Protein AF-A0AA43QV16-F1 (afdb_monomer)

Organism: NCBI:txid258253

Nearest PDB structures (foldseek):
  4zoz-assembly2_B  TM=9.319E-01  e=9.548E-52  Thermochaetoides thermophila
  7kyd-assembly1_A  TM=9.050E-01  e=1.404E-19  Drosophila melanogaster
  8aff-assembly1_A  TM=7.785E-01  e=1.473E-16  Saccharomyces cerevisiae
  5oe6-assembly3_C  TM=8.853E-01  e=4.312E-10  Pseudomonas aeruginosa PAO1
  5oe3-assembly4_D  TM=8.843E-01  e=8.278E-10  Pseudomonas aeruginosa PAO1

InterPro domains:
  IPR000873 AMP-dependent synthetase/ligase domain [PF00501] (9-109)
  IPR001680 WD40 repeat [PF00400] (289-326)
  IPR001680 WD40 repeat [PF00400] (349-384)
  IPR001680 WD40 repeat [PF00400] (446-481)
  IPR001680 WD40 repeat [PS50082] (293-326)
  IPR001680 WD40 repeat [PS50082] (449-481)
  IPR001680 WD40 repeat [SM00320] (286-326)
  IPR001680 WD40 repeat [SM00320] (347-387)
  IPR001680 WD40 repeat [SM00320] (442-481)
  IPR001680 WD40 repeat [SM00320] (503-541)
  IPR001680 WD40 repeat [SM00320] (587-627)
  IPR001680 WD40 repeat [SM00320] (631-676)
  IPR001680 WD40 repeat [SM00320] (685-729)
  IPR015943 WD40/YVTN repeat-like-containing domain superfamily [G3DSA:2.130.10.10] (283-732)
  IPR025110 AMP-binding enzyme, C-terminal domain [PF13193] (161-234)
  IPR036322 WD40-repeat-containing domain superfamily [SSF50978] (347-729)
  IPR042099 ANL, N-terminal domain [G3DSA:3.40.50.12780] (1-148)
  IPR045851 AMP-binding enzyme domain superfamily [G3DSA:3.30.300.30] (149-235)
  IPR051179 Multifunctional WD repeat-containing protein [PTHR19857] (252-730)

Mean predicted aligned error: 19.61 Å

Radius of gyration: 32.69 Å; Cα contacts (8 Å, |Δi|>4): 1684; chains: 1; bounding box: 121×71×73 Å

Structure (mmCIF, N/CA/C/O backbone):
data_AF-A0AA43QV16-F1
#
_entry.id   AF-A0AA43QV16-F1
#
loop_
_atom_site.group_PDB
_atom_site.id
_atom_site.type_symbol
_atom_site.label_atom_id
_atom_site.label_alt_id
_atom_site.label_comp_id
_atom_site.label_asym_id
_atom_site.label_entity_id
_atom_site.label_seq_id
_atom_site.pdbx_PDB_ins_code
_atom_site.Cartn_x
_atom_site.Cartn_y
_atom_site.Cartn_z
_atom_site.occupancy
_atom_site.B_iso_or_equiv
_atom_site.auth_seq_id
_atom_site.auth_comp_id
_atom_site.auth_asym_id
_atom_site.auth_atom_id
_atom_site.pdbx_PDB_model_num
ATOM 1 N N . MET A 1 1 ? 16.072 -11.252 24.946 1.00 76.88 1 MET A N 1
ATOM 2 C CA . MET A 1 1 ? 15.984 -11.832 26.314 1.00 76.88 1 MET A CA 1
ATOM 3 C C . MET A 1 1 ? 16.987 -11.194 27.283 1.00 76.88 1 MET A C 1
ATOM 5 O O . MET A 1 1 ? 16.557 -10.657 28.293 1.00 76.88 1 MET A O 1
ATOM 9 N N . ALA A 1 2 ? 18.290 -11.174 26.970 1.00 75.75 2 ALA A N 1
ATOM 10 C CA . ALA A 1 2 ? 19.344 -10.701 27.884 1.00 75.75 2 ALA A CA 1
ATOM 11 C C . ALA A 1 2 ? 19.186 -9.243 28.370 1.00 75.75 2 ALA A C 1
ATOM 13 O O . ALA A 1 2 ? 19.534 -8.938 29.512 1.00 75.75 2 ALA A O 1
ATOM 14 N N . ASN A 1 3 ? 18.648 -8.371 27.506 1.00 73.75 3 ASN A N 1
ATOM 15 C CA . ASN A 1 3 ? 18.522 -6.925 27.741 1.00 73.75 3 ASN A CA 1
ATOM 16 C C . ASN A 1 3 ? 17.178 -6.521 28.366 1.00 73.75 3 ASN A C 1
ATOM 18 O O . ASN A 1 3 ? 17.002 -5.371 28.739 1.00 73.75 3 ASN A O 1
ATOM 22 N N . ASN A 1 4 ? 16.242 -7.463 28.538 1.00 75.31 4 ASN A N 1
ATOM 23 C CA . ASN A 1 4 ? 14.881 -7.177 29.006 1.00 75.31 4 ASN A CA 1
ATOM 24 C C . ASN A 1 4 ? 14.514 -7.928 30.303 1.00 75.31 4 ASN A C 1
ATOM 26 O O . ASN A 1 4 ? 13.458 -8.567 30.370 1.00 75.31 4 ASN A O 1
ATOM 30 N N . PRO A 1 5 ? 15.341 -7.867 31.368 1.00 73.06 5 PRO A N 1
ATOM 31 C CA . PRO A 1 5 ? 15.084 -8.619 32.596 1.00 73.06 5 PRO A CA 1
ATOM 32 C C . PRO A 1 5 ? 13.774 -8.197 33.281 1.00 73.06 5 PRO A C 1
ATOM 34 O O . PRO A 1 5 ? 13.098 -9.034 33.871 1.00 73.06 5 PRO A O 1
ATOM 37 N N . GLN A 1 6 ? 13.375 -6.926 33.165 1.00 77.94 6 GLN A N 1
ATOM 38 C CA . GLN A 1 6 ? 12.149 -6.398 33.779 1.00 77.94 6 GLN A CA 1
ATOM 39 C C . GLN A 1 6 ? 10.871 -6.980 33.158 1.00 77.94 6 GLN A C 1
ATOM 41 O O . GLN A 1 6 ? 9.884 -7.203 33.857 1.00 77.94 6 GLN A O 1
ATOM 46 N N . VAL A 1 7 ? 10.886 -7.253 31.849 1.00 82.56 7 VAL A N 1
ATOM 47 C CA . VAL A 1 7 ? 9.762 -7.893 31.152 1.00 82.56 7 VAL A CA 1
ATOM 48 C C . VAL A 1 7 ? 9.655 -9.350 31.582 1.00 82.56 7 VAL A C 1
ATOM 50 O O . VAL A 1 7 ? 8.574 -9.825 31.920 1.00 82.56 7 VAL A O 1
ATOM 53 N N . LEU A 1 8 ? 10.790 -10.049 31.627 1.00 81.38 8 LEU A N 1
ATOM 54 C CA . LEU A 1 8 ? 10.834 -11.480 31.918 1.00 81.38 8 LEU A CA 1
ATOM 55 C C . LEU A 1 8 ? 10.506 -11.802 33.380 1.00 81.38 8 LEU A C 1
ATOM 57 O O . LEU A 1 8 ? 9.954 -12.862 33.647 1.00 81.38 8 LEU A O 1
ATOM 61 N N . GLN A 1 9 ? 10.764 -10.882 34.316 1.00 82.25 9 GLN A N 1
ATOM 62 C CA . GLN A 1 9 ? 10.357 -11.016 35.724 1.00 82.25 9 GLN A CA 1
ATOM 63 C C . GLN A 1 9 ? 8.836 -11.111 35.923 1.00 82.25 9 GLN A C 1
ATOM 65 O O . GLN A 1 9 ? 8.393 -11.567 36.975 1.00 82.25 9 GLN A O 1
ATOM 70 N N . LYS A 1 10 ? 8.028 -10.708 34.932 1.00 88.81 10 LYS A N 1
ATOM 71 C CA . LYS A 1 10 ? 6.561 -10.816 34.982 1.00 88.81 10 LYS A CA 1
ATOM 72 C C . LYS A 1 10 ? 6.053 -12.245 34.743 1.00 88.81 10 LYS A C 1
ATOM 74 O O . LYS A 1 10 ? 4.871 -12.500 34.957 1.00 88.81 10 LYS A O 1
ATOM 79 N N . TYR A 1 11 ? 6.920 -13.160 34.308 1.00 86.12 11 TYR A N 1
ATOM 80 C CA . TYR A 1 11 ? 6.559 -14.517 33.903 1.00 86.12 11 TYR A CA 1
ATOM 81 C C . TYR A 1 11 ? 7.337 -15.569 34.706 1.00 86.12 11 TYR A C 1
ATOM 83 O O . TYR A 1 11 ? 8.509 -15.384 35.034 1.00 86.12 11 TYR A O 1
ATOM 91 N N . ASP A 1 12 ? 6.700 -16.706 34.998 1.00 86.12 12 ASP A N 1
ATOM 92 C CA . ASP A 1 12 ? 7.375 -17.860 35.604 1.00 86.12 12 ASP A CA 1
ATOM 93 C C . ASP A 1 12 ? 8.093 -18.688 34.527 1.00 86.12 12 ASP A C 1
ATOM 95 O O . ASP A 1 12 ? 7.472 -19.426 33.761 1.00 86.12 12 ASP A O 1
ATOM 99 N N . LEU A 1 13 ? 9.422 -18.570 34.478 1.00 86.88 13 LEU A N 1
ATOM 100 C CA . LEU A 1 13 ? 10.285 -19.284 33.530 1.00 86.88 13 LEU A CA 1
ATOM 101 C C . LEU A 1 13 ? 10.953 -20.529 34.139 1.00 86.88 13 LEU A C 1
ATOM 103 O O . LEU A 1 13 ? 11.861 -21.099 33.535 1.00 86.88 13 LEU A O 1
ATOM 107 N N . SER A 1 14 ? 10.519 -20.987 35.318 1.00 85.69 14 SER A N 1
ATOM 108 C CA . SER A 1 14 ? 11.131 -22.127 36.023 1.00 85.69 14 SER A CA 1
ATOM 109 C C . SER A 1 14 ? 11.051 -23.460 35.262 1.00 85.69 14 SER A C 1
ATOM 111 O O . SER A 1 14 ? 11.852 -24.363 35.505 1.00 85.69 14 SER A O 1
ATOM 113 N N . SER A 1 15 ? 10.121 -23.583 34.311 1.00 89.75 15 SER A N 1
ATOM 114 C CA . SER A 1 15 ? 9.963 -24.763 33.451 1.00 89.75 15 SER A CA 1
ATOM 115 C C . SER A 1 15 ? 10.920 -24.795 32.248 1.00 89.75 15 SER A C 1
ATOM 117 O O . SER A 1 15 ? 11.072 -25.843 31.610 1.00 89.75 15 SER A O 1
ATOM 119 N N . MET A 1 16 ? 11.592 -23.681 31.939 1.00 90.62 16 MET A N 1
ATOM 120 C CA . MET A 1 16 ? 12.467 -23.538 30.776 1.00 90.62 16 MET A CA 1
ATOM 121 C C . MET A 1 16 ? 13.829 -24.203 31.020 1.00 90.62 16 MET A C 1
ATOM 123 O O . MET A 1 16 ? 14.650 -23.725 31.799 1.00 90.62 16 MET A O 1
ATOM 127 N N . LYS A 1 17 ? 14.096 -25.304 30.310 1.00 89.81 17 LYS A N 1
ATOM 128 C CA . LYS A 1 17 ? 15.322 -26.108 30.487 1.00 89.81 17 LYS A CA 1
ATOM 129 C C . LYS A 1 17 ? 16.473 -25.713 29.564 1.00 89.81 17 LYS A C 1
ATOM 131 O O . LYS A 1 17 ? 17.630 -25.986 29.880 1.00 89.81 17 LYS A O 1
ATOM 136 N N . SER A 1 18 ? 16.174 -25.128 28.408 1.00 91.25 18 SER A N 1
ATOM 137 C CA . SER A 1 18 ? 17.184 -24.720 27.433 1.00 91.25 18 SER A CA 1
ATOM 138 C C . SER A 1 18 ? 16.668 -23.594 26.547 1.00 91.25 18 SER A C 1
ATOM 140 O O . SER A 1 18 ? 15.485 -23.569 26.215 1.00 91.25 18 SER A O 1
ATOM 142 N N . ILE A 1 19 ? 17.576 -22.700 26.168 1.00 91.19 19 ILE A N 1
ATOM 143 C CA . ILE A 1 19 ? 17.400 -21.695 25.121 1.00 91.19 19 ILE A CA 1
ATOM 144 C C . ILE A 1 19 ? 18.339 -22.091 23.990 1.00 91.19 19 ILE A C 1
ATOM 146 O O . ILE A 1 19 ? 19.510 -22.380 24.241 1.00 91.19 19 ILE A O 1
ATOM 150 N N . PHE A 1 20 ? 17.825 -22.124 22.765 1.00 90.62 20 PHE A N 1
ATOM 151 C CA . PHE A 1 20 ? 18.597 -22.468 21.579 1.00 90.62 20 PHE A CA 1
ATOM 152 C C . PHE A 1 20 ? 18.637 -21.267 20.634 1.00 90.62 20 PHE A C 1
ATOM 154 O O . PHE A 1 20 ? 17.581 -20.756 20.271 1.00 90.62 20 PHE A O 1
ATOM 161 N N . SER A 1 21 ? 19.836 -20.826 20.259 1.00 88.44 21 SER A N 1
ATOM 162 C CA . SER A 1 21 ? 20.054 -19.743 19.299 1.00 88.44 21 SER A CA 1
ATOM 163 C C . SER A 1 21 ? 20.499 -20.297 17.949 1.00 88.44 21 SER A C 1
ATOM 165 O O . SER A 1 21 ? 21.348 -21.186 17.883 1.00 88.44 21 SER A O 1
ATOM 167 N N . GLY A 1 22 ? 19.935 -19.750 16.880 1.00 81.31 22 GLY A N 1
ATOM 168 C CA . GLY A 1 22 ? 20.314 -20.005 15.493 1.00 81.31 22 GLY A CA 1
ATOM 169 C C . GLY A 1 22 ? 20.032 -18.764 14.647 1.00 81.31 22 GLY A C 1
ATOM 170 O O . GLY A 1 22 ? 19.556 -17.764 15.184 1.00 81.31 22 GLY A O 1
ATOM 171 N N . ALA A 1 23 ? 20.309 -18.844 13.345 1.00 71.69 23 ALA A N 1
ATOM 172 C CA . ALA A 1 23 ? 20.210 -17.757 12.360 1.00 71.69 23 ALA A CA 1
ATOM 173 C C . ALA A 1 23 ? 21.232 -16.615 12.530 1.00 71.69 23 ALA A C 1
ATOM 175 O O . ALA A 1 23 ? 21.918 -16.300 11.567 1.00 71.69 23 ALA A O 1
ATOM 176 N N . ALA A 1 24 ? 21.392 -16.056 13.733 1.00 70.88 24 ALA A N 1
ATOM 177 C CA . ALA A 1 24 ? 22.390 -15.024 14.031 1.00 70.88 24 ALA A CA 1
ATOM 178 C C . ALA A 1 24 ? 23.458 -15.530 15.023 1.00 70.88 24 ALA A C 1
ATOM 180 O O . ALA A 1 24 ? 23.139 -16.340 15.911 1.00 70.88 24 ALA A O 1
ATOM 181 N N . PRO A 1 25 ? 24.720 -15.071 14.912 1.00 69.50 25 PRO A N 1
ATOM 182 C CA . PRO A 1 25 ? 25.765 -15.435 15.858 1.00 69.50 25 PRO A CA 1
ATOM 183 C C . PRO A 1 25 ? 25.435 -14.892 17.254 1.00 69.50 25 PRO A C 1
ATOM 185 O O . PRO A 1 25 ? 25.270 -13.694 17.464 1.00 69.50 25 PRO A O 1
ATOM 188 N N . LEU A 1 26 ? 25.354 -15.784 18.245 1.00 80.50 26 LEU A N 1
ATOM 189 C CA . LEU A 1 26 ? 25.190 -15.383 19.639 1.00 80.50 26 LEU A CA 1
ATOM 190 C C . LEU A 1 26 ? 26.564 -15.200 20.292 1.00 80.50 26 LEU A C 1
ATOM 192 O O . LEU A 1 26 ? 27.266 -16.168 20.585 1.00 80.50 26 LEU A O 1
ATOM 196 N N . GLY A 1 27 ? 26.934 -13.951 20.570 1.00 77.69 27 GLY A N 1
ATOM 197 C CA . GLY A 1 27 ? 28.196 -13.629 21.234 1.00 77.69 27 GLY A CA 1
ATOM 198 C C . GLY A 1 27 ? 28.361 -14.310 22.601 1.00 77.69 27 GLY A C 1
ATOM 199 O O . GLY A 1 27 ? 27.396 -14.520 23.350 1.00 77.69 27 GLY A O 1
ATOM 200 N N . ALA A 1 28 ? 29.610 -14.626 22.960 1.00 80.31 28 ALA A N 1
ATOM 201 C CA . ALA A 1 28 ? 29.940 -15.261 24.238 1.00 80.31 28 ALA A CA 1
ATOM 202 C C . ALA A 1 28 ? 29.489 -14.411 25.442 1.00 80.31 28 ALA A C 1
ATOM 204 O O . ALA A 1 28 ? 28.903 -14.940 26.382 1.00 80.31 28 ALA A O 1
ATOM 205 N N . GLU A 1 29 ? 29.666 -13.087 25.380 1.00 78.69 29 GLU A N 1
ATOM 206 C CA . GLU A 1 29 ? 29.298 -12.159 26.461 1.00 78.69 29 GLU A CA 1
ATOM 207 C C . GLU A 1 29 ? 27.783 -12.151 26.734 1.00 78.69 29 GLU A C 1
ATOM 209 O O . GLU A 1 29 ? 27.341 -12.232 27.887 1.00 78.69 29 GLU A O 1
ATOM 214 N N . VAL A 1 30 ? 26.966 -12.138 25.674 1.00 81.56 30 VAL A N 1
ATOM 215 C CA . VAL A 1 30 ? 25.498 -12.211 25.777 1.00 81.56 30 VAL A CA 1
ATOM 216 C C . VAL A 1 30 ? 25.066 -13.578 26.313 1.00 81.56 30 VAL A C 1
ATOM 218 O O . VAL A 1 30 ? 24.207 -13.655 27.197 1.00 81.56 30 VAL A O 1
ATOM 221 N N . SER A 1 31 ? 25.701 -14.652 25.833 1.00 85.62 31 SER A N 1
ATOM 222 C CA . SER A 1 31 ? 25.465 -16.022 26.302 1.00 85.62 31 SER A CA 1
ATOM 223 C C . SER A 1 31 ? 25.772 -16.180 27.793 1.00 85.62 31 SER A C 1
ATOM 225 O O . SER A 1 31 ? 24.980 -16.761 28.536 1.00 85.62 31 SER A O 1
ATOM 227 N N . GLU A 1 32 ? 26.890 -15.625 28.262 1.00 86.94 32 GLU A N 1
ATOM 228 C CA . GLU A 1 32 ? 27.280 -15.624 29.673 1.00 86.94 32 GLU A CA 1
ATOM 229 C C . GLU A 1 32 ? 26.308 -14.825 30.537 1.00 86.94 32 GLU A C 1
ATOM 231 O O . GLU A 1 32 ? 25.955 -15.257 31.638 1.00 86.94 32 GLU A O 1
ATOM 236 N N . ARG A 1 33 ? 25.853 -13.664 30.055 1.00 85.75 33 ARG A N 1
ATOM 237 C CA . ARG A 1 33 ? 24.865 -12.839 30.758 1.00 85.75 33 ARG A CA 1
ATOM 238 C C . ARG A 1 33 ? 23.539 -13.582 30.910 1.00 85.75 33 ARG A C 1
ATOM 240 O O . ARG A 1 33 ? 22.989 -13.604 32.010 1.00 85.75 33 ARG A O 1
ATOM 247 N N . LEU A 1 34 ? 23.070 -14.253 29.857 1.00 86.00 34 LEU A N 1
ATOM 248 C CA . LEU A 1 34 ? 21.875 -15.102 29.911 1.00 86.00 34 LEU A CA 1
ATOM 249 C C . LEU A 1 34 ? 22.045 -16.287 30.858 1.00 86.00 34 LEU A C 1
ATOM 251 O O . LEU A 1 34 ? 21.159 -16.538 31.673 1.00 86.00 34 LEU A O 1
ATOM 255 N N . ALA A 1 35 ? 23.186 -16.975 30.804 1.00 87.56 35 ALA A N 1
ATOM 256 C CA . ALA A 1 35 ? 23.479 -18.093 31.697 1.00 87.56 35 ALA A CA 1
ATOM 257 C C . ALA A 1 35 ? 23.517 -17.657 33.174 1.00 87.56 35 ALA A C 1
ATOM 259 O O . ALA A 1 35 ? 23.034 -18.378 34.045 1.00 87.56 35 ALA A O 1
ATOM 260 N N . LYS A 1 36 ? 24.029 -16.453 33.467 1.00 87.38 36 LYS A N 1
ATOM 261 C CA . LYS A 1 36 ? 24.007 -15.862 34.818 1.00 87.38 36 LYS A CA 1
ATOM 262 C C . LYS A 1 36 ? 22.591 -15.494 35.271 1.00 87.38 36 LYS A C 1
ATOM 264 O O . LYS A 1 36 ? 22.263 -15.703 36.435 1.00 87.38 36 LYS A O 1
ATOM 269 N N . GLN A 1 37 ? 21.763 -14.949 34.378 1.00 85.81 37 GLN A N 1
ATOM 270 C CA . GLN A 1 37 ? 20.373 -14.581 34.681 1.00 85.81 37 GLN A CA 1
ATOM 271 C C . GLN A 1 37 ? 19.473 -15.814 34.882 1.00 85.81 37 GLN A C 1
ATOM 273 O O . GLN A 1 37 ? 18.599 -15.801 35.747 1.00 85.81 37 GLN A O 1
ATOM 278 N N . TYR A 1 38 ? 19.710 -16.887 34.122 1.00 86.44 38 TYR A N 1
ATOM 279 C CA . TYR A 1 38 ? 18.906 -18.111 34.124 1.00 86.44 38 TYR A CA 1
ATOM 280 C C . TYR A 1 38 ? 19.784 -19.353 34.349 1.00 86.44 38 TYR A C 1
ATOM 282 O O . TYR A 1 38 ? 19.947 -20.164 33.438 1.00 86.44 38 TYR A O 1
ATOM 290 N N . PRO A 1 39 ? 20.310 -19.566 35.571 1.00 85.69 39 PRO A N 1
ATOM 291 C CA . PRO A 1 39 ? 21.309 -20.607 35.846 1.00 85.69 39 PRO A CA 1
ATOM 292 C C . PRO A 1 39 ? 20.794 -22.041 35.655 1.00 85.69 39 PRO A C 1
ATOM 294 O O . PRO A 1 39 ? 21.580 -22.966 35.469 1.00 85.69 39 PRO A O 1
ATOM 297 N N . ASN A 1 40 ? 19.474 -22.237 35.688 1.00 85.75 40 ASN A N 1
ATOM 298 C CA . ASN A 1 40 ? 18.842 -23.539 35.459 1.00 85.75 40 ASN A CA 1
ATOM 299 C C . ASN A 1 40 ? 18.566 -23.820 33.971 1.00 85.75 40 ASN A C 1
ATOM 301 O O . ASN A 1 40 ? 18.082 -24.901 33.632 1.00 85.75 40 ASN A O 1
ATOM 305 N N . CYS A 1 41 ? 18.846 -22.858 33.089 1.00 89.56 41 CYS A N 1
ATOM 306 C CA . CYS A 1 41 ? 18.590 -22.952 31.664 1.00 89.56 41 CYS A CA 1
ATOM 307 C C . CYS A 1 41 ? 19.898 -23.119 30.887 1.00 89.56 41 CYS A C 1
ATOM 309 O O . CYS A 1 41 ? 20.833 -22.333 31.020 1.00 89.56 41 CYS A O 1
ATOM 311 N N . LYS A 1 42 ? 19.962 -24.145 30.039 1.00 91.81 42 LYS A N 1
ATOM 312 C CA . LYS A 1 42 ? 21.120 -24.402 29.179 1.00 91.81 42 LYS A CA 1
ATOM 313 C C . LYS A 1 42 ? 21.055 -23.542 27.915 1.00 91.81 42 LYS A C 1
ATOM 315 O O . LYS A 1 42 ? 20.185 -23.774 27.073 1.00 91.81 42 LYS A O 1
ATOM 320 N N . ILE A 1 43 ? 21.979 -22.593 27.774 1.00 92.31 43 ILE A N 1
ATOM 321 C CA . ILE A 1 43 ? 22.132 -21.776 26.561 1.00 92.31 43 ILE A CA 1
ATOM 322 C C . ILE A 1 43 ? 22.911 -22.587 25.524 1.00 92.31 43 ILE A C 1
ATOM 324 O O . ILE A 1 43 ? 24.016 -23.049 25.799 1.00 92.31 43 ILE A O 1
ATOM 328 N N . ARG A 1 44 ? 22.309 -22.814 24.361 1.00 93.00 44 ARG A N 1
ATOM 329 C CA . ARG A 1 44 ? 22.849 -23.640 23.276 1.00 93.00 44 ARG A CA 1
ATOM 330 C C . ARG A 1 44 ? 22.774 -22.868 21.968 1.00 93.00 44 ARG A C 1
ATOM 332 O O . ARG A 1 44 ? 21.890 -22.030 21.802 1.00 93.00 44 ARG A O 1
ATOM 339 N N . GLN A 1 45 ? 23.662 -23.184 21.040 1.00 91.12 45 GLN A N 1
ATOM 340 C CA . GLN A 1 45 ? 23.702 -22.560 19.726 1.00 91.12 45 GLN A CA 1
ATOM 341 C C . GLN A 1 45 ? 23.868 -23.626 18.641 1.00 91.12 45 GLN A C 1
ATOM 343 O O . GLN A 1 45 ? 24.336 -24.739 18.889 1.00 91.12 45 GLN A O 1
ATOM 348 N N . GLY A 1 46 ? 23.439 -23.312 17.431 1.00 92.81 46 GLY A N 1
ATOM 349 C CA . GLY A 1 46 ? 23.741 -24.099 16.246 1.00 92.81 46 GLY A CA 1
ATOM 350 C C . GLY A 1 46 ? 24.075 -23.188 15.083 1.00 92.81 46 GLY A C 1
ATOM 351 O O . GLY A 1 46 ? 23.773 -21.996 15.116 1.00 92.81 46 GLY A O 1
ATOM 352 N N . TYR A 1 47 ? 24.686 -23.770 14.063 1.00 92.56 47 TYR A N 1
ATOM 353 C CA . TYR A 1 47 ? 24.947 -23.094 12.804 1.00 92.56 47 TYR A CA 1
ATOM 354 C C . TYR A 1 47 ? 24.418 -23.935 11.646 1.00 92.56 47 TYR A C 1
ATOM 356 O O . TYR A 1 47 ? 24.435 -25.172 11.680 1.00 92.56 47 TYR A O 1
ATOM 364 N N . GLY A 1 48 ? 23.940 -23.238 10.627 1.00 91.44 48 GLY A N 1
ATOM 365 C CA . GLY A 1 48 ? 23.482 -23.787 9.368 1.00 91.44 48 GLY A CA 1
ATOM 366 C C . GLY A 1 48 ? 22.979 -22.683 8.456 1.00 91.44 48 GLY A C 1
ATOM 367 O O . GLY A 1 48 ? 22.764 -21.550 8.881 1.00 91.44 48 GLY A O 1
ATOM 368 N N . LEU A 1 49 ? 22.807 -23.058 7.199 1.00 89.06 49 LEU A N 1
ATOM 369 C CA . LEU A 1 49 ? 22.391 -22.196 6.101 1.00 89.06 49 LEU A CA 1
ATOM 370 C C . LEU A 1 49 ? 21.179 -22.812 5.395 1.00 89.06 49 LEU A C 1
ATOM 372 O O . LEU A 1 49 ? 20.932 -24.024 5.515 1.00 89.06 49 LEU A O 1
ATOM 376 N N . THR A 1 50 ? 20.442 -22.006 4.634 1.00 86.25 50 THR A N 1
ATOM 377 C CA . THR A 1 50 ? 19.322 -22.476 3.799 1.00 86.25 50 THR A CA 1
ATOM 378 C C . THR A 1 50 ? 19.771 -23.617 2.883 1.00 86.25 50 THR A C 1
ATOM 380 O O . THR A 1 50 ? 19.119 -24.659 2.807 1.00 86.25 50 THR A O 1
ATOM 383 N N . GLU A 1 51 ? 20.959 -23.481 2.305 1.00 90.81 51 GLU A N 1
ATOM 384 C CA . GLU A 1 51 ? 21.624 -24.421 1.407 1.00 90.81 51 GLU A CA 1
ATOM 385 C C . GLU A 1 51 ? 21.958 -25.763 2.069 1.00 90.81 51 GLU A C 1
ATOM 387 O O . GLU A 1 51 ? 22.197 -26.752 1.384 1.00 90.81 51 GLU A O 1
ATOM 392 N N . THR A 1 52 ? 21.938 -25.836 3.400 1.00 90.69 52 THR A N 1
ATOM 393 C CA . THR A 1 52 ? 22.243 -27.058 4.164 1.00 90.69 52 THR A CA 1
ATOM 394 C C . THR A 1 52 ? 21.011 -27.733 4.762 1.00 90.69 52 THR A C 1
ATOM 396 O O . THR A 1 52 ? 21.153 -28.673 5.549 1.00 90.69 52 THR A O 1
ATOM 399 N N . CYS A 1 53 ? 19.808 -27.254 4.419 1.00 86.12 53 CYS A N 1
ATOM 400 C CA . CYS A 1 53 ? 18.550 -27.624 5.069 1.00 86.12 53 CYS A CA 1
ATOM 401 C C . CYS A 1 53 ? 18.634 -27.460 6.602 1.00 86.12 53 CYS A C 1
ATOM 403 O O . CYS A 1 53 ? 18.398 -28.384 7.384 1.00 86.12 53 CYS A O 1
ATOM 405 N N . THR A 1 54 ? 18.948 -26.216 6.985 1.00 83.12 54 THR A N 1
ATOM 406 C CA . THR A 1 54 ? 18.785 -25.570 8.300 1.00 83.12 54 THR A CA 1
ATOM 407 C C . THR A 1 54 ? 19.913 -25.726 9.320 1.00 83.12 54 THR A C 1
ATOM 409 O O . THR A 1 54 ? 20.273 -24.719 9.923 1.00 83.12 54 THR A O 1
ATOM 412 N N . VAL A 1 55 ? 20.473 -26.912 9.580 1.00 91.56 55 VAL A N 1
ATOM 413 C CA . VAL A 1 55 ? 21.480 -27.066 10.658 1.00 91.56 55 VAL A CA 1
ATOM 414 C C . VAL A 1 55 ? 22.569 -28.059 10.275 1.00 91.56 55 VAL A C 1
ATOM 416 O O . VAL A 1 55 ? 22.275 -29.189 9.894 1.00 91.56 55 VAL A O 1
ATOM 419 N N . VAL A 1 56 ? 23.830 -27.666 10.467 1.00 94.12 56 VAL A N 1
ATOM 420 C CA . VAL A 1 56 ? 25.014 -28.520 10.268 1.00 94.12 56 VAL A CA 1
ATOM 421 C C . VAL A 1 56 ? 25.838 -28.705 11.538 1.00 94.12 56 VAL A C 1
ATOM 423 O O . VAL A 1 56 ? 26.484 -29.744 11.685 1.00 94.12 56 VAL A O 1
ATOM 426 N N . THR A 1 57 ? 25.762 -27.770 12.492 1.00 94.38 57 THR A N 1
ATOM 427 C CA . THR A 1 57 ? 26.330 -27.936 13.837 1.00 94.38 57 THR A CA 1
ATOM 428 C C . THR A 1 57 ? 25.318 -27.645 14.936 1.00 94.38 57 THR A C 1
ATOM 430 O O . THR A 1 57 ? 24.409 -26.828 14.784 1.00 94.38 57 THR A O 1
ATOM 433 N N . SER A 1 58 ? 25.484 -28.296 16.085 1.00 93.88 58 SER A N 1
ATOM 434 C CA . SER A 1 58 ? 24.660 -28.036 17.265 1.00 93.88 58 SER A CA 1
ATOM 435 C C . SER A 1 58 ? 25.450 -28.243 18.551 1.00 93.88 58 SER A C 1
ATOM 437 O O . SER A 1 58 ? 26.195 -29.215 18.690 1.00 93.88 58 SER A O 1
ATOM 439 N N . THR A 1 59 ? 25.274 -27.357 19.532 1.00 93.62 59 THR A N 1
ATOM 440 C CA . THR A 1 59 ? 25.824 -27.551 20.879 1.00 93.62 59 THR A CA 1
ATOM 441 C C . THR A 1 59 ? 25.124 -28.728 21.554 1.00 93.62 59 THR A C 1
ATOM 443 O O . THR A 1 59 ? 23.898 -28.730 21.657 1.00 93.62 59 THR A O 1
ATOM 446 N N . GLY A 1 60 ? 25.859 -29.713 22.071 1.00 89.81 60 GLY A N 1
ATOM 447 C CA . GLY A 1 60 ? 25.280 -30.811 22.852 1.00 89.81 60 GLY A CA 1
ATOM 448 C C . GLY A 1 60 ? 24.691 -30.345 24.191 1.00 89.81 60 GLY A C 1
ATOM 449 O O . GLY A 1 60 ? 25.027 -29.280 24.700 1.00 89.81 60 GLY A O 1
ATOM 450 N N . PHE A 1 61 ? 23.807 -31.141 24.799 1.00 88.88 61 PHE A N 1
ATOM 451 C CA . PHE A 1 61 ? 23.316 -30.843 26.155 1.00 88.88 61 PHE A CA 1
ATOM 452 C C . PHE A 1 61 ? 24.394 -31.015 27.229 1.00 88.88 61 PHE A C 1
ATOM 454 O O . PHE A 1 61 ? 24.297 -30.384 28.284 1.00 88.88 61 PHE A O 1
ATOM 461 N N . ASP A 1 62 ? 25.376 -31.874 26.969 1.00 88.69 62 ASP A N 1
ATOM 462 C CA . ASP A 1 62 ? 26.396 -32.270 27.938 1.00 88.69 62 ASP A CA 1
ATOM 463 C C . ASP A 1 62 ? 27.741 -31.568 27.705 1.00 88.69 62 ASP A C 1
ATOM 465 O O . ASP A 1 62 ? 28.568 -31.552 28.609 1.00 88.69 62 ASP A O 1
ATOM 469 N N . ASP A 1 63 ? 27.922 -30.907 26.555 1.00 91.75 63 ASP A N 1
ATOM 470 C CA . ASP A 1 63 ? 29.121 -30.134 26.219 1.00 91.75 63 ASP A CA 1
ATOM 471 C C . ASP A 1 63 ? 28.744 -28.752 25.670 1.00 91.75 63 ASP A C 1
ATOM 473 O O . ASP A 1 63 ? 28.533 -28.556 24.471 1.00 91.75 63 ASP A O 1
ATOM 477 N N . ILE A 1 64 ? 28.570 -27.800 26.591 1.00 91.81 64 ILE A N 1
ATOM 478 C CA . ILE A 1 64 ? 28.212 -26.414 26.286 1.00 91.81 64 ILE A CA 1
ATOM 479 C C . ILE A 1 64 ? 29.449 -25.545 26.459 1.00 91.81 64 ILE A C 1
ATOM 481 O O . ILE A 1 64 ? 29.952 -25.378 27.570 1.00 91.81 64 ILE A O 1
ATOM 485 N N . TRP A 1 65 ? 29.882 -24.935 25.359 1.00 92.12 65 TRP A N 1
ATOM 486 C CA . TRP A 1 65 ? 30.927 -23.922 25.345 1.00 92.12 65 TRP A CA 1
ATOM 487 C C . TRP A 1 65 ? 30.338 -22.626 24.788 1.00 92.12 65 TRP A C 1
ATOM 489 O O . TRP A 1 65 ? 29.974 -22.560 23.618 1.00 92.12 65 TRP A O 1
ATOM 499 N N . LEU A 1 66 ? 30.169 -21.615 25.642 1.00 88.88 66 LEU A N 1
ATOM 500 C CA . LEU A 1 66 ? 29.496 -20.365 25.271 1.00 88.88 66 LEU A CA 1
ATOM 501 C C . LEU A 1 66 ? 30.258 -19.635 24.151 1.00 88.88 66 LEU A C 1
ATOM 503 O O . LEU A 1 66 ? 31.484 -19.546 24.192 1.00 88.88 66 LEU A O 1
ATOM 507 N N . GLY A 1 67 ? 29.520 -19.148 23.148 1.00 84.44 67 GLY A N 1
ATOM 508 C CA . GLY A 1 67 ? 30.062 -18.592 21.900 1.00 84.44 67 GLY A CA 1
ATOM 509 C C . GLY A 1 67 ? 30.399 -19.633 20.821 1.00 84.44 67 GLY A C 1
ATOM 510 O O . GLY A 1 67 ? 30.707 -19.257 19.695 1.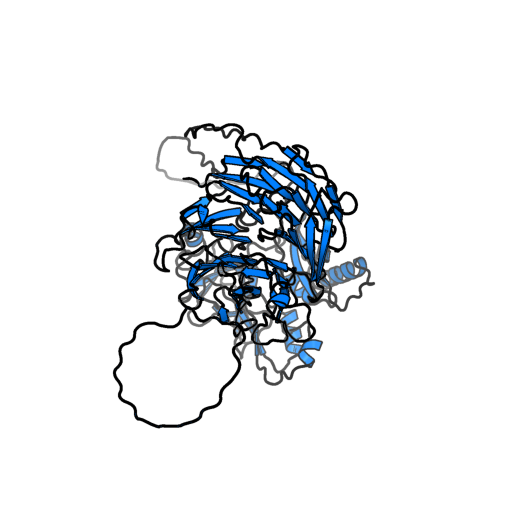00 84.44 67 GLY A O 1
ATOM 511 N N . SER A 1 68 ? 30.343 -20.935 21.130 1.00 91.38 68 SER A N 1
ATOM 512 C CA . SER A 1 68 ? 30.517 -22.003 20.139 1.00 91.38 68 SER A CA 1
ATOM 513 C C . SER A 1 68 ? 29.199 -22.362 19.459 1.00 91.38 68 SER A C 1
ATOM 515 O O . SER A 1 68 ? 28.182 -22.550 20.123 1.00 91.38 68 SER A O 1
ATOM 517 N N . CYS A 1 69 ? 29.256 -22.637 18.156 1.00 92.44 69 CYS A N 1
ATOM 518 C CA . CYS A 1 69 ? 28.161 -23.233 17.385 1.00 92.44 69 CYS A CA 1
ATOM 519 C C . CYS A 1 69 ? 28.024 -24.757 17.595 1.00 92.44 69 CYS A C 1
ATOM 521 O O . CYS A 1 69 ? 27.201 -25.407 16.946 1.00 92.44 69 CYS A O 1
ATOM 523 N N . GLY A 1 70 ? 28.814 -25.339 18.503 1.00 93.56 70 GLY A N 1
ATOM 524 C CA . GLY A 1 70 ? 28.807 -26.763 18.827 1.00 93.56 70 GLY A CA 1
ATOM 525 C C . GLY A 1 70 ? 29.555 -27.630 17.820 1.00 93.56 70 GLY A C 1
ATOM 526 O O . GLY A 1 70 ? 30.447 -27.159 17.120 1.00 93.56 70 GLY A O 1
ATOM 527 N N . SER A 1 71 ? 29.199 -28.910 17.768 1.00 95.31 71 SER A N 1
ATOM 528 C CA . SER A 1 71 ? 29.870 -29.914 16.934 1.00 95.31 71 SER A CA 1
ATOM 529 C C . SER A 1 71 ? 29.077 -30.209 15.664 1.00 95.31 71 SER A C 1
ATOM 531 O O . SER A 1 71 ? 27.858 -30.020 15.637 1.00 95.31 71 SER A O 1
ATOM 533 N N . LEU A 1 72 ? 29.759 -30.715 14.632 1.00 95.19 72 LEU A N 1
ATOM 534 C CA . L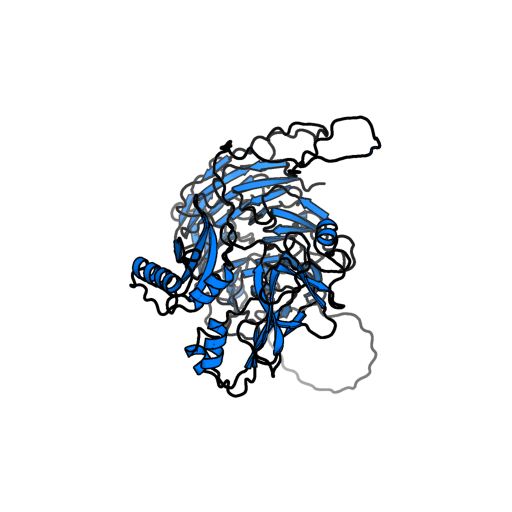EU A 1 72 ? 29.120 -31.216 13.411 1.00 95.19 72 LEU A CA 1
ATOM 535 C C . LEU A 1 72 ? 28.099 -32.314 13.735 1.00 95.19 72 LEU A C 1
ATOM 537 O O . LEU A 1 72 ? 28.344 -33.195 14.564 1.00 95.19 72 LEU A O 1
ATOM 541 N N . LEU A 1 73 ? 26.945 -32.258 13.072 1.00 94.88 73 LEU A N 1
ATOM 542 C CA . LEU A 1 73 ? 25.902 -33.266 13.217 1.00 94.88 73 LEU A CA 1
ATOM 543 C C . LEU A 1 73 ? 26.297 -34.595 12.545 1.00 94.88 73 LEU A C 1
ATOM 545 O O . LEU A 1 73 ? 27.076 -34.612 11.589 1.00 94.88 73 LEU A O 1
ATOM 549 N N . PRO A 1 74 ? 25.732 -35.735 12.989 1.00 92.94 74 PRO A N 1
ATOM 550 C CA . PRO A 1 74 ? 25.961 -37.017 12.333 1.00 92.94 74 PRO A CA 1
ATOM 551 C C . PRO A 1 74 ? 25.623 -36.972 10.837 1.00 92.94 74 PRO A C 1
ATOM 553 O O . PRO A 1 74 ? 24.527 -36.574 10.454 1.00 92.94 74 PRO A O 1
ATOM 556 N N . GLY A 1 75 ? 26.557 -37.425 9.998 1.00 91.69 75 GLY A N 1
ATOM 557 C CA . GLY A 1 75 ? 26.400 -37.424 8.538 1.00 91.69 75 GLY A CA 1
ATOM 558 C C . GLY A 1 75 ? 26.862 -36.139 7.846 1.00 91.69 75 GLY A C 1
ATOM 559 O O . GLY A 1 75 ? 26.961 -36.136 6.622 1.00 91.69 75 GLY A O 1
ATOM 560 N N . VAL A 1 76 ? 27.211 -35.098 8.607 1.00 95.56 76 VAL A N 1
ATOM 561 C CA . VAL A 1 76 ? 27.818 -33.866 8.096 1.00 95.56 76 VAL A CA 1
ATOM 562 C C . VAL A 1 76 ? 29.338 -33.992 8.139 1.00 95.56 76 VAL A C 1
ATOM 564 O O . VAL A 1 76 ? 29.916 -34.417 9.140 1.00 95.56 76 VAL A O 1
ATOM 567 N N . LYS A 1 77 ? 29.997 -33.594 7.054 1.00 95.44 77 LYS A N 1
ATOM 568 C CA . LYS A 1 77 ? 31.440 -33.364 6.999 1.00 95.44 77 LYS A CA 1
ATOM 569 C C . LYS A 1 77 ? 31.678 -31.874 6.794 1.00 95.44 77 LYS A C 1
ATOM 571 O O . LYS A 1 77 ? 31.019 -31.265 5.958 1.00 95.44 77 LYS A O 1
ATOM 576 N N . GLY A 1 78 ? 32.624 -31.313 7.533 1.00 94.25 78 GLY A N 1
ATOM 577 C CA . GLY A 1 78 ? 33.079 -29.940 7.361 1.00 94.25 78 GLY A CA 1
ATOM 578 C C . GLY A 1 78 ? 34.598 -29.897 7.360 1.00 94.25 78 GLY A C 1
ATOM 579 O O . GLY A 1 78 ? 35.227 -30.692 8.060 1.00 94.25 78 GLY A O 1
ATOM 580 N N . LYS A 1 79 ? 35.177 -28.997 6.572 1.00 93.69 79 LYS A N 1
ATOM 581 C CA . LYS A 1 79 ? 36.608 -28.674 6.606 1.00 93.69 79 LYS A CA 1
ATOM 582 C C . LYS A 1 79 ? 36.788 -27.165 6.471 1.00 93.69 79 LYS A C 1
ATOM 584 O O . LYS A 1 79 ? 35.877 -26.481 6.008 1.00 93.69 79 LYS A O 1
ATOM 589 N N . ILE A 1 80 ? 37.952 -26.678 6.883 1.00 95.62 80 ILE A N 1
ATOM 590 C CA . ILE A 1 80 ? 38.340 -25.274 6.748 1.00 95.62 80 ILE A CA 1
ATOM 591 C C . ILE A 1 80 ? 39.281 -25.151 5.552 1.00 95.62 80 ILE A C 1
ATOM 593 O O . ILE A 1 80 ? 40.200 -25.960 5.409 1.00 95.62 80 ILE A O 1
ATOM 597 N N . VAL A 1 81 ? 39.051 -24.174 4.682 1.00 93.38 81 VAL A N 1
ATOM 598 C CA . VAL A 1 81 ? 39.835 -23.937 3.465 1.00 93.38 81 VAL A CA 1
ATOM 599 C C . VAL A 1 81 ? 40.459 -22.544 3.534 1.00 93.38 81 VAL A C 1
ATOM 601 O O . VAL A 1 81 ? 39.800 -21.571 3.888 1.00 93.38 81 VAL A O 1
ATOM 604 N N . SER A 1 82 ? 41.756 -22.444 3.252 1.00 89.31 82 SER A N 1
ATOM 605 C CA . SER A 1 82 ? 42.456 -21.161 3.183 1.00 89.31 82 SER A CA 1
ATOM 606 C C . SER A 1 82 ? 42.060 -20.382 1.922 1.00 89.31 82 SER A C 1
ATOM 608 O O . SER A 1 82 ? 41.579 -20.991 0.965 1.00 89.31 82 SER A O 1
ATOM 610 N N . PRO A 1 83 ? 42.325 -19.066 1.855 1.00 79.31 83 PRO A N 1
ATOM 611 C CA . PRO A 1 83 ? 42.096 -18.276 0.641 1.00 79.31 83 PRO A CA 1
ATOM 612 C C . PRO A 1 83 ? 42.797 -18.840 -0.608 1.00 79.31 83 PRO A C 1
ATOM 614 O O . PRO A 1 83 ? 42.316 -18.683 -1.723 1.00 79.31 83 PRO A O 1
ATOM 617 N N . GLU A 1 84 ? 43.912 -19.555 -0.430 1.00 79.88 84 GLU A N 1
ATOM 618 C CA . GLU A 1 84 ? 44.657 -20.230 -1.502 1.00 79.88 84 GLU A CA 1
ATOM 619 C C . GLU A 1 84 ? 44.086 -21.616 -1.871 1.00 79.88 84 GLU A C 1
ATOM 621 O O . GLU A 1 84 ? 44.743 -22.393 -2.568 1.00 79.88 84 GLU A O 1
ATOM 626 N N . GLY A 1 85 ? 42.902 -21.975 -1.364 1.00 82.19 85 GLY A N 1
ATOM 627 C CA . GLY A 1 85 ? 42.218 -23.236 -1.656 1.00 82.19 85 GLY A CA 1
ATOM 628 C C . GLY A 1 85 ? 42.788 -24.460 -0.930 1.00 82.19 85 GLY A C 1
ATOM 629 O O . GLY A 1 85 ? 42.465 -25.595 -1.290 1.00 82.19 85 GLY A O 1
ATOM 630 N N . LYS A 1 86 ? 43.649 -24.278 0.082 1.00 90.00 86 LYS A N 1
ATOM 631 C CA . LYS A 1 86 ? 44.269 -25.391 0.823 1.00 90.00 86 LYS A CA 1
ATOM 632 C C . LYS A 1 86 ? 43.478 -25.742 2.074 1.00 90.00 86 LYS A C 1
ATOM 634 O O . LYS A 1 86 ? 43.089 -24.868 2.836 1.00 90.00 86 LYS A O 1
ATOM 639 N N . GLU A 1 87 ? 43.301 -27.035 2.325 1.00 93.25 87 GLU A N 1
ATOM 640 C CA . GLU A 1 87 ? 42.662 -27.504 3.555 1.00 93.25 87 GLU A CA 1
ATOM 641 C C . GLU A 1 87 ? 43.529 -27.199 4.786 1.00 93.25 87 GLU A C 1
ATOM 643 O O . GLU A 1 87 ? 44.721 -27.515 4.831 1.00 93.25 87 GLU A O 1
ATOM 648 N N . ILE A 1 88 ? 42.906 -26.595 5.794 1.00 92.81 88 ILE A N 1
ATOM 649 C CA . ILE A 1 88 ? 43.488 -26.287 7.094 1.00 92.81 88 ILE A CA 1
ATOM 650 C C . ILE A 1 88 ? 43.039 -27.364 8.086 1.00 92.81 88 ILE A C 1
ATOM 652 O O . ILE A 1 88 ? 41.867 -27.459 8.440 1.00 92.81 88 ILE A O 1
ATOM 656 N N . THR A 1 89 ? 43.992 -28.169 8.562 1.00 91.56 89 THR A N 1
ATOM 657 C CA . THR A 1 89 ? 43.746 -29.248 9.540 1.00 91.56 89 THR A CA 1
ATOM 658 C C . THR A 1 89 ? 44.115 -28.865 10.977 1.00 91.56 89 THR A C 1
ATOM 660 O O . THR A 1 89 ? 43.958 -29.664 11.898 1.00 91.56 89 THR A O 1
ATOM 663 N N . GLU A 1 90 ? 44.692 -27.680 11.170 1.00 91.88 90 GLU A N 1
ATOM 664 C CA . GLU A 1 90 ? 45.095 -27.158 12.477 1.00 91.88 90 GLU A CA 1
ATOM 665 C C . GLU A 1 90 ? 43.879 -26.570 13.204 1.00 91.88 90 GLU A C 1
ATOM 667 O O . GLU A 1 90 ? 43.057 -25.886 12.596 1.00 91.88 90 GLU A O 1
ATOM 672 N N . TYR A 1 91 ? 43.773 -26.802 14.516 1.00 92.12 91 TYR A N 1
ATOM 673 C CA . TYR A 1 91 ? 42.808 -26.071 15.340 1.00 92.12 91 TYR A CA 1
ATOM 674 C C . TYR A 1 91 ? 43.227 -24.608 15.485 1.00 92.12 91 TYR A C 1
ATOM 676 O O . TYR A 1 91 ? 44.397 -24.268 15.315 1.00 92.12 91 TYR A O 1
ATOM 684 N N . ASP A 1 92 ? 42.268 -23.755 15.844 1.00 90.44 92 ASP A N 1
ATOM 685 C CA . ASP A 1 92 ? 42.488 -22.328 16.108 1.00 90.44 92 ASP A CA 1
ATOM 686 C C . ASP A 1 92 ? 42.960 -21.502 14.899 1.00 90.44 92 ASP A C 1
ATOM 688 O O . ASP A 1 92 ? 43.289 -20.325 15.047 1.00 90.44 92 ASP A O 1
ATOM 692 N N . ARG A 1 93 ? 42.940 -22.085 13.696 1.00 90.62 93 ARG A N 1
ATOM 693 C CA . ARG A 1 93 ? 43.283 -21.400 12.455 1.00 90.62 93 ARG A CA 1
ATOM 694 C C . ARG A 1 93 ? 42.021 -21.111 11.629 1.00 90.62 93 ARG A C 1
ATOM 696 O O . ARG A 1 93 ? 41.288 -22.054 11.330 1.00 90.62 93 ARG A O 1
ATOM 703 N N . PRO A 1 94 ? 41.754 -19.839 11.292 1.00 89.88 94 PRO A N 1
ATOM 704 C CA . PRO A 1 94 ? 40.561 -19.457 10.552 1.00 89.88 94 PRO A CA 1
ATOM 705 C C . PRO A 1 94 ? 40.707 -19.726 9.048 1.00 89.88 94 PRO A C 1
ATOM 707 O O . PRO A 1 94 ? 41.818 -19.788 8.512 1.00 89.88 94 PRO A O 1
ATOM 710 N N . GLY A 1 95 ? 39.568 -19.900 8.389 1.00 91.44 95 GLY A N 1
ATOM 711 C CA . GLY A 1 95 ? 39.421 -20.019 6.942 1.00 91.44 95 GLY A CA 1
ATOM 712 C C . GLY A 1 95 ? 37.960 -20.276 6.576 1.00 91.44 95 GLY A C 1
ATOM 713 O O . GLY A 1 95 ? 37.105 -20.373 7.458 1.00 91.44 95 GLY A O 1
ATOM 714 N N . GLU A 1 96 ? 37.667 -20.414 5.288 1.00 94.31 96 GLU A N 1
ATOM 715 C CA . GLU A 1 96 ? 36.312 -20.684 4.815 1.00 94.31 96 GLU A CA 1
ATOM 716 C C . GLU A 1 96 ? 35.826 -22.056 5.291 1.00 94.31 96 GLU A C 1
ATOM 718 O O . GLU A 1 96 ? 36.500 -23.073 5.103 1.00 94.31 96 GLU A O 1
ATOM 723 N N . LEU A 1 97 ? 34.628 -22.101 5.869 1.00 95.06 97 LEU A N 1
ATOM 724 C CA . LEU A 1 97 ? 33.937 -23.352 6.129 1.00 95.06 97 LEU A CA 1
ATOM 725 C C . LEU A 1 97 ? 33.375 -23.915 4.820 1.00 95.06 97 LEU A C 1
ATOM 727 O O . LEU A 1 97 ? 32.622 -23.261 4.108 1.00 95.06 97 LEU A O 1
ATOM 731 N N . VAL A 1 98 ? 33.674 -25.176 4.523 1.00 95.38 98 VAL A N 1
ATOM 732 C CA . VAL A 1 98 ? 33.014 -25.887 3.420 1.00 95.38 98 VAL A CA 1
ATOM 733 C C . VAL A 1 98 ? 32.377 -27.168 3.931 1.00 95.38 98 VAL A C 1
ATOM 735 O O . VAL A 1 98 ? 32.966 -27.911 4.726 1.00 95.38 98 VAL A O 1
ATOM 738 N N . ILE A 1 99 ? 31.148 -27.426 3.488 1.00 96.50 99 ILE A N 1
ATOM 739 C CA . ILE A 1 99 ? 30.285 -28.478 4.024 1.00 96.50 99 ILE A CA 1
ATOM 740 C C . ILE A 1 99 ? 29.956 -29.515 2.957 1.00 96.50 99 ILE A C 1
ATOM 742 O O . ILE A 1 99 ? 29.631 -29.200 1.818 1.00 96.50 99 ILE A O 1
ATOM 746 N N . HIS A 1 100 ? 29.963 -30.778 3.363 1.00 95.06 100 HIS A N 1
ATOM 747 C CA . HIS A 1 100 ? 29.392 -31.880 2.606 1.00 95.06 100 HIS A CA 1
ATOM 748 C C . HIS A 1 100 ? 28.418 -32.643 3.502 1.00 95.06 100 HIS A C 1
ATOM 750 O O . HIS A 1 100 ? 28.809 -33.237 4.509 1.00 95.06 100 HIS A O 1
ATOM 756 N N . SER A 1 101 ? 27.139 -32.644 3.139 1.00 94.25 101 SER A N 1
ATOM 757 C CA . SER A 1 101 ? 26.082 -33.317 3.893 1.00 94.25 101 SER A CA 1
ATOM 758 C C . SER A 1 101 ? 24.993 -33.828 2.947 1.00 94.25 101 SER A C 1
ATOM 760 O O . SER A 1 101 ? 24.697 -33.159 1.958 1.00 94.25 101 SER A O 1
ATOM 762 N N . PRO A 1 102 ? 24.320 -34.952 3.261 1.00 90.75 102 PRO A N 1
ATOM 763 C CA . PRO A 1 102 ? 23.099 -35.367 2.568 1.00 90.75 102 PRO A CA 1
ATOM 764 C C . PRO A 1 102 ? 21.965 -34.333 2.627 1.00 90.75 102 PRO A C 1
ATOM 766 O O . PRO A 1 102 ? 21.004 -34.447 1.874 1.00 90.75 102 PRO A O 1
ATOM 769 N N . SER A 1 103 ? 22.047 -33.376 3.555 1.00 90.06 103 SER A N 1
ATOM 770 C CA . SER A 1 103 ? 21.085 -32.285 3.709 1.00 90.06 103 SER A CA 1
ATOM 771 C C . SER A 1 103 ? 21.373 -31.077 2.813 1.00 90.06 103 SER A C 1
ATOM 773 O O . SER A 1 103 ? 20.565 -30.153 2.788 1.00 90.06 103 SER A O 1
ATOM 775 N N . VAL A 1 104 ? 22.501 -31.055 2.093 1.00 94.12 104 VAL A N 1
ATOM 776 C CA . VAL A 1 104 ? 22.807 -29.972 1.150 1.00 94.12 104 VAL A CA 1
ATOM 777 C C . VAL A 1 104 ? 21.790 -29.984 0.005 1.00 94.12 104 VAL A C 1
ATOM 779 O O . VAL A 1 104 ? 21.436 -31.045 -0.514 1.00 94.12 104 VAL A O 1
ATOM 782 N N . VAL A 1 105 ? 21.289 -28.802 -0.355 1.00 93.56 105 VAL A N 1
ATOM 783 C CA . VAL A 1 105 ? 20.318 -28.611 -1.439 1.00 93.56 105 VAL A CA 1
ATOM 784 C C . VAL A 1 105 ? 20.891 -29.040 -2.793 1.00 93.56 105 VAL A C 1
ATOM 786 O O . VAL A 1 105 ? 22.097 -29.171 -2.974 1.00 93.56 105 VAL A O 1
ATOM 789 N N . LEU A 1 106 ? 20.013 -29.243 -3.778 1.00 90.50 106 LEU A N 1
ATOM 790 C CA . LEU A 1 106 ? 20.423 -29.629 -5.136 1.00 90.50 106 LEU A CA 1
ATOM 791 C C . LEU A 1 106 ? 21.116 -28.497 -5.911 1.00 90.50 106 LEU A C 1
ATOM 793 O O . LEU A 1 106 ? 21.762 -28.767 -6.920 1.00 90.50 106 LEU A O 1
ATOM 797 N N . GLY A 1 107 ? 20.929 -27.255 -5.469 1.00 91.75 107 GLY A N 1
ATOM 798 C CA . GLY A 1 107 ? 21.418 -26.047 -6.119 1.00 91.75 107 GLY A CA 1
ATOM 799 C C . GLY A 1 107 ? 20.380 -24.925 -6.111 1.00 91.75 107 GLY A C 1
ATOM 800 O O . GLY A 1 107 ? 19.230 -25.116 -5.707 1.00 91.75 107 GLY A O 1
ATOM 801 N N . TYR A 1 108 ? 20.791 -23.758 -6.587 1.00 91.75 108 TYR A N 1
ATOM 802 C CA . TYR A 1 108 ? 19.952 -22.596 -6.845 1.00 91.75 108 TYR A CA 1
ATOM 803 C C . TYR A 1 108 ? 19.165 -22.768 -8.151 1.00 91.75 108 TYR A C 1
ATOM 805 O O . TYR A 1 108 ? 19.705 -23.206 -9.173 1.00 91.75 108 TYR A O 1
ATOM 813 N N . LEU A 1 109 ? 17.876 -22.424 -8.129 1.00 90.00 109 LEU A N 1
ATOM 814 C CA . LEU A 1 109 ? 16.993 -22.546 -9.289 1.00 90.00 109 LEU A CA 1
ATOM 815 C C . LEU A 1 109 ? 17.423 -21.573 -10.397 1.00 90.00 109 LEU A C 1
ATOM 817 O O . LEU A 1 109 ? 17.552 -20.380 -10.150 1.00 90.00 109 LEU A O 1
ATOM 821 N N . ASN A 1 110 ? 17.623 -22.085 -11.615 1.00 89.31 110 ASN A N 1
ATOM 822 C CA . ASN A 1 110 ? 17.970 -21.308 -12.816 1.00 89.31 110 ASN A CA 1
ATOM 823 C C . ASN A 1 110 ? 19.209 -20.397 -12.690 1.00 89.31 110 ASN A C 1
ATOM 825 O O . ASN A 1 110 ? 19.372 -19.479 -13.487 1.00 89.31 110 ASN A O 1
ATOM 829 N N . ASN A 1 111 ? 20.107 -20.662 -11.736 1.00 88.19 111 ASN A N 1
ATOM 830 C CA . ASN A 1 111 ? 21.308 -19.856 -11.523 1.00 88.19 111 ASN A CA 1
ATOM 831 C C . ASN A 1 111 ? 22.574 -20.712 -11.665 1.00 88.19 111 ASN A C 1
ATOM 833 O O . ASN A 1 111 ? 23.149 -21.194 -10.689 1.00 88.19 111 ASN A O 1
ATOM 837 N N . GLU A 1 112 ? 22.999 -20.950 -12.909 1.00 92.25 112 GLU A N 1
ATOM 838 C CA . GLU A 1 112 ? 24.176 -21.779 -13.200 1.00 92.25 112 GLU A CA 1
ATOM 839 C C . GLU A 1 112 ? 25.479 -21.197 -12.644 1.00 92.25 112 GLU A C 1
ATOM 841 O O . GLU A 1 112 ? 26.358 -21.963 -12.252 1.00 92.25 112 GLU A O 1
ATOM 846 N N . LYS A 1 113 ? 25.609 -19.864 -12.604 1.00 86.69 113 LYS A N 1
ATOM 847 C CA . LYS A 1 113 ? 26.804 -19.187 -12.089 1.00 86.69 113 LYS A CA 1
ATOM 848 C C . LYS A 1 113 ? 26.960 -19.440 -10.591 1.00 86.69 113 LYS A C 1
ATOM 850 O O . LYS A 1 113 ? 27.958 -20.029 -10.189 1.00 86.69 113 LYS A O 1
ATOM 855 N N . ALA A 1 114 ? 25.936 -19.114 -9.797 1.00 80.25 114 ALA A N 1
ATOM 856 C CA . ALA A 1 114 ? 25.952 -19.366 -8.357 1.00 80.25 114 ALA A CA 1
ATOM 857 C C . ALA A 1 114 ? 26.119 -20.860 -8.050 1.00 80.25 114 ALA A C 1
ATOM 859 O O . ALA A 1 114 ? 26.860 -21.231 -7.150 1.00 80.25 114 ALA A O 1
ATOM 860 N N . ASN A 1 115 ? 25.505 -21.745 -8.845 1.00 89.12 115 ASN A N 1
ATOM 861 C CA . ASN A 1 115 ? 25.697 -23.183 -8.664 1.00 89.12 115 ASN A CA 1
ATOM 862 C C . ASN A 1 115 ? 27.152 -23.630 -8.855 1.00 89.12 115 ASN A C 1
ATOM 864 O O . ASN A 1 115 ? 27.634 -24.449 -8.076 1.00 89.12 115 ASN A O 1
ATOM 868 N N . LYS A 1 116 ? 27.847 -23.109 -9.874 1.00 90.69 116 LYS A N 1
ATOM 869 C CA . LYS A 1 116 ? 29.258 -23.440 -10.140 1.00 90.69 116 LYS A CA 1
ATOM 870 C C . LYS A 1 116 ? 30.201 -22.875 -9.080 1.00 90.69 116 LYS A C 1
ATOM 872 O O . LYS A 1 116 ? 31.205 -23.511 -8.787 1.00 90.69 116 LYS A O 1
ATOM 877 N N . GLU A 1 117 ? 29.889 -21.702 -8.538 1.00 85.25 117 GLU A N 1
ATOM 878 C CA . GLU A 1 117 ? 30.697 -21.043 -7.507 1.00 85.25 117 GLU A CA 1
ATOM 879 C C . GLU A 1 117 ? 30.488 -21.676 -6.122 1.00 85.25 117 GLU A C 1
ATOM 881 O O . GLU A 1 117 ? 31.451 -21.909 -5.398 1.00 85.25 117 GLU A O 1
ATOM 886 N N . THR A 1 118 ? 29.245 -22.002 -5.759 1.00 88.75 118 THR A N 1
ATOM 887 C CA . THR A 1 118 ? 28.900 -22.510 -4.423 1.00 88.75 118 THR A CA 1
ATOM 888 C C . THR A 1 118 ? 29.116 -24.015 -4.277 1.00 88.75 118 THR A C 1
ATOM 890 O O . THR A 1 118 ? 29.555 -24.460 -3.217 1.00 88.75 118 THR A O 1
ATOM 893 N N . PHE A 1 119 ? 28.811 -24.820 -5.302 1.00 93.00 119 PHE A N 1
ATOM 894 C CA . PHE A 1 119 ? 28.878 -26.285 -5.228 1.00 93.00 119 PHE A CA 1
ATOM 895 C C . PHE A 1 119 ? 30.050 -26.823 -6.052 1.00 93.00 119 PHE A C 1
ATOM 897 O O . PHE A 1 119 ? 29.905 -27.194 -7.219 1.00 93.00 119 PHE A O 1
ATOM 904 N N . VAL A 1 120 ? 31.217 -26.911 -5.419 1.00 90.62 120 VAL A N 1
ATOM 905 C CA . VAL A 1 120 ? 32.477 -27.318 -6.051 1.00 90.62 120 VAL A CA 1
ATOM 906 C C . VAL A 1 120 ? 32.845 -28.728 -5.598 1.00 90.62 120 VAL A C 1
ATOM 908 O O . VAL A 1 120 ? 32.965 -29.005 -4.406 1.00 90.62 120 VAL A O 1
ATOM 911 N N . ASP A 1 121 ? 32.996 -29.658 -6.544 1.00 87.88 121 ASP A N 1
ATOM 912 C CA . ASP A 1 121 ? 33.390 -31.055 -6.283 1.00 87.88 121 ASP A CA 1
ATOM 913 C C . ASP A 1 121 ? 32.544 -31.772 -5.208 1.00 87.88 121 ASP A C 1
ATOM 915 O O . ASP A 1 121 ? 33.024 -32.609 -4.437 1.00 87.88 121 ASP A O 1
ATOM 919 N N . GLY A 1 122 ? 31.250 -31.439 -5.146 1.00 88.06 122 GLY A N 1
ATOM 920 C CA . GLY A 1 122 ? 30.307 -31.986 -4.169 1.00 88.06 122 GLY A CA 1
ATOM 921 C C . GLY A 1 122 ? 30.437 -31.396 -2.762 1.00 88.06 122 GLY A C 1
ATOM 922 O O . GLY A 1 122 ? 29.779 -31.890 -1.848 1.00 88.06 122 GLY A O 1
ATOM 923 N N . TRP A 1 123 ? 31.263 -30.370 -2.570 1.00 94.19 123 TRP A N 1
ATOM 924 C CA . TRP A 1 123 ? 31.319 -29.550 -1.364 1.00 94.19 123 TRP A CA 1
ATOM 925 C C . TRP A 1 123 ? 30.590 -28.234 -1.602 1.00 94.19 123 TRP A C 1
ATOM 927 O O . TRP A 1 123 ? 30.622 -27.678 -2.694 1.00 94.19 123 TRP A O 1
ATOM 937 N N . MET A 1 124 ? 29.928 -27.747 -0.564 1.00 94.38 124 MET A N 1
ATOM 938 C CA . MET A 1 124 ? 29.255 -26.461 -0.561 1.00 94.38 124 MET A CA 1
ATOM 939 C C . MET A 1 124 ? 30.126 -25.449 0.180 1.00 94.38 124 MET A C 1
ATOM 941 O O . MET A 1 124 ? 30.407 -25.629 1.369 1.00 94.38 124 MET A O 1
ATOM 945 N N . HIS A 1 125 ? 30.542 -24.407 -0.526 1.00 93.75 125 HIS A N 1
ATOM 946 C CA . HIS A 1 125 ? 31.244 -23.252 0.022 1.00 93.75 125 HIS A CA 1
ATOM 947 C C . HIS A 1 125 ? 30.253 -22.369 0.784 1.00 93.75 125 HIS A C 1
ATOM 949 O O . HIS A 1 125 ? 29.233 -21.974 0.219 1.00 93.75 125 HIS A O 1
ATOM 955 N N . THR A 1 126 ? 30.488 -22.123 2.079 1.00 91.50 126 THR A N 1
ATOM 956 C CA . THR A 1 126 ? 29.535 -21.350 2.894 1.00 91.50 126 THR A CA 1
ATOM 957 C C . THR A 1 126 ? 29.716 -19.844 2.752 1.00 91.50 126 THR A C 1
ATOM 959 O O . THR A 1 126 ? 28.783 -19.107 3.058 1.00 91.50 126 THR A O 1
ATOM 962 N N . GLY A 1 127 ? 30.897 -19.370 2.337 1.00 88.12 127 GLY A N 1
ATOM 963 C CA . GLY A 1 127 ? 31.249 -17.950 2.408 1.00 88.12 127 GLY A CA 1
ATOM 964 C C . GLY A 1 127 ? 31.452 -17.413 3.835 1.00 88.12 127 GLY A C 1
ATOM 965 O O . GLY A 1 127 ? 31.661 -16.211 4.006 1.00 88.12 127 GLY A O 1
ATOM 966 N N . ASP A 1 128 ? 31.423 -18.284 4.849 1.00 89.19 128 ASP A N 1
ATOM 967 C CA . ASP A 1 128 ? 31.627 -17.931 6.256 1.00 89.19 128 ASP A CA 1
ATOM 968 C C . ASP A 1 128 ? 33.011 -18.397 6.725 1.00 89.19 128 ASP A C 1
ATOM 970 O O . ASP A 1 128 ? 33.409 -19.547 6.512 1.00 89.19 128 ASP A O 1
ATOM 974 N N . GLU A 1 129 ? 33.738 -17.517 7.408 1.00 89.81 129 GLU A N 1
ATOM 975 C CA . GLU A 1 129 ? 35.004 -17.841 8.049 1.00 89.81 129 GLU A CA 1
ATOM 976 C C . GLU A 1 129 ? 34.745 -18.514 9.401 1.00 89.81 129 GLU A C 1
ATOM 978 O O . GLU A 1 129 ? 34.038 -17.996 10.271 1.00 89.81 129 GLU A O 1
ATOM 983 N N . ALA A 1 130 ? 35.334 -19.689 9.600 1.00 93.31 130 ALA A N 1
ATOM 984 C CA . ALA A 1 130 ? 35.151 -20.478 10.804 1.00 93.31 130 ALA A CA 1
ATOM 985 C C . ALA A 1 130 ? 36.467 -21.054 11.318 1.00 93.31 130 ALA A C 1
ATOM 987 O O . ALA A 1 130 ? 37.482 -21.139 10.628 1.00 93.31 130 ALA A O 1
ATOM 988 N N . VAL A 1 131 ? 36.424 -21.495 12.570 1.00 93.94 131 VAL A N 1
ATOM 989 C CA . VAL A 1 131 ? 37.538 -22.150 13.243 1.00 93.94 131 VAL A CA 1
ATOM 990 C C . VAL A 1 131 ? 37.036 -23.303 14.104 1.00 93.94 131 VAL A C 1
ATOM 992 O O . VAL A 1 131 ? 36.047 -23.182 14.832 1.00 93.94 131 VAL A O 1
ATOM 995 N N . PHE A 1 132 ? 37.745 -24.430 14.046 1.00 94.44 132 PHE A N 1
ATOM 996 C CA . PHE A 1 132 ? 37.529 -25.549 14.959 1.00 94.44 132 PHE A CA 1
ATOM 997 C C . PHE A 1 132 ? 38.456 -25.449 16.168 1.00 94.44 132 PHE A C 1
ATOM 999 O O . PHE A 1 132 ? 39.643 -25.140 16.052 1.00 94.44 132 PHE A O 1
ATOM 1006 N N . ARG A 1 133 ? 37.910 -25.759 17.342 1.00 94.25 133 ARG A N 1
ATOM 1007 C CA . ARG A 1 133 ? 38.619 -25.814 18.624 1.00 94.25 133 ARG A CA 1
ATOM 1008 C C . ARG A 1 133 ? 38.236 -27.072 19.384 1.00 94.25 133 ARG A C 1
ATOM 1010 O O . ARG A 1 133 ? 37.156 -27.622 19.178 1.00 94.25 133 ARG A O 1
ATOM 1017 N N . LYS A 1 134 ? 39.080 -27.499 20.323 1.00 94.69 134 LYS A N 1
ATOM 1018 C CA . LYS A 1 134 ? 38.717 -28.554 21.278 1.00 94.69 134 LYS A CA 1
ATOM 1019 C C . LYS A 1 134 ? 38.093 -27.959 22.529 1.00 94.69 134 LYS A C 1
ATOM 1021 O O . LYS A 1 134 ? 38.712 -27.120 23.181 1.00 94.69 134 LYS A O 1
ATOM 1026 N N . SER A 1 135 ? 36.889 -28.413 22.869 1.00 92.75 135 SER A N 1
ATOM 1027 C CA . SER A 1 135 ? 36.231 -28.061 24.123 1.00 92.75 135 SER A CA 1
ATOM 1028 C C . SER A 1 135 ? 37.059 -28.523 25.323 1.00 92.75 135 SER A C 1
ATOM 1030 O O . SER A 1 135 ? 37.887 -29.433 25.196 1.00 92.75 135 SER A O 1
ATOM 1032 N N . PRO A 1 136 ? 36.817 -27.970 26.524 1.00 89.19 136 PRO A N 1
ATOM 1033 C CA . PRO A 1 136 ? 37.404 -28.498 27.755 1.00 89.19 136 PRO A CA 1
ATOM 1034 C C . PRO A 1 136 ? 37.119 -29.992 27.993 1.00 89.19 136 PRO A C 1
ATOM 1036 O O . PRO A 1 136 ? 37.847 -30.636 28.745 1.00 89.19 136 PRO A O 1
ATOM 1039 N N . GLN A 1 137 ? 36.081 -30.549 27.358 1.00 88.31 137 GLN A N 1
ATOM 1040 C CA . GLN A 1 137 ? 35.741 -31.975 27.410 1.00 88.31 137 GLN A CA 1
ATOM 1041 C C . GLN A 1 137 ? 36.421 -32.799 26.304 1.00 88.31 137 GLN A C 1
ATOM 1043 O O . GLN A 1 137 ? 36.345 -34.025 26.311 1.00 88.31 137 GLN A O 1
ATOM 1048 N N . GLY A 1 138 ? 37.130 -32.141 25.384 1.00 89.81 138 GLY A N 1
ATOM 1049 C CA . GLY A 1 138 ? 37.921 -32.757 24.324 1.00 89.81 138 GLY A CA 1
ATOM 1050 C C . GLY A 1 138 ? 37.187 -32.960 22.998 1.00 89.81 138 GLY A C 1
ATOM 1051 O O . GLY A 1 138 ? 37.794 -33.514 22.080 1.00 89.81 138 GLY A O 1
ATOM 1052 N N . HIS A 1 139 ? 35.931 -32.519 22.869 1.00 92.06 139 HIS A N 1
ATOM 1053 C CA . HIS A 1 139 ? 35.175 -32.608 21.617 1.00 92.06 139 HIS A CA 1
ATOM 1054 C C . HIS A 1 139 ? 35.472 -31.431 20.689 1.00 92.06 139 HIS A C 1
ATOM 1056 O O . HIS A 1 139 ? 35.822 -30.339 21.135 1.00 92.06 139 HIS A O 1
ATOM 1062 N N . GLU A 1 140 ? 35.315 -31.641 19.386 1.00 93.44 140 GLU A N 1
ATOM 1063 C CA . GLU A 1 140 ? 35.494 -30.585 18.393 1.00 93.44 140 GLU A CA 1
ATOM 1064 C C . GLU A 1 140 ? 34.281 -29.662 18.365 1.00 93.44 140 GLU A C 1
ATOM 1066 O O . GLU A 1 140 ? 33.134 -30.098 18.257 1.00 93.44 140 GLU A O 1
ATOM 1071 N N . HIS A 1 141 ? 34.555 -28.373 18.473 1.00 94.50 141 HIS A N 1
ATOM 1072 C CA . HIS A 1 141 ? 33.584 -27.300 18.508 1.00 94.50 141 HIS A CA 1
ATOM 1073 C C . HIS A 1 141 ? 33.923 -26.287 17.426 1.00 94.50 141 HIS A C 1
ATOM 1075 O O . HIS A 1 141 ? 35.074 -25.877 17.287 1.00 94.50 141 HIS A O 1
ATOM 1081 N N . MET A 1 142 ? 32.907 -25.871 16.687 1.00 93.31 142 MET A N 1
ATOM 1082 C CA . MET A 1 142 ? 33.016 -24.854 15.658 1.00 93.31 142 MET A CA 1
ATOM 1083 C C . MET A 1 142 ? 32.673 -23.482 16.235 1.00 93.31 142 MET A C 1
ATOM 1085 O O . MET A 1 142 ? 31.765 -23.343 17.065 1.00 93.31 142 MET A O 1
ATOM 1089 N N . PHE A 1 143 ? 33.397 -22.471 15.780 1.00 91.50 143 PHE A N 1
ATOM 1090 C CA . PHE A 1 143 ? 33.130 -21.064 16.034 1.00 91.50 143 PHE A CA 1
ATOM 1091 C C . PHE A 1 143 ? 33.104 -20.346 14.691 1.00 91.50 143 PHE A C 1
ATOM 1093 O O . PHE A 1 143 ? 34.000 -20.555 13.876 1.00 91.50 143 PHE A O 1
ATOM 1100 N N . ILE A 1 144 ? 32.083 -19.520 14.482 1.00 88.75 144 ILE A N 1
ATOM 1101 C CA . ILE A 1 144 ? 32.050 -18.586 13.358 1.00 88.75 144 ILE A CA 1
ATOM 1102 C C . ILE A 1 144 ? 32.866 -17.363 13.763 1.00 88.75 144 ILE A C 1
ATOM 1104 O O . ILE A 1 144 ? 32.717 -16.870 14.885 1.00 88.75 144 ILE A O 1
ATOM 1108 N N . VAL A 1 145 ? 33.767 -16.946 12.880 1.00 82.31 145 VAL A N 1
ATOM 1109 C CA . VAL A 1 145 ? 34.573 -15.737 13.035 1.00 82.31 145 VAL A CA 1
ATOM 1110 C C . VAL A 1 145 ? 33.798 -14.571 12.441 1.00 82.31 145 VAL A C 1
ATOM 1112 O O . VAL A 1 145 ? 33.435 -13.669 13.189 1.00 82.31 145 VAL A O 1
ATOM 1115 N N . ASP A 1 146 ? 33.498 -14.637 11.142 1.00 73.81 146 ASP A N 1
ATOM 1116 C CA . ASP A 1 146 ? 32.663 -13.666 10.433 1.00 73.81 146 ASP A CA 1
ATOM 1117 C C . ASP A 1 146 ? 32.278 -14.166 9.025 1.00 73.81 146 ASP A C 1
ATOM 1119 O O . ASP A 1 146 ? 32.676 -15.259 8.619 1.00 73.81 146 ASP A O 1
ATOM 1123 N N . ARG A 1 147 ? 31.543 -13.361 8.255 1.00 75.56 147 ARG A N 1
ATOM 1124 C CA . ARG A 1 147 ? 31.364 -13.533 6.811 1.00 75.56 147 ARG A CA 1
ATOM 1125 C C . ARG A 1 147 ? 32.586 -13.031 6.056 1.00 75.56 147 ARG A C 1
ATOM 1127 O O . ARG A 1 147 ? 33.037 -11.905 6.253 1.00 75.56 147 ARG A O 1
ATOM 1134 N N . ILE A 1 148 ? 33.069 -13.817 5.094 1.00 72.75 148 ILE A N 1
ATOM 1135 C CA . ILE A 1 148 ? 34.268 -13.472 4.308 1.00 72.75 148 ILE A CA 1
ATOM 1136 C C . ILE A 1 148 ? 34.094 -12.139 3.561 1.00 72.75 148 ILE A C 1
ATOM 1138 O O . ILE A 1 148 ? 35.054 -11.386 3.410 1.00 72.75 148 ILE A O 1
ATOM 1142 N N . LYS A 1 149 ? 32.869 -11.824 3.117 1.00 61.06 149 LYS A N 1
ATOM 1143 C CA . LYS A 1 149 ? 32.550 -10.569 2.417 1.00 61.06 149 LYS A CA 1
ATOM 1144 C C . LYS A 1 149 ? 32.332 -9.362 3.342 1.00 61.06 149 LYS A C 1
ATOM 1146 O O . LYS A 1 149 ? 32.352 -8.247 2.838 1.00 61.06 149 LYS A O 1
ATOM 1151 N N . GLU A 1 150 ? 32.140 -9.567 4.646 1.00 60.03 150 GLU A N 1
ATOM 1152 C CA . GLU A 1 150 ? 31.773 -8.510 5.611 1.00 60.03 150 GLU A CA 1
ATOM 1153 C C . GLU A 1 150 ? 32.943 -8.131 6.550 1.00 60.03 150 GLU A C 1
ATOM 1155 O O . GLU A 1 150 ? 32.821 -7.233 7.380 1.00 60.03 150 GLU A O 1
ATOM 1160 N N . LEU A 1 151 ? 34.111 -8.772 6.407 1.00 59.84 151 LEU A N 1
ATOM 1161 C CA . LEU A 1 151 ? 35.324 -8.437 7.160 1.00 59.84 151 LEU A CA 1
ATOM 1162 C C . LEU A 1 151 ? 35.883 -7.062 6.770 1.00 59.84 151 LEU A C 1
ATOM 1164 O O . LEU A 1 151 ? 36.159 -6.807 5.598 1.00 59.84 151 LEU A O 1
ATOM 1168 N N . ILE A 1 152 ? 36.177 -6.235 7.778 1.00 61.31 152 ILE A N 1
ATOM 1169 C CA . ILE A 1 152 ? 36.838 -4.936 7.599 1.00 61.31 152 ILE A CA 1
ATOM 1170 C C . ILE A 1 152 ? 38.297 -5.173 7.178 1.00 61.31 152 ILE A C 1
ATOM 1172 O O . ILE A 1 152 ? 39.105 -5.749 7.930 1.00 61.31 152 ILE A O 1
ATOM 1176 N N . LYS A 1 153 ? 38.631 -4.753 5.956 1.00 57.38 153 LYS A N 1
ATOM 1177 C CA . LYS A 1 153 ? 39.901 -5.020 5.271 1.00 57.38 153 LYS A CA 1
ATOM 1178 C C . LYS A 1 153 ? 41.032 -4.156 5.841 1.00 57.38 153 LYS A C 1
ATOM 1180 O O . LYS A 1 153 ? 40.855 -2.992 6.175 1.00 57.38 153 LYS A O 1
ATOM 1185 N N . GLY A 1 154 ? 42.223 -4.751 5.962 1.00 58.56 154 GLY A N 1
ATOM 1186 C CA . GLY A 1 154 ? 43.438 -4.099 6.477 1.00 58.56 154 GLY A CA 1
ATOM 1187 C C . GLY A 1 154 ? 44.068 -4.840 7.659 1.00 58.56 154 GLY A C 1
ATOM 1188 O O . GLY A 1 154 ? 45.196 -5.319 7.560 1.00 58.56 154 GLY A O 1
ATOM 1189 N N . LEU A 1 155 ? 43.334 -4.999 8.766 1.00 57.06 155 LEU A N 1
ATOM 1190 C CA . LEU A 1 155 ? 43.781 -5.745 9.961 1.00 57.06 155 LEU A CA 1
ATOM 1191 C C . LEU A 1 155 ? 42.783 -6.827 10.424 1.00 57.06 155 LEU A C 1
ATOM 1193 O O . LEU A 1 155 ? 42.866 -7.266 11.570 1.00 57.06 155 LEU A O 1
ATOM 1197 N N . GLN A 1 156 ? 41.877 -7.257 9.531 1.00 62.66 156 GLN A N 1
ATOM 1198 C CA . GLN A 1 156 ? 40.857 -8.299 9.746 1.00 62.66 156 GLN A CA 1
ATOM 1199 C C . GLN A 1 156 ? 40.051 -8.080 11.037 1.00 62.66 156 GLN A C 1
ATOM 1201 O O . GLN A 1 156 ? 40.209 -8.788 12.036 1.00 62.66 156 GLN A O 1
ATOM 1206 N N . VAL A 1 157 ? 39.189 -7.059 11.029 1.00 69.88 157 VAL A N 1
ATOM 1207 C CA . VAL A 1 157 ? 38.256 -6.798 12.134 1.00 69.88 157 VAL A CA 1
ATOM 1208 C C . VAL A 1 157 ? 36.887 -7.347 11.767 1.00 69.88 157 VAL A C 1
ATOM 1210 O O . VAL A 1 157 ? 36.342 -6.976 10.736 1.00 69.88 157 VAL A O 1
ATOM 1213 N N . ALA A 1 158 ? 36.351 -8.207 12.630 1.00 72.81 158 ALA A N 1
ATOM 1214 C CA . ALA A 1 158 ? 35.028 -8.800 12.500 1.00 72.81 158 ALA A CA 1
ATOM 1215 C C . ALA A 1 158 ? 33.949 -7.859 13.078 1.00 72.81 158 ALA A C 1
ATOM 1217 O O . ALA A 1 158 ? 33.958 -7.653 14.305 1.00 72.81 158 ALA A O 1
ATOM 1218 N N . PRO A 1 159 ? 33.045 -7.262 12.269 1.00 77.69 159 PRO A N 1
ATOM 1219 C CA . PRO A 1 159 ? 31.944 -6.443 12.778 1.00 77.69 159 PRO A CA 1
ATOM 1220 C C . PRO A 1 159 ? 31.102 -7.143 13.844 1.00 77.69 159 PRO A C 1
ATOM 1222 O O . PRO A 1 159 ? 30.865 -6.560 14.905 1.00 77.69 159 PRO A O 1
ATOM 1225 N N . ALA A 1 160 ? 30.773 -8.424 13.645 1.00 70.00 160 ALA A N 1
ATOM 1226 C CA . ALA A 1 160 ? 29.945 -9.195 14.573 1.00 70.00 160 ALA A CA 1
ATOM 1227 C C . ALA A 1 160 ? 30.566 -9.299 15.981 1.00 70.00 160 ALA A C 1
ATOM 1229 O O . ALA A 1 160 ? 29.866 -9.315 17.000 1.00 70.00 160 ALA A O 1
ATOM 1230 N N . GLU A 1 161 ? 31.901 -9.334 16.074 1.00 77.06 161 GLU A N 1
ATOM 1231 C CA . GLU A 1 161 ? 32.606 -9.325 17.359 1.00 77.06 161 GLU A CA 1
ATOM 1232 C C . GLU A 1 161 ? 32.420 -7.990 18.098 1.00 77.06 161 GLU A C 1
ATOM 1234 O O . GLU A 1 161 ? 32.289 -7.965 19.328 1.00 77.06 161 GLU A O 1
ATOM 1239 N N . LEU A 1 162 ? 32.442 -6.878 17.360 1.00 82.75 162 LEU A N 1
ATOM 1240 C CA . LEU A 1 162 ? 32.271 -5.537 17.909 1.00 82.75 162 LEU A CA 1
ATOM 1241 C C . LEU A 1 162 ? 30.817 -5.271 18.288 1.00 82.75 162 LEU A C 1
ATOM 1243 O O . LEU A 1 162 ? 30.577 -4.767 19.382 1.00 82.75 162 LEU A O 1
ATOM 1247 N N . GLU A 1 163 ? 29.863 -5.675 17.457 1.00 83.88 163 GLU A N 1
ATOM 1248 C CA . GLU A 1 163 ? 28.428 -5.588 17.742 1.00 83.88 163 GLU A CA 1
ATOM 1249 C C . GLU A 1 163 ? 28.065 -6.363 19.010 1.00 83.88 163 GLU A C 1
ATOM 1251 O O . GLU A 1 163 ? 27.483 -5.811 19.946 1.00 83.88 163 GLU A O 1
ATOM 1256 N N . ALA A 1 164 ? 28.506 -7.622 19.113 1.00 76.31 164 ALA A N 1
ATOM 1257 C CA . ALA A 1 164 ? 28.265 -8.443 20.297 1.00 76.31 164 ALA A CA 1
ATOM 1258 C C . ALA A 1 164 ? 28.821 -7.805 21.581 1.00 76.31 164 ALA A C 1
ATOM 1260 O O . ALA A 1 164 ? 28.209 -7.926 22.646 1.00 76.31 164 ALA A O 1
ATOM 1261 N N . HIS A 1 165 ? 29.968 -7.128 21.483 1.00 81.94 165 HIS A N 1
ATOM 1262 C CA . HIS A 1 165 ? 30.577 -6.417 22.603 1.00 81.94 165 HIS A CA 1
ATOM 1263 C C . HIS A 1 165 ? 29.832 -5.114 22.939 1.00 81.94 165 HIS A C 1
ATOM 1265 O O . HIS A 1 165 ? 29.615 -4.798 24.109 1.00 81.94 165 HIS A O 1
ATOM 1271 N N . LEU A 1 166 ? 29.374 -4.372 21.928 1.00 85.88 166 LEU A N 1
ATOM 1272 C CA . LEU A 1 166 ? 28.596 -3.143 22.094 1.00 85.88 166 LEU A CA 1
ATOM 1273 C C . LEU A 1 166 ? 27.233 -3.398 22.742 1.00 85.88 166 LEU A C 1
ATOM 1275 O O . LEU A 1 166 ? 26.857 -2.657 23.651 1.00 85.88 166 LEU A O 1
ATOM 1279 N N . LEU A 1 167 ? 26.560 -4.501 22.401 1.00 82.06 167 LEU A N 1
ATOM 1280 C CA . LEU A 1 167 ? 25.352 -4.998 23.087 1.00 82.06 167 LEU A CA 1
ATOM 1281 C C . LEU A 1 167 ? 25.598 -5.365 24.571 1.00 82.06 167 LEU A C 1
ATOM 1283 O O . LEU A 1 167 ? 24.668 -5.645 25.345 1.00 82.06 167 LEU A O 1
ATOM 1287 N N . GLY A 1 168 ? 26.861 -5.401 24.996 1.00 78.25 168 GLY A N 1
ATOM 1288 C CA . GLY A 1 168 ? 27.292 -5.494 26.386 1.00 78.25 168 GLY A CA 1
ATOM 1289 C C . GLY A 1 168 ? 27.083 -4.203 27.190 1.00 78.25 168 GLY A C 1
ATOM 1290 O O . GLY A 1 168 ? 26.930 -4.275 28.414 1.00 78.25 168 GLY A O 1
ATOM 1291 N N . HIS A 1 169 ? 27.038 -3.042 26.529 1.00 83.94 169 HIS A N 1
ATOM 1292 C CA . HIS A 1 169 ? 27.056 -1.722 27.158 1.00 83.94 169 HIS A CA 1
ATOM 1293 C C . HIS A 1 169 ? 25.656 -1.259 27.624 1.00 83.94 169 HIS A C 1
ATOM 1295 O O . HIS A 1 169 ? 24.702 -1.356 26.857 1.00 83.94 169 HIS A O 1
ATOM 1301 N N . PRO A 1 170 ? 25.496 -0.680 28.837 1.00 82.50 170 PRO A N 1
ATOM 1302 C CA . PRO A 1 170 ? 24.180 -0.281 29.368 1.00 82.50 170 PRO A CA 1
ATOM 1303 C C . PRO A 1 170 ? 23.405 0.733 28.514 1.00 82.50 170 PRO A C 1
ATOM 1305 O O . PRO A 1 170 ? 22.178 0.760 28.552 1.00 82.50 170 PRO A O 1
ATOM 1308 N N . SER A 1 171 ? 24.121 1.575 27.767 1.00 85.06 171 SER A N 1
ATOM 1309 C CA . SER A 1 171 ? 23.537 2.636 26.935 1.00 85.06 171 SER A CA 1
ATOM 1310 C C . SER A 1 171 ? 23.149 2.184 25.520 1.00 85.06 171 SER A C 1
ATOM 1312 O O . SER A 1 171 ? 22.608 2.994 24.774 1.00 85.06 171 SER A O 1
ATOM 1314 N N . VAL A 1 172 ? 23.418 0.929 25.143 1.00 86.12 172 VAL A N 1
ATOM 1315 C CA . VAL A 1 172 ? 23.177 0.379 23.797 1.00 86.12 172 VAL A CA 1
ATOM 1316 C C . VAL A 1 172 ? 21.994 -0.591 23.857 1.00 86.12 172 VAL A C 1
ATOM 1318 O O . VAL A 1 172 ? 22.048 -1.585 24.581 1.00 86.12 172 VAL A O 1
ATOM 1321 N N . ALA A 1 173 ? 20.918 -0.297 23.127 1.00 82.75 173 ALA A N 1
ATOM 1322 C CA . ALA A 1 173 ? 19.800 -1.224 22.933 1.00 82.75 173 ALA A CA 1
ATOM 1323 C C . ALA A 1 173 ? 20.093 -2.212 21.803 1.00 82.75 173 ALA A C 1
ATOM 1325 O O . ALA A 1 173 ? 19.927 -3.419 21.999 1.00 82.75 173 ALA A O 1
ATOM 1326 N N . ASP A 1 174 ? 20.556 -1.677 20.673 1.00 83.56 174 ASP A N 1
ATOM 1327 C CA . ASP A 1 174 ? 20.943 -2.411 19.473 1.00 83.56 174 ASP A CA 1
ATOM 1328 C C . ASP A 1 174 ? 22.075 -1.682 18.731 1.00 83.56 174 ASP A C 1
ATOM 1330 O O . ASP A 1 174 ? 22.322 -0.495 18.990 1.00 83.56 174 ASP A O 1
ATOM 1334 N N . CYS A 1 175 ? 22.790 -2.370 17.843 1.00 88.12 175 CYS A N 1
ATOM 1335 C CA . CYS A 1 175 ? 23.838 -1.757 17.030 1.00 88.12 175 CYS A CA 1
ATOM 1336 C C . CYS A 1 175 ? 24.208 -2.567 15.784 1.00 88.12 175 CYS A C 1
ATOM 1338 O O . CYS A 1 175 ? 24.123 -3.790 15.793 1.00 88.12 175 CYS A O 1
ATOM 1340 N N . ALA A 1 176 ? 24.749 -1.873 14.784 1.00 86.12 176 ALA A N 1
ATOM 1341 C CA . ALA A 1 176 ? 25.445 -2.467 13.645 1.00 86.12 176 ALA A CA 1
ATOM 1342 C C . ALA A 1 176 ? 26.814 -1.802 13.461 1.00 86.12 176 ALA A C 1
ATOM 1344 O O . ALA A 1 176 ? 26.966 -0.604 13.732 1.00 86.12 176 ALA A O 1
ATOM 1345 N N . VAL A 1 177 ? 27.814 -2.553 13.009 1.00 85.69 177 VAL A N 1
ATOM 1346 C CA . VAL A 1 177 ? 29.164 -2.054 12.732 1.00 85.69 177 VAL A CA 1
ATOM 1347 C C . VAL A 1 177 ? 29.468 -2.221 11.249 1.00 85.69 177 VAL A C 1
ATOM 1349 O O . VAL A 1 177 ? 29.348 -3.308 10.703 1.00 85.69 177 VAL A O 1
ATOM 1352 N N . ILE A 1 178 ? 29.900 -1.142 10.603 1.00 82.12 178 ILE A N 1
ATOM 1353 C CA . ILE A 1 178 ? 30.279 -1.140 9.187 1.00 82.12 178 ILE A CA 1
ATOM 1354 C C . ILE A 1 178 ? 31.735 -0.684 9.011 1.00 82.12 178 ILE A C 1
ATOM 1356 O O . ILE A 1 178 ? 32.246 0.062 9.862 1.00 82.12 178 ILE A O 1
ATOM 1360 N N . PRO A 1 179 ? 32.423 -1.100 7.933 1.00 80.19 179 PRO A N 1
ATOM 1361 C CA . PRO A 1 179 ? 33.684 -0.488 7.532 1.00 80.19 179 PRO A CA 1
ATOM 1362 C C . PRO A 1 179 ? 33.462 0.948 7.040 1.00 80.19 179 PRO A C 1
ATOM 1364 O O . PRO A 1 179 ? 32.468 1.246 6.385 1.00 80.19 179 PRO A O 1
ATOM 1367 N N . ILE A 1 180 ? 34.414 1.833 7.327 1.00 83.38 180 ILE A N 1
ATOM 1368 C CA . ILE A 1 180 ? 34.574 3.124 6.649 1.00 83.38 180 ILE A CA 1
ATOM 1369 C C . ILE A 1 180 ? 36.002 3.243 6.102 1.00 83.38 180 ILE A C 1
ATOM 1371 O O . ILE A 1 180 ? 36.927 2.789 6.784 1.00 83.38 180 ILE A O 1
ATOM 1375 N N . PRO A 1 181 ? 36.214 3.852 4.923 1.00 79.00 181 PRO A N 1
ATOM 1376 C CA . PRO A 1 181 ? 37.553 4.031 4.362 1.00 79.00 181 PRO A CA 1
ATOM 1377 C C . PRO A 1 181 ? 38.491 4.827 5.289 1.00 79.00 181 PRO A C 1
ATOM 1379 O O . PRO A 1 181 ? 38.079 5.812 5.906 1.00 79.00 181 PRO A O 1
ATOM 1382 N N . ASP A 1 182 ? 39.763 4.423 5.377 1.00 78.94 182 ASP A N 1
ATOM 1383 C CA . ASP A 1 182 ? 40.831 5.151 6.078 1.00 78.94 182 ASP A CA 1
ATOM 1384 C C . ASP A 1 182 ? 42.169 5.032 5.332 1.00 78.94 182 ASP A C 1
ATOM 1386 O O . ASP A 1 182 ? 42.671 3.931 5.099 1.00 78.94 182 ASP A O 1
ATOM 1390 N N . ASP A 1 183 ? 42.801 6.174 5.046 1.00 70.31 183 ASP A N 1
ATOM 1391 C CA . ASP A 1 183 ? 44.050 6.272 4.270 1.00 70.31 183 ASP A CA 1
ATOM 1392 C C . ASP A 1 183 ? 45.224 5.459 4.846 1.00 70.31 183 ASP A C 1
ATOM 1394 O O . ASP A 1 183 ? 46.219 5.214 4.161 1.00 70.31 183 ASP A O 1
ATOM 1398 N N . ARG A 1 184 ? 45.174 5.083 6.131 1.00 70.38 184 ARG A N 1
ATOM 1399 C CA . ARG A 1 184 ? 46.286 4.432 6.833 1.00 70.38 184 ARG A CA 1
ATOM 1400 C C . ARG A 1 184 ? 46.001 2.983 7.208 1.00 70.38 184 ARG A C 1
ATOM 1402 O O . ARG A 1 184 ? 46.934 2.183 7.246 1.00 70.38 184 ARG A O 1
ATOM 1409 N N . ALA A 1 185 ? 44.762 2.669 7.564 1.00 63.84 185 ALA A N 1
ATOM 1410 C CA . ALA A 1 185 ? 44.329 1.348 8.006 1.00 63.84 185 ALA A CA 1
ATOM 1411 C C . ALA A 1 185 ? 43.601 0.548 6.912 1.00 63.84 185 ALA A C 1
ATOM 1413 O O . ALA A 1 185 ? 43.366 -0.641 7.118 1.00 63.84 185 ALA A O 1
ATOM 1414 N N . GLY A 1 186 ? 43.288 1.165 5.767 1.00 75.06 186 GLY A N 1
ATOM 1415 C CA . GLY A 1 186 ? 42.425 0.605 4.729 1.00 75.06 186 GLY A CA 1
ATOM 1416 C C . GLY A 1 186 ? 40.966 0.875 5.071 1.00 75.06 186 GLY A C 1
ATOM 1417 O O . GLY A 1 186 ? 40.339 1.748 4.477 1.00 75.06 186 GLY A O 1
ATOM 1418 N N . GLU A 1 187 ? 40.455 0.178 6.084 1.00 77.44 187 GLU A N 1
ATOM 1419 C CA . GLU A 1 187 ? 39.109 0.380 6.614 1.00 77.44 187 GLU A CA 1
ATOM 1420 C C . GLU A 1 187 ? 39.128 0.430 8.156 1.00 77.44 187 GLU A C 1
ATOM 1422 O O . GLU A 1 187 ? 39.923 -0.243 8.823 1.00 77.44 187 GLU A O 1
ATOM 1427 N N . LEU A 1 188 ? 38.242 1.232 8.749 1.00 83.38 188 LEU A N 1
ATOM 1428 C CA . LEU A 1 188 ? 38.040 1.336 10.196 1.00 83.38 188 LEU A CA 1
ATOM 1429 C C . LEU A 1 188 ? 36.586 1.022 10.582 1.00 83.38 188 LEU A C 1
ATOM 1431 O O . LEU A 1 188 ? 35.675 1.306 9.814 1.00 83.38 188 LEU A O 1
ATOM 1435 N N . PRO A 1 189 ? 36.329 0.494 11.793 1.00 86.69 189 PRO A N 1
ATOM 1436 C CA . PRO A 1 189 ? 34.969 0.193 12.229 1.00 86.69 189 PRO A CA 1
ATOM 1437 C C . PRO A 1 189 ? 34.206 1.452 12.667 1.00 86.69 189 PRO A C 1
ATOM 1439 O O . PRO A 1 189 ? 34.647 2.190 13.560 1.00 86.69 189 PRO A O 1
ATOM 1442 N N . LYS A 1 190 ? 33.014 1.655 12.102 1.00 90.88 190 LYS A N 1
ATOM 1443 C CA . LYS A 1 190 ? 32.014 2.654 12.508 1.00 90.88 190 LYS A CA 1
ATOM 1444 C C . LYS A 1 190 ? 30.772 1.956 13.051 1.00 90.88 190 LYS A C 1
ATOM 1446 O O . LYS A 1 190 ? 30.266 1.040 12.421 1.00 90.88 190 LYS A O 1
ATOM 1451 N N . ALA A 1 191 ? 30.270 2.401 14.203 1.00 92.25 191 ALA A N 1
ATOM 1452 C CA . ALA A 1 191 ? 29.078 1.824 14.825 1.00 92.25 191 ALA A CA 1
ATOM 1453 C C . ALA A 1 191 ? 27.847 2.731 14.675 1.00 92.25 191 ALA A C 1
ATOM 1455 O O . ALA A 1 191 ? 27.882 3.902 15.065 1.00 92.25 191 ALA A O 1
ATOM 1456 N N . TYR A 1 192 ? 26.742 2.168 14.200 1.00 90.62 192 TYR A N 1
ATOM 1457 C CA . TYR A 1 192 ? 25.401 2.726 14.354 1.00 90.62 192 TYR A CA 1
ATOM 1458 C C . TYR A 1 192 ? 24.761 2.129 15.603 1.00 90.62 192 TYR A C 1
ATOM 1460 O O . TYR A 1 192 ? 24.799 0.918 15.798 1.00 90.62 192 TYR A O 1
ATOM 1468 N N . VAL A 1 193 ? 24.228 2.974 16.482 1.00 90.50 193 VAL A N 1
ATOM 1469 C CA . VAL A 1 193 ? 23.761 2.569 17.813 1.00 90.50 193 VAL A CA 1
ATOM 1470 C C . VAL A 1 193 ? 22.342 3.066 18.058 1.00 90.50 193 VAL A C 1
ATOM 1472 O O . VAL A 1 193 ? 22.076 4.264 17.978 1.00 90.50 193 VAL A O 1
ATOM 1475 N N . VAL A 1 194 ? 21.460 2.160 18.466 1.00 87.69 194 VAL A N 1
ATOM 1476 C CA . VAL A 1 194 ? 20.162 2.492 19.058 1.00 87.69 194 VAL A CA 1
ATOM 1477 C C . VAL A 1 194 ? 20.356 2.710 20.559 1.00 87.69 194 VAL A C 1
ATOM 1479 O O . VAL A 1 194 ? 20.915 1.857 21.261 1.00 87.69 194 VAL A O 1
ATOM 1482 N N . LYS A 1 195 ? 19.915 3.860 21.081 1.00 87.31 195 LYS A N 1
ATOM 1483 C CA . LYS A 1 195 ? 20.054 4.185 22.510 1.00 87.31 195 LYS A CA 1
ATOM 1484 C C . LYS A 1 195 ? 19.139 3.307 23.367 1.00 87.31 195 LYS A C 1
ATOM 1486 O O . LYS A 1 195 ? 17.962 3.134 23.076 1.00 87.31 195 LYS A O 1
ATOM 1491 N N . SER A 1 196 ? 19.675 2.796 24.474 1.00 81.81 196 SER A N 1
ATOM 1492 C CA . SER A 1 196 ? 18.864 2.133 25.502 1.00 81.81 196 SER A CA 1
ATOM 1493 C C . SER A 1 196 ? 17.877 3.111 26.138 1.00 81.81 196 SER A C 1
ATOM 1495 O O . SER A 1 196 ? 18.237 4.246 26.444 1.00 81.81 196 SER A O 1
ATOM 1497 N N . SER A 1 197 ? 16.666 2.641 26.451 1.00 75.81 197 SER A N 1
ATOM 1498 C CA . SER A 1 197 ? 15.628 3.416 27.149 1.00 75.81 197 SER A CA 1
ATOM 1499 C C . SER A 1 197 ? 16.035 3.876 28.559 1.00 75.81 197 SER A C 1
ATOM 1501 O O . SER A 1 197 ? 15.306 4.623 29.205 1.00 75.81 197 SER A O 1
ATOM 1503 N N . SER A 1 198 ? 17.169 3.389 29.079 1.00 70.00 198 SER A N 1
ATOM 1504 C CA . SER A 1 198 ? 17.774 3.855 30.331 1.00 70.00 198 SER A CA 1
ATOM 1505 C C . SER A 1 198 ? 18.581 5.149 30.190 1.00 70.00 198 SER A C 1
ATOM 1507 O O . SER A 1 198 ? 18.981 5.703 31.211 1.00 70.00 198 SER A O 1
ATOM 1509 N N . VAL A 1 199 ? 18.853 5.599 28.963 1.00 74.94 199 VAL A N 1
ATOM 1510 C CA . VAL A 1 199 ? 19.489 6.888 28.666 1.00 74.94 199 VAL A CA 1
ATOM 1511 C C . VAL A 1 199 ? 18.381 7.936 28.588 1.00 74.94 199 VAL A C 1
ATOM 1513 O O . VAL A 1 199 ? 17.448 7.800 27.798 1.00 74.94 199 VAL A O 1
ATOM 1516 N N . GLY A 1 200 ? 18.432 8.951 29.448 1.00 64.50 200 GLY A N 1
ATOM 1517 C CA . GLY A 1 200 ? 17.423 10.005 29.478 1.00 64.50 200 GLY A CA 1
ATOM 1518 C C . GLY A 1 200 ? 17.517 10.912 28.249 1.00 64.50 200 GLY A C 1
ATOM 1519 O O . GLY A 1 200 ? 18.596 11.118 27.704 1.00 64.50 200 GLY A O 1
ATOM 1520 N N . LEU A 1 201 ? 16.397 11.527 27.853 1.00 59.62 201 LEU A N 1
ATOM 1521 C CA . LEU A 1 201 ? 16.347 12.530 26.771 1.00 59.62 201 LEU A CA 1
ATOM 1522 C C . LEU A 1 201 ? 17.267 13.748 27.023 1.00 59.62 201 LEU A C 1
ATOM 1524 O O . LEU A 1 201 ? 17.582 14.485 26.095 1.00 59.62 201 LEU A O 1
ATOM 1528 N N . GLU A 1 202 ? 17.694 13.958 28.273 1.00 57.59 202 GLU A N 1
ATOM 1529 C CA . GLU A 1 202 ? 18.591 15.040 28.699 1.00 57.59 202 GLU A CA 1
ATOM 1530 C C . GLU A 1 202 ? 20.079 14.632 28.743 1.00 57.59 202 GLU A C 1
ATOM 1532 O O . GLU A 1 202 ? 20.942 15.489 28.964 1.00 57.59 202 GLU A O 1
ATOM 1537 N N . ASP A 1 203 ? 20.409 13.348 28.549 1.00 65.56 203 ASP A N 1
ATOM 1538 C CA . ASP A 1 203 ? 21.797 12.885 28.561 1.00 65.56 203 ASP A CA 1
ATOM 1539 C C . ASP A 1 203 ? 22.540 13.390 27.314 1.00 65.56 203 ASP A C 1
ATOM 1541 O O . ASP A 1 203 ? 22.083 13.272 26.180 1.00 65.56 203 ASP A O 1
ATOM 1545 N N . ASN A 1 204 ? 23.721 13.979 27.517 1.00 77.31 204 ASN A N 1
ATOM 1546 C CA . ASN A 1 204 ? 24.500 14.555 26.425 1.00 77.31 204 ASN A CA 1
ATOM 1547 C C . ASN A 1 204 ? 25.056 13.446 25.518 1.00 77.31 204 ASN A C 1
ATOM 1549 O O . ASN A 1 204 ? 25.993 12.743 25.907 1.00 77.31 204 ASN A O 1
ATOM 1553 N N . ASP A 1 205 ? 24.553 13.351 24.286 1.00 81.56 205 ASP A N 1
ATOM 1554 C CA . ASP A 1 205 ? 24.960 12.347 23.292 1.00 81.56 205 ASP A CA 1
ATOM 1555 C C . ASP A 1 205 ? 26.485 12.246 23.107 1.00 81.56 205 ASP A C 1
ATOM 1557 O O . ASP A 1 205 ? 27.030 11.152 22.950 1.00 81.56 205 ASP A O 1
ATOM 1561 N N . ARG A 1 206 ? 27.227 13.359 23.219 1.00 80.88 206 ARG A N 1
ATOM 1562 C CA . ARG A 1 206 ? 28.700 13.335 23.125 1.00 80.88 206 ARG A CA 1
ATOM 1563 C C . ARG A 1 206 ? 29.357 12.591 24.285 1.00 80.88 206 ARG A C 1
ATOM 1565 O O . ARG A 1 206 ? 30.426 12.006 24.105 1.00 80.88 206 ARG A O 1
ATOM 1572 N N . MET A 1 207 ? 28.765 12.642 25.478 1.00 81.81 207 MET A N 1
ATOM 1573 C CA . MET A 1 207 ? 29.256 11.891 26.634 1.00 81.81 207 MET A CA 1
ATOM 1574 C C . MET A 1 207 ? 28.996 10.398 26.455 1.00 81.81 207 MET A C 1
ATOM 1576 O O . MET A 1 207 ? 29.922 9.611 26.643 1.00 81.81 207 MET A O 1
ATOM 1580 N N . VAL A 1 208 ? 27.800 10.024 26.000 1.00 84.62 208 VAL A N 1
ATOM 1581 C CA . VAL A 1 208 ? 27.427 8.620 25.779 1.00 84.62 208 VAL A CA 1
ATOM 1582 C C . VAL A 1 208 ? 28.282 7.990 24.672 1.00 84.62 208 VAL A C 1
ATOM 1584 O O . VAL A 1 208 ? 28.836 6.910 24.867 1.00 84.62 208 VAL A O 1
ATOM 1587 N N . ILE A 1 209 ? 28.513 8.695 23.557 1.00 88.56 209 ILE A N 1
ATOM 1588 C CA . ILE A 1 209 ? 29.436 8.254 22.492 1.00 88.56 209 ILE A CA 1
ATOM 1589 C C . ILE A 1 209 ? 30.843 7.995 23.048 1.00 88.56 209 ILE A C 1
ATOM 1591 O O . ILE A 1 209 ? 31.486 6.999 22.710 1.00 88.56 209 ILE A O 1
ATOM 1595 N N . ARG A 1 210 ? 31.341 8.880 23.921 1.00 87.19 210 ARG A N 1
ATOM 1596 C CA . ARG A 1 210 ? 32.668 8.727 24.530 1.00 87.19 210 ARG A CA 1
ATOM 1597 C C . ARG A 1 210 ? 32.738 7.518 25.461 1.00 87.19 210 ARG A C 1
ATOM 1599 O O . ARG A 1 210 ? 33.772 6.853 25.492 1.00 87.19 210 ARG A O 1
ATOM 1606 N N . GLU A 1 211 ? 31.683 7.245 26.219 1.00 87.75 211 GLU A N 1
ATOM 1607 C CA . GLU A 1 211 ? 31.597 6.061 27.078 1.00 87.75 211 GLU A CA 1
ATOM 1608 C C . GLU A 1 211 ? 31.593 4.771 26.258 1.00 87.75 211 GLU A C 1
ATOM 1610 O O . GLU A 1 211 ? 32.377 3.871 26.558 1.00 87.75 211 GLU A O 1
ATOM 1615 N N . ILE A 1 212 ? 30.819 4.731 25.169 1.00 89.69 212 ILE A N 1
ATOM 1616 C CA . ILE A 1 212 ? 30.762 3.596 24.239 1.00 89.69 212 ILE A CA 1
ATOM 1617 C C . ILE A 1 212 ? 32.136 3.333 23.609 1.00 89.69 212 ILE A C 1
ATOM 1619 O O . ILE A 1 212 ? 32.644 2.214 23.678 1.00 89.69 212 ILE A O 1
ATOM 1623 N N . LYS A 1 213 ? 32.798 4.362 23.062 1.00 90.31 213 LYS A N 1
ATOM 1624 C CA . LYS A 1 213 ? 34.152 4.210 22.497 1.00 90.31 213 LYS A CA 1
ATOM 1625 C C . LYS A 1 213 ? 35.146 3.706 23.541 1.00 90.31 213 LYS A C 1
ATOM 1627 O O . LYS A 1 213 ? 35.863 2.739 23.300 1.00 90.31 213 LYS A O 1
ATOM 1632 N N . LYS A 1 214 ? 35.131 4.298 24.738 1.00 89.00 214 LYS A N 1
ATOM 1633 C CA . LYS A 1 214 ? 36.007 3.889 25.842 1.00 89.00 214 LYS A CA 1
ATOM 1634 C C . LYS A 1 214 ? 35.734 2.452 26.300 1.00 89.00 214 LYS A C 1
ATOM 1636 O O . LYS A 1 214 ? 36.657 1.773 26.745 1.00 89.00 214 LYS A O 1
ATOM 1641 N N . HIS A 1 215 ? 34.492 1.978 26.209 1.00 89.06 215 HIS A N 1
ATOM 1642 C CA . HIS A 1 215 ? 34.146 0.593 26.511 1.00 89.06 215 HIS A CA 1
ATOM 1643 C C . HIS A 1 215 ? 34.887 -0.378 25.586 1.00 89.06 215 HIS A C 1
ATOM 1645 O O . HIS A 1 215 ? 35.550 -1.284 26.090 1.00 89.06 215 HIS A O 1
ATOM 1651 N N . VAL A 1 216 ? 34.877 -0.119 24.274 1.00 88.31 216 VAL A N 1
ATOM 1652 C CA . VAL A 1 216 ? 35.626 -0.911 23.283 1.00 88.31 216 VAL A CA 1
ATOM 1653 C C . VAL A 1 216 ? 37.136 -0.790 23.510 1.00 88.31 216 VAL A C 1
ATOM 1655 O O . VAL A 1 216 ? 37.833 -1.802 23.549 1.00 88.31 216 VAL A O 1
ATOM 1658 N N . GLU A 1 217 ? 37.647 0.424 23.742 1.00 89.25 217 GLU A N 1
ATOM 1659 C CA . GLU A 1 217 ? 39.082 0.673 23.957 1.00 89.25 217 GLU A CA 1
ATOM 1660 C C . GLU A 1 217 ? 39.666 -0.107 25.144 1.00 89.25 217 GLU A C 1
ATOM 1662 O O . GLU A 1 217 ? 40.815 -0.549 25.098 1.00 89.25 217 GLU A O 1
ATOM 1667 N N . ASN A 1 218 ? 38.881 -0.294 26.209 1.00 86.69 218 ASN A N 1
ATOM 1668 C CA . ASN A 1 218 ? 39.326 -0.995 27.414 1.00 86.69 218 ASN A CA 1
ATOM 1669 C C . ASN A 1 218 ? 39.389 -2.523 27.251 1.00 86.69 218 ASN A C 1
ATOM 1671 O O . ASN A 1 218 ? 40.076 -3.174 28.040 1.00 86.69 218 ASN A O 1
ATOM 1675 N N . HIS A 1 219 ? 38.671 -3.100 26.282 1.00 81.06 219 HIS A N 1
ATOM 1676 C CA . HIS A 1 219 ? 38.512 -4.556 26.155 1.00 81.06 219 HIS A CA 1
ATOM 1677 C C . HIS A 1 219 ? 39.054 -5.125 24.840 1.00 81.06 219 HIS A C 1
ATOM 1679 O O . HIS A 1 219 ? 39.333 -6.323 24.772 1.00 81.06 219 HIS A O 1
ATOM 1685 N N . LYS A 1 220 ? 39.220 -4.299 23.800 1.00 82.88 220 LYS A N 1
ATOM 1686 C CA . LYS A 1 220 ? 39.646 -4.732 22.464 1.00 82.88 220 LYS A CA 1
ATOM 1687 C C . LYS A 1 220 ? 40.997 -4.135 22.070 1.00 82.88 220 LYS A C 1
ATOM 1689 O O . LYS A 1 220 ? 41.404 -3.062 22.519 1.00 82.88 220 LYS A O 1
ATOM 1694 N N . ALA A 1 221 ? 41.713 -4.860 21.211 1.00 77.31 221 ALA A N 1
ATOM 1695 C CA . ALA A 1 221 ? 42.998 -4.426 20.674 1.00 77.31 221 ALA A CA 1
ATOM 1696 C C . ALA A 1 221 ? 42.855 -3.134 19.851 1.00 77.31 221 ALA A C 1
ATOM 1698 O O . ALA A 1 221 ? 41.811 -2.882 19.259 1.00 77.31 221 ALA A O 1
ATOM 1699 N N . LYS A 1 222 ? 43.934 -2.342 19.772 1.00 78.75 222 LYS A N 1
ATOM 1700 C CA . LYS A 1 222 ? 43.925 -0.989 19.186 1.00 78.75 222 LYS A CA 1
ATOM 1701 C C . LYS A 1 222 ? 43.359 -0.902 17.763 1.00 78.75 222 LYS A C 1
ATOM 1703 O O . LYS A 1 222 ? 42.728 0.087 17.424 1.00 78.75 222 LYS A O 1
ATOM 1708 N N . HIS A 1 223 ? 43.586 -1.922 16.941 1.00 72.56 223 HIS A N 1
ATOM 1709 C CA . HIS A 1 223 ? 43.096 -1.959 15.560 1.00 72.56 223 HIS A CA 1
ATOM 1710 C C . HIS A 1 223 ? 41.584 -2.219 15.449 1.00 72.56 223 HIS A C 1
ATOM 1712 O O . HIS A 1 223 ? 41.031 -2.046 14.376 1.00 72.56 223 HIS A O 1
ATOM 1718 N N . LYS A 1 224 ? 40.913 -2.606 16.543 1.00 80.56 224 LYS A N 1
ATOM 1719 C CA . LYS A 1 224 ? 39.461 -2.848 16.609 1.00 80.56 224 LYS A CA 1
ATOM 1720 C C . LYS A 1 224 ? 38.689 -1.679 17.235 1.00 80.56 224 LYS A C 1
ATOM 1722 O O . LYS A 1 224 ? 37.524 -1.823 17.590 1.00 80.56 224 LYS A O 1
ATOM 1727 N N . TRP A 1 225 ? 39.351 -0.552 17.488 1.00 89.69 225 TRP A N 1
ATOM 1728 C CA . TRP A 1 225 ? 38.719 0.602 18.123 1.00 89.69 225 TRP A CA 1
ATOM 1729 C C . TRP A 1 225 ? 37.794 1.324 17.145 1.00 89.69 225 TRP A C 1
ATOM 1731 O O . TRP A 1 225 ? 38.155 1.520 15.989 1.00 89.69 225 TRP A O 1
ATOM 1741 N N . LEU A 1 226 ? 36.628 1.754 17.633 1.00 89.31 226 LEU A N 1
ATOM 1742 C CA . LEU A 1 226 ? 35.626 2.440 16.818 1.00 89.31 226 LEU A CA 1
ATOM 1743 C C . LEU A 1 226 ? 36.103 3.831 16.391 1.00 89.31 226 LEU A C 1
ATOM 1745 O O . LEU A 1 226 ? 36.317 4.713 17.233 1.00 89.31 226 LEU A O 1
ATOM 1749 N N . ALA A 1 227 ? 36.187 4.051 15.082 1.00 87.44 227 ALA A N 1
ATOM 1750 C CA . ALA A 1 227 ? 36.492 5.354 14.505 1.00 87.44 227 ALA A CA 1
ATOM 1751 C C . ALA A 1 227 ? 35.353 6.347 14.752 1.00 87.44 227 ALA A C 1
ATOM 1753 O O . ALA A 1 227 ? 35.588 7.477 15.191 1.00 87.44 227 ALA A O 1
ATOM 1754 N N . GLU A 1 228 ? 34.103 5.910 14.598 1.00 89.12 228 GLU A N 1
ATOM 1755 C CA . GLU A 1 228 ? 32.909 6.742 14.755 1.00 89.12 228 GLU A CA 1
ATOM 1756 C C . GLU A 1 228 ? 31.756 5.959 15.405 1.00 89.12 228 GLU A C 1
ATOM 1758 O O . GLU A 1 228 ? 31.676 4.738 15.288 1.00 89.12 228 GLU A O 1
ATOM 1763 N N . VAL A 1 229 ? 30.891 6.669 16.138 1.00 91.12 229 VAL A N 1
ATOM 1764 C CA . VAL A 1 229 ? 29.633 6.143 16.687 1.00 91.12 229 VAL A CA 1
ATOM 1765 C C . VAL A 1 229 ? 28.532 7.146 16.354 1.00 91.12 229 VAL A C 1
ATOM 1767 O O . VAL A 1 229 ? 28.674 8.319 16.711 1.00 91.12 229 VAL A O 1
ATOM 1770 N N . LYS A 1 230 ? 27.458 6.697 15.702 1.00 90.25 230 LYS A N 1
ATOM 1771 C CA . LYS A 1 230 ? 26.294 7.515 15.335 1.00 90.25 230 LYS A CA 1
ATOM 1772 C C . LYS A 1 230 ? 25.031 6.919 15.953 1.00 90.25 230 LYS A C 1
ATOM 1774 O O . LYS A 1 230 ? 24.826 5.711 15.883 1.00 90.25 230 LYS A O 1
ATOM 1779 N N . PHE A 1 231 ? 24.207 7.759 16.578 1.00 90.06 231 PHE A N 1
ATOM 1780 C CA . PHE A 1 231 ? 22.907 7.322 17.085 1.00 90.06 231 PHE A CA 1
ATOM 1781 C C . PHE A 1 231 ? 21.868 7.330 15.965 1.00 90.06 231 PHE A C 1
ATOM 1783 O O . PHE A 1 231 ? 21.877 8.238 15.134 1.00 90.06 231 PHE A O 1
ATOM 1790 N N . ILE A 1 232 ? 21.004 6.320 15.963 1.00 84.94 232 ILE A N 1
ATOM 1791 C CA . ILE A 1 232 ? 19.837 6.212 15.083 1.00 84.94 232 ILE A CA 1
ATOM 1792 C C . ILE A 1 232 ? 18.580 6.095 15.946 1.00 84.94 232 ILE A C 1
ATOM 1794 O O . ILE A 1 232 ? 18.629 5.510 17.034 1.00 84.94 232 ILE A O 1
ATOM 1798 N N . ASP A 1 233 ? 17.487 6.700 15.489 1.00 64.25 233 ASP A N 1
ATOM 1799 C CA . ASP A 1 233 ? 16.208 6.656 16.191 1.00 64.25 233 ASP A CA 1
ATOM 1800 C C . ASP A 1 233 ? 15.501 5.330 15.882 1.00 64.25 233 ASP A C 1
ATOM 1802 O O . ASP A 1 233 ? 15.391 4.924 14.727 1.00 64.25 233 ASP A O 1
ATOM 1806 N N . ASP A 1 234 ? 15.053 4.635 16.930 1.00 47.62 234 ASP A N 1
ATOM 1807 C CA . ASP A 1 234 ? 14.321 3.368 16.827 1.00 47.62 234 ASP A CA 1
ATOM 1808 C C . ASP A 1 234 ? 12.888 3.627 16.342 1.00 47.62 234 ASP A C 1
ATOM 1810 O O . ASP A 1 234 ? 11.945 3.715 17.131 1.00 47.62 234 ASP A O 1
ATOM 1814 N N . GLN A 1 235 ? 12.739 3.821 15.033 1.00 35.84 235 GLN A N 1
ATOM 1815 C CA . GLN A 1 235 ? 11.465 3.739 14.321 1.00 35.84 235 GLN A CA 1
ATOM 1816 C C . GLN A 1 235 ? 11.629 2.881 13.068 1.00 35.84 235 GLN A C 1
ATOM 1818 O O . GLN A 1 235 ? 11.504 3.361 11.949 1.00 35.84 235 GLN A O 1
ATOM 1823 N N . SER A 1 236 ? 11.985 1.615 13.272 1.00 31.06 236 SER A N 1
ATOM 1824 C CA . SER A 1 236 ? 11.714 0.458 12.403 1.00 31.06 236 SER A CA 1
ATOM 1825 C C . SER A 1 236 ? 12.776 -0.602 12.682 1.00 31.06 236 SER A C 1
ATOM 1827 O O . SER A 1 236 ? 13.975 -0.351 12.596 1.00 31.06 236 SER A O 1
ATOM 1829 N N . GLY A 1 237 ? 12.340 -1.808 13.042 1.00 34.22 237 GLY A N 1
ATOM 1830 C CA . GLY A 1 237 ? 13.214 -2.966 13.223 1.00 34.22 237 GLY A CA 1
ATOM 1831 C C . GLY A 1 237 ? 13.722 -3.512 11.889 1.00 34.22 237 GLY A C 1
ATOM 1832 O O . GLY A 1 237 ? 13.444 -4.664 11.560 1.00 34.22 237 GLY A O 1
ATOM 1833 N N . THR A 1 238 ? 14.445 -2.696 11.129 1.00 30.53 238 THR A N 1
ATOM 1834 C CA . THR A 1 238 ? 15.018 -3.049 9.82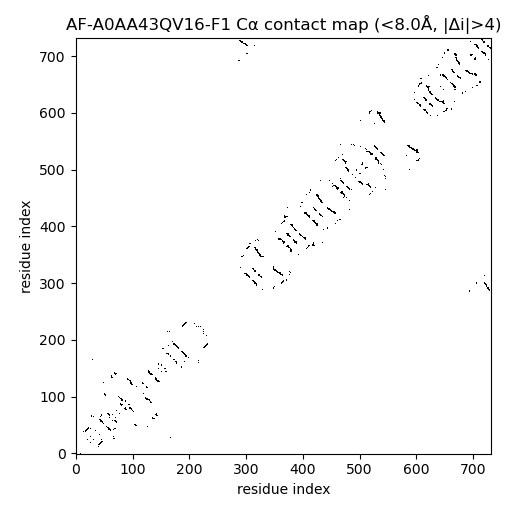9 1.00 30.53 238 THR A CA 1
ATOM 1835 C C . THR A 1 238 ? 16.535 -2.952 9.898 1.00 30.53 238 THR A C 1
ATOM 1837 O O . THR A 1 238 ? 17.103 -1.947 10.317 1.00 30.53 238 THR A O 1
ATOM 1840 N N . SER A 1 239 ? 17.184 -4.053 9.522 1.00 30.88 239 SER A N 1
ATOM 1841 C CA . SER A 1 239 ? 18.630 -4.183 9.363 1.00 30.88 239 SER A CA 1
ATOM 1842 C C . SER A 1 239 ? 19.211 -3.042 8.531 1.00 30.88 239 SER A C 1
ATOM 1844 O O . SER A 1 239 ? 18.648 -2.682 7.499 1.00 30.88 239 SER A O 1
ATOM 1846 N N . VAL A 1 240 ? 20.357 -2.525 8.975 1.00 35.28 240 VAL A N 1
ATOM 1847 C CA . VAL A 1 240 ? 21.129 -1.472 8.304 1.00 35.28 240 VAL A CA 1
ATOM 1848 C C . VAL A 1 240 ? 21.442 -1.884 6.854 1.00 35.28 240 VAL A C 1
ATOM 1850 O O . VAL A 1 240 ? 22.055 -2.937 6.664 1.00 35.28 240 VAL A O 1
ATOM 1853 N N . PRO A 1 241 ? 21.041 -1.102 5.833 1.00 30.23 241 PRO A N 1
ATOM 1854 C CA . PRO A 1 241 ? 21.459 -1.332 4.453 1.00 30.23 241 PRO A CA 1
ATOM 1855 C C . PRO A 1 241 ? 22.944 -0.967 4.276 1.00 30.23 241 PRO A C 1
ATOM 1857 O O . PRO A 1 241 ? 23.406 -0.010 4.905 1.00 30.23 241 PRO A O 1
ATOM 1860 N N . PRO A 1 242 ? 23.710 -1.673 3.425 1.00 30.66 242 PRO A N 1
ATOM 1861 C CA . PRO A 1 242 ? 24.990 -1.162 2.950 1.00 30.66 242 PRO A CA 1
ATOM 1862 C C . PRO A 1 242 ? 24.729 0.033 2.019 1.00 30.66 242 PRO A C 1
ATOM 1864 O O . PRO A 1 242 ? 24.052 -0.119 1.006 1.00 30.66 242 PRO A O 1
ATOM 1867 N N . GLU A 1 243 ? 25.226 1.221 2.372 1.00 35.34 243 GLU A N 1
ATOM 1868 C CA . GLU A 1 243 ? 25.211 2.382 1.472 1.00 35.34 243 GLU A CA 1
ATOM 1869 C C . GLU A 1 243 ? 26.343 2.262 0.441 1.00 35.34 243 GLU A C 1
ATOM 1871 O O . GLU A 1 243 ? 27.497 1.993 0.786 1.00 35.34 243 GLU A O 1
ATOM 1876 N N . GLU A 1 244 ? 25.981 2.458 -0.827 1.00 33.50 244 GLU A N 1
ATOM 1877 C CA . GLU A 1 244 ? 26.881 2.661 -1.958 1.00 33.50 244 GLU A CA 1
ATOM 1878 C C . GLU A 1 244 ? 27.380 4.114 -1.955 1.00 33.50 244 GLU A C 1
ATOM 1880 O O . GLU A 1 244 ? 26.591 5.056 -2.037 1.00 33.50 244 GLU A O 1
ATOM 1885 N N . ASP A 1 245 ? 28.698 4.303 -1.867 1.00 30.41 245 ASP A N 1
ATOM 1886 C CA . ASP A 1 245 ? 29.333 5.607 -2.063 1.00 30.41 245 ASP A CA 1
ATOM 1887 C C . ASP A 1 245 ? 29.309 5.979 -3.558 1.00 30.41 245 ASP A C 1
ATOM 1889 O O . ASP A 1 245 ? 30.015 5.385 -4.378 1.00 30.41 245 ASP A O 1
ATOM 1893 N N . ALA A 1 246 ? 28.542 7.014 -3.902 1.00 30.94 246 ALA A N 1
ATOM 1894 C CA . ALA A 1 246 ? 28.752 7.811 -5.104 1.00 30.94 246 ALA A CA 1
ATOM 1895 C C . ALA A 1 246 ? 29.614 9.040 -4.758 1.00 30.94 246 ALA A C 1
ATOM 1897 O O . ALA A 1 246 ? 29.410 9.689 -3.735 1.00 30.94 246 ALA A O 1
ATOM 1898 N N . ASP A 1 247 ? 30.538 9.362 -5.664 1.00 30.98 247 ASP A N 1
ATOM 1899 C CA . ASP A 1 247 ? 31.445 10.521 -5.694 1.00 30.98 247 ASP A CA 1
ATOM 1900 C C . ASP A 1 247 ? 32.785 10.422 -4.934 1.00 30.98 247 ASP A C 1
ATOM 1902 O O . ASP A 1 247 ? 33.031 11.094 -3.931 1.00 30.98 247 ASP A O 1
ATOM 1906 N N . ALA A 1 248 ? 33.758 9.740 -5.553 1.00 28.84 248 ALA A N 1
ATOM 1907 C CA . ALA A 1 248 ? 35.162 10.155 -5.477 1.00 28.84 248 ALA A CA 1
ATOM 1908 C C . ALA A 1 248 ? 35.857 10.032 -6.855 1.00 28.84 248 ALA A C 1
ATOM 1910 O O . ALA A 1 248 ? 35.676 9.032 -7.549 1.00 28.84 248 ALA A O 1
ATOM 1911 N N . PRO A 1 249 ? 36.631 11.048 -7.287 1.00 28.61 249 PRO A N 1
ATOM 1912 C CA . PRO A 1 249 ? 37.187 11.131 -8.636 1.00 28.61 249 PRO A CA 1
ATOM 1913 C C . PRO A 1 249 ? 38.381 10.191 -8.850 1.00 28.61 249 PRO A C 1
ATOM 1915 O O . PRO A 1 249 ? 39.202 9.999 -7.954 1.00 28.61 249 PRO A O 1
ATOM 1918 N N . GLU A 1 250 ? 38.510 9.681 -10.079 1.00 37.84 250 GLU A N 1
ATOM 1919 C CA . GLU A 1 250 ? 39.677 8.941 -10.571 1.00 37.84 250 GLU A CA 1
ATOM 1920 C C . GLU A 1 250 ? 40.997 9.650 -10.227 1.00 37.84 250 GLU A C 1
ATOM 1922 O O . GLU A 1 250 ? 41.309 10.719 -10.760 1.00 37.84 250 GLU A O 1
ATOM 1927 N N . LEU A 1 251 ? 41.824 9.004 -9.404 1.00 27.03 251 LEU A N 1
ATOM 1928 C CA . LEU A 1 251 ? 43.259 9.253 -9.345 1.00 27.03 251 LEU A CA 1
ATOM 1929 C C . LEU A 1 251 ? 43.999 7.915 -9.295 1.00 27.03 251 LEU A C 1
ATOM 1931 O O . LEU A 1 251 ? 44.101 7.262 -8.261 1.00 27.03 251 LEU A O 1
ATOM 1935 N N . LEU A 1 252 ? 44.527 7.536 -10.458 1.00 28.97 252 LEU A N 1
ATOM 1936 C CA . LEU A 1 252 ? 45.643 6.608 -10.592 1.00 28.97 252 LEU A CA 1
ATOM 1937 C C . LEU A 1 252 ? 46.801 7.099 -9.711 1.00 28.97 252 LEU A C 1
ATOM 1939 O O . LEU A 1 252 ? 47.284 8.212 -9.932 1.00 28.97 252 LEU A O 1
ATOM 1943 N N . ASP A 1 253 ? 47.284 6.269 -8.784 1.00 26.16 253 ASP A N 1
ATOM 1944 C CA . ASP A 1 253 ? 48.625 6.444 -8.225 1.00 26.16 253 ASP A CA 1
ATOM 1945 C C . ASP A 1 253 ? 49.547 5.312 -8.676 1.00 26.16 253 ASP A C 1
ATOM 1947 O O . ASP A 1 253 ? 49.236 4.120 -8.634 1.00 26.16 253 ASP A O 1
ATOM 1951 N N . ALA A 1 254 ? 50.683 5.751 -9.192 1.00 32.09 254 ALA A N 1
ATOM 1952 C CA . ALA A 1 254 ? 51.701 4.987 -9.865 1.00 32.09 254 ALA A CA 1
ATOM 1953 C C . ALA A 1 254 ? 52.819 4.679 -8.870 1.00 32.09 254 ALA A C 1
ATOM 1955 O O . ALA A 1 254 ? 53.842 5.358 -8.863 1.00 32.09 254 ALA A O 1
ATOM 1956 N N . ALA A 1 255 ? 52.644 3.653 -8.042 1.00 33.97 255 ALA A N 1
ATOM 1957 C CA . ALA A 1 255 ? 53.731 3.080 -7.255 1.00 33.97 255 ALA A CA 1
ATOM 1958 C C . ALA A 1 255 ? 53.335 1.708 -6.699 1.00 33.97 255 ALA A C 1
ATOM 1960 O O . ALA A 1 255 ? 52.879 1.619 -5.573 1.00 33.97 255 ALA A O 1
ATOM 1961 N N . ASP A 1 256 ? 53.509 0.659 -7.502 1.00 29.30 256 ASP A N 1
ATOM 1962 C CA . ASP A 1 256 ? 53.982 -0.652 -7.033 1.00 29.30 256 ASP A CA 1
ATOM 1963 C C . ASP A 1 256 ? 54.421 -1.465 -8.258 1.00 29.30 256 ASP A C 1
ATOM 1965 O O . ASP A 1 256 ? 53.780 -2.393 -8.747 1.00 29.30 256 ASP A O 1
ATOM 1969 N N . ALA A 1 257 ? 55.541 -1.007 -8.816 1.00 27.66 257 ALA A N 1
ATOM 1970 C CA . ALA A 1 257 ? 56.378 -1.761 -9.730 1.00 27.66 257 ALA A CA 1
ATOM 1971 C C . ALA A 1 257 ? 57.627 -2.224 -8.964 1.00 27.66 257 ALA A C 1
ATOM 1973 O O . ALA A 1 257 ? 58.162 -1.439 -8.179 1.00 27.66 257 ALA A O 1
ATOM 1974 N N . ALA A 1 258 ? 58.107 -3.428 -9.311 1.00 28.14 258 ALA A N 1
ATOM 1975 C CA . ALA A 1 258 ? 59.236 -4.201 -8.752 1.00 28.14 258 ALA A CA 1
ATOM 1976 C C . ALA A 1 258 ? 58.806 -5.124 -7.596 1.00 28.14 258 ALA A C 1
ATOM 1978 O O . ALA A 1 258 ? 58.225 -4.656 -6.631 1.00 28.14 258 ALA A O 1
ATOM 1979 N N . GLU A 1 259 ? 59.019 -6.440 -7.568 1.00 28.33 259 GLU A N 1
ATOM 1980 C CA . GLU A 1 259 ? 59.871 -7.438 -8.249 1.00 28.33 259 GLU A CA 1
ATOM 1981 C C . GLU A 1 259 ? 59.234 -8.815 -7.870 1.00 28.33 259 GLU A C 1
ATOM 1983 O O . GLU A 1 259 ? 58.491 -8.882 -6.896 1.00 28.33 259 GLU A O 1
ATOM 1988 N N . GLU A 1 260 ? 59.375 -9.978 -8.507 1.00 28.55 260 GLU A N 1
ATOM 1989 C CA . GLU A 1 260 ? 60.395 -10.561 -9.373 1.00 28.55 260 GLU A CA 1
ATOM 1990 C C . GLU A 1 260 ? 59.768 -11.802 -10.059 1.00 28.55 260 GLU A C 1
ATOM 1992 O O . GLU A 1 260 ? 58.999 -12.553 -9.452 1.00 28.55 260 GLU A O 1
ATOM 1997 N N . ILE A 1 261 ? 60.098 -12.013 -11.333 1.00 25.91 261 ILE A N 1
ATOM 1998 C CA . ILE A 1 261 ? 59.687 -13.156 -12.158 1.00 25.91 261 ILE A CA 1
ATOM 1999 C C . ILE A 1 261 ? 60.679 -14.298 -11.904 1.00 25.91 261 ILE A C 1
ATOM 2001 O O . ILE A 1 261 ? 61.886 -14.073 -11.967 1.00 25.91 261 ILE A O 1
ATOM 2005 N N . ASN A 1 262 ? 60.195 -15.524 -11.681 1.00 26.00 262 ASN A N 1
ATOM 2006 C CA . ASN A 1 262 ? 61.030 -16.722 -11.776 1.00 26.00 262 ASN A CA 1
ATOM 2007 C C . ASN A 1 262 ? 60.628 -17.512 -13.029 1.00 26.00 262 ASN A C 1
ATOM 2009 O O . ASN A 1 262 ? 59.631 -18.233 -13.031 1.00 26.00 262 ASN A O 1
ATOM 2013 N N . GLU A 1 263 ? 61.390 -17.311 -14.102 1.00 27.69 263 GLU A N 1
ATOM 2014 C CA . GLU A 1 263 ? 61.321 -18.087 -15.338 1.00 27.69 263 GLU A CA 1
ATOM 2015 C C . GLU A 1 263 ? 62.057 -19.419 -15.150 1.00 27.69 263 GLU A C 1
ATOM 2017 O O . GLU A 1 263 ? 63.219 -19.425 -14.743 1.00 27.69 263 GLU A O 1
ATOM 2022 N N . GLN A 1 264 ? 61.410 -20.531 -15.507 1.00 28.31 264 GLN A N 1
ATOM 2023 C CA . GLN A 1 264 ? 62.078 -21.666 -16.152 1.00 28.31 264 GLN A CA 1
ATOM 2024 C C . GLN A 1 264 ? 61.049 -22.618 -16.789 1.00 28.31 264 GLN A C 1
ATOM 2026 O O . GLN A 1 264 ? 60.328 -23.304 -16.070 1.00 28.31 264 GLN A O 1
ATOM 2031 N N . GLU A 1 265 ? 61.017 -22.560 -18.133 1.00 30.34 265 GLU A N 1
ATOM 2032 C CA . GLU A 1 265 ? 61.020 -23.652 -19.141 1.00 30.34 265 GLU A CA 1
ATOM 2033 C C . GLU A 1 265 ? 60.007 -24.814 -18.984 1.00 30.34 265 GLU A C 1
ATOM 2035 O O . GLU A 1 265 ? 59.876 -25.402 -17.918 1.00 30.34 265 GLU A O 1
ATOM 2040 N N . ASP A 1 266 ? 59.322 -25.351 -19.997 1.00 28.69 266 ASP A N 1
ATOM 2041 C CA . ASP A 1 266 ? 59.155 -25.103 -21.435 1.00 28.69 266 ASP A CA 1
ATOM 2042 C C . ASP A 1 266 ? 58.042 -26.070 -21.928 1.00 28.69 266 ASP A C 1
ATOM 2044 O O . ASP A 1 266 ? 57.772 -27.091 -21.289 1.00 28.69 266 ASP A O 1
ATOM 2048 N N . GLU A 1 267 ? 57.489 -25.763 -23.107 1.00 27.91 267 GLU A N 1
ATOM 2049 C CA . GLU A 1 267 ? 56.932 -26.652 -24.154 1.00 27.91 267 GLU A CA 1
ATOM 2050 C C . GLU A 1 267 ? 55.472 -26.418 -24.613 1.00 27.91 267 GLU A C 1
ATOM 2052 O O . GLU A 1 267 ? 54.497 -26.433 -23.863 1.00 27.91 267 GLU A O 1
ATOM 2057 N N . ASP A 1 268 ? 55.396 -26.200 -25.930 1.00 26.94 268 ASP A N 1
ATOM 2058 C CA . ASP A 1 268 ? 54.364 -25.591 -26.769 1.00 26.94 268 ASP A CA 1
ATOM 2059 C C . ASP A 1 268 ? 53.093 -26.435 -27.026 1.00 26.94 268 ASP A C 1
ATOM 2061 O O . ASP A 1 268 ? 53.106 -27.659 -26.922 1.00 26.94 268 ASP A O 1
ATOM 2065 N N . ILE A 1 269 ? 52.011 -25.791 -27.506 1.00 27.53 269 ILE A N 1
ATOM 2066 C CA . ILE A 1 269 ? 51.485 -25.910 -28.896 1.00 27.53 269 ILE A CA 1
ATOM 2067 C C . ILE A 1 269 ? 50.170 -25.096 -29.057 1.00 27.53 269 ILE A C 1
ATOM 2069 O O . ILE A 1 269 ? 49.089 -25.500 -28.642 1.00 27.53 269 ILE A O 1
ATOM 2073 N N . HIS A 1 270 ? 50.309 -23.943 -29.719 1.00 27.52 270 HIS A N 1
ATOM 2074 C CA . HIS A 1 270 ? 49.582 -23.458 -30.910 1.00 27.52 270 HIS A CA 1
ATOM 2075 C C . HIS A 1 270 ? 48.033 -23.499 -31.008 1.00 27.52 270 HIS A C 1
ATOM 2077 O O . HIS A 1 270 ? 47.459 -24.528 -31.351 1.00 27.52 270 HIS A O 1
ATOM 2083 N N . MET A 1 271 ? 47.391 -22.318 -30.967 1.00 30.81 271 MET A N 1
ATOM 2084 C CA . MET A 1 271 ? 46.254 -21.966 -31.842 1.00 30.81 271 MET A CA 1
ATOM 2085 C C . MET A 1 271 ? 46.363 -20.499 -32.283 1.00 30.81 271 MET A C 1
ATOM 2087 O O . MET A 1 271 ? 46.489 -19.600 -31.457 1.00 30.81 271 MET A O 1
ATOM 2091 N N . GLY A 1 272 ? 46.380 -20.281 -33.598 1.00 29.05 272 GLY A N 1
ATOM 2092 C CA . GLY A 1 272 ? 46.535 -18.973 -34.226 1.00 29.05 272 GLY A CA 1
ATOM 2093 C C . GLY A 1 272 ? 45.216 -18.241 -34.495 1.00 29.05 272 GLY A C 1
ATOM 2094 O O . GLY A 1 272 ? 44.220 -18.866 -34.843 1.00 29.05 272 GLY A O 1
ATOM 2095 N N . SER A 1 273 ? 45.307 -16.912 -34.368 1.00 29.30 273 SER A N 1
ATOM 2096 C CA . SER A 1 273 ? 44.647 -15.835 -35.135 1.00 29.30 273 SER A CA 1
ATOM 2097 C C . SER A 1 273 ? 43.133 -15.904 -35.397 1.00 29.30 273 SER A C 1
ATOM 2099 O O . SER A 1 273 ? 42.709 -16.570 -36.337 1.00 29.30 273 SER A O 1
ATOM 2101 N N . ASP A 1 274 ? 42.345 -15.092 -34.685 1.00 29.38 274 ASP A N 1
ATOM 2102 C CA . ASP A 1 274 ? 41.939 -13.751 -35.156 1.00 29.38 274 ASP A CA 1
ATOM 2103 C C . ASP A 1 274 ? 41.388 -12.892 -33.985 1.00 29.38 274 ASP A C 1
ATOM 2105 O O . ASP A 1 274 ? 41.005 -13.462 -32.960 1.00 29.38 274 ASP A O 1
ATOM 2109 N N . PRO A 1 275 ? 41.433 -11.546 -34.087 1.00 38.66 275 PRO A N 1
ATOM 2110 C CA . PRO A 1 275 ? 41.199 -10.606 -32.989 1.00 38.66 275 PRO A CA 1
ATOM 2111 C C . PRO A 1 275 ? 39.747 -10.089 -32.919 1.00 38.66 275 PRO A C 1
ATOM 2113 O O . PRO A 1 275 ? 38.995 -10.195 -33.882 1.00 38.66 275 PRO A O 1
ATOM 2116 N N . ASP A 1 276 ? 39.433 -9.459 -31.784 1.00 37.22 276 ASP A N 1
ATOM 2117 C CA . ASP A 1 276 ? 38.276 -8.589 -31.510 1.00 37.22 276 ASP A CA 1
ATOM 2118 C C . ASP A 1 276 ? 36.928 -9.257 -31.184 1.00 37.22 276 ASP A C 1
ATOM 2120 O O . ASP A 1 276 ? 36.028 -9.293 -32.010 1.00 37.22 276 ASP A O 1
ATOM 2124 N N . GLU A 1 277 ? 36.729 -9.624 -29.912 1.00 30.77 277 GLU A N 1
ATOM 2125 C CA . GLU A 1 277 ? 35.447 -9.384 -29.228 1.00 30.77 277 GLU A CA 1
ATOM 2126 C C . GLU A 1 277 ? 35.743 -8.889 -27.805 1.00 30.77 277 GLU A C 1
ATOM 2128 O O . GLU A 1 277 ? 35.963 -9.657 -26.868 1.00 30.77 277 GLU A O 1
ATOM 2133 N N . ALA A 1 278 ? 35.795 -7.564 -27.657 1.00 30.72 278 ALA A N 1
ATOM 2134 C CA . ALA A 1 278 ? 35.546 -6.936 -26.373 1.00 30.72 278 ALA A CA 1
ATOM 2135 C C . ALA A 1 278 ? 34.114 -7.307 -25.964 1.00 30.72 278 ALA A C 1
ATOM 2137 O O . ALA A 1 278 ? 33.162 -6.979 -26.670 1.00 30.72 278 ALA A O 1
ATOM 2138 N N . ILE A 1 279 ? 33.964 -8.021 -24.851 1.00 32.25 279 ILE A N 1
ATOM 2139 C CA . ILE A 1 279 ? 32.661 -8.210 -24.217 1.00 32.25 279 ILE A CA 1
ATOM 2140 C C . ILE A 1 279 ? 32.330 -6.870 -23.554 1.00 32.25 279 ILE A C 1
ATOM 2142 O O . ILE A 1 279 ? 32.714 -6.614 -22.417 1.00 32.25 279 ILE A O 1
ATOM 2146 N N . GLU A 1 280 ? 31.687 -5.979 -24.306 1.00 30.58 280 GLU A N 1
ATOM 2147 C CA . GLU A 1 280 ? 30.902 -4.894 -23.727 1.00 30.58 280 GLU A CA 1
ATOM 2148 C C . GLU A 1 280 ? 29.736 -5.548 -22.973 1.00 30.58 280 GLU A C 1
ATOM 2150 O O . GLU A 1 280 ? 28.852 -6.156 -23.581 1.00 30.58 280 GLU A O 1
ATOM 2155 N N . GLU A 1 281 ? 29.732 -5.464 -21.642 1.00 33.56 281 GLU A N 1
ATOM 2156 C CA . GLU A 1 281 ? 28.519 -5.696 -20.858 1.00 33.56 281 GLU A CA 1
ATOM 2157 C C . GLU A 1 281 ? 27.505 -4.613 -21.242 1.00 33.56 281 GLU A C 1
ATOM 2159 O O . GLU A 1 281 ? 27.506 -3.499 -20.722 1.00 33.56 281 GLU A O 1
ATOM 2164 N N . SER A 1 282 ? 26.651 -4.911 -22.218 1.00 27.08 282 SER A N 1
ATOM 2165 C CA . SER A 1 282 ? 25.541 -4.037 -22.566 1.00 27.08 282 SER A CA 1
ATOM 2166 C C . SER A 1 282 ? 24.527 -4.057 -21.419 1.00 27.08 282 SER A C 1
ATOM 2168 O O . SER A 1 282 ? 23.757 -5.012 -21.296 1.00 27.08 282 SER A O 1
ATOM 2170 N N . ILE A 1 283 ? 24.496 -3.008 -20.595 1.00 41.44 283 ILE A N 1
ATOM 2171 C CA . ILE A 1 283 ? 23.346 -2.703 -19.736 1.00 41.44 283 ILE A CA 1
ATOM 2172 C C . ILE A 1 283 ? 22.147 -2.524 -20.679 1.00 41.44 283 ILE A C 1
ATOM 2174 O O . ILE A 1 283 ? 22.057 -1.533 -21.407 1.00 41.44 283 ILE A O 1
ATOM 2178 N N . GLN A 1 284 ? 21.244 -3.504 -20.738 1.00 37.88 284 GLN A N 1
ATOM 2179 C CA . GLN A 1 284 ? 19.990 -3.352 -21.474 1.00 37.88 284 GLN A CA 1
ATOM 2180 C C . GLN A 1 284 ? 19.067 -2.423 -20.680 1.00 37.88 284 GLN A C 1
ATOM 2182 O O . GLN A 1 284 ? 18.233 -2.873 -19.903 1.00 37.88 284 GLN A O 1
ATOM 2187 N N . LEU A 1 285 ? 19.208 -1.114 -20.895 1.00 54.31 285 LEU A N 1
ATOM 2188 C CA . LEU A 1 285 ? 18.216 -0.109 -20.509 1.00 54.31 285 LEU A CA 1
ATOM 2189 C C . LEU A 1 285 ? 16.930 -0.362 -21.312 1.00 54.31 285 LEU A C 1
ATOM 2191 O O . LEU A 1 285 ? 16.750 0.155 -22.417 1.00 54.31 285 LEU A O 1
ATOM 2195 N N . GLN A 1 286 ? 16.054 -1.220 -20.791 1.00 68.44 286 GLN A N 1
ATOM 2196 C CA . GLN A 1 286 ? 14.753 -1.494 -21.390 1.00 68.44 286 GLN A CA 1
ATOM 2197 C C . GLN A 1 286 ? 13.738 -0.453 -20.901 1.00 68.44 286 GLN A C 1
ATOM 2199 O O . GLN A 1 286 ? 13.389 -0.417 -19.725 1.00 68.44 286 GLN A O 1
ATOM 2204 N N . ASN A 1 287 ? 13.252 0.387 -21.816 1.00 80.69 287 ASN A N 1
ATOM 2205 C CA . ASN A 1 287 ? 12.214 1.377 -21.543 1.00 80.69 287 ASN A CA 1
ATOM 2206 C C . ASN A 1 287 ? 11.067 1.230 -22.555 1.00 80.69 287 ASN A C 1
ATOM 2208 O O . ASN A 1 287 ? 11.206 1.591 -23.728 1.00 80.69 287 ASN A O 1
ATOM 2212 N N . ASP A 1 288 ? 9.928 0.724 -22.083 1.00 84.06 288 ASP A N 1
ATOM 2213 C CA . ASP A 1 288 ? 8.730 0.464 -22.887 1.00 84.06 288 ASP A CA 1
ATOM 2214 C C . ASP A 1 288 ? 7.811 1.700 -23.007 1.00 84.06 288 ASP A C 1
ATOM 2216 O O . ASP A 1 288 ? 6.743 1.635 -23.628 1.00 84.06 288 ASP A O 1
ATOM 2220 N N . SER A 1 289 ? 8.192 2.837 -22.413 1.00 84.31 289 SER A N 1
ATOM 2221 C CA . SER A 1 289 ? 7.382 4.058 -22.425 1.00 84.31 289 SER A CA 1
ATOM 2222 C C . SER A 1 289 ? 7.339 4.716 -23.808 1.00 84.31 289 SER A C 1
ATOM 2224 O O . SER A 1 289 ? 8.322 4.774 -24.554 1.00 84.31 289 SER A O 1
ATOM 2226 N N . VAL A 1 290 ? 6.168 5.251 -24.155 1.00 84.50 290 VAL A N 1
ATOM 2227 C CA . VAL A 1 290 ? 5.950 6.052 -25.368 1.00 84.50 290 VAL A CA 1
ATOM 2228 C C . VAL A 1 290 ? 6.217 7.540 -25.144 1.00 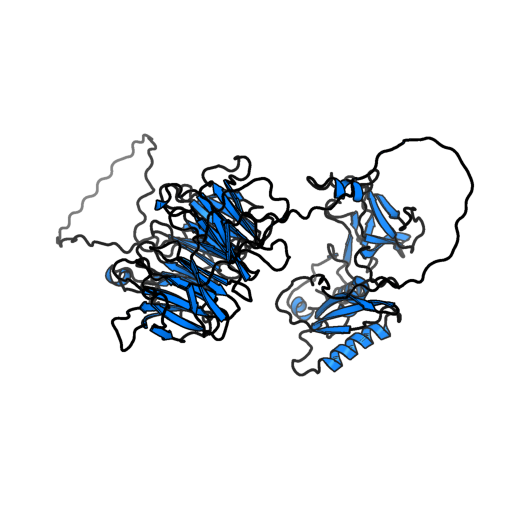84.50 290 VAL A C 1
ATOM 2230 O O . VAL A 1 290 ? 6.475 8.258 -26.107 1.00 84.50 290 VAL A O 1
ATOM 2233 N N . ALA A 1 291 ? 6.151 7.999 -23.894 1.00 85.31 291 ALA A N 1
ATOM 2234 C CA . ALA A 1 291 ? 6.479 9.355 -23.467 1.00 85.31 291 ALA A CA 1
ATOM 2235 C C . ALA A 1 291 ? 6.822 9.360 -21.968 1.00 85.31 291 ALA A C 1
ATOM 2237 O O . ALA A 1 291 ? 6.399 8.457 -21.242 1.00 85.31 291 ALA A O 1
ATOM 2238 N N . HIS A 1 292 ? 7.545 10.383 -21.518 1.00 88.81 292 HIS A N 1
ATOM 2239 C CA . HIS A 1 292 ? 7.853 10.605 -20.107 1.00 88.81 292 HIS A CA 1
ATOM 2240 C C . HIS A 1 292 ? 7.616 12.068 -19.710 1.00 88.81 292 HIS A C 1
ATOM 2242 O O . HIS A 1 292 ? 7.548 12.955 -20.565 1.00 88.81 292 HIS A O 1
ATOM 2248 N N . PHE A 1 293 ? 7.483 12.292 -18.409 1.00 89.19 293 PHE A N 1
ATOM 2249 C CA . PHE A 1 293 ? 7.344 13.584 -17.755 1.00 89.19 293 PHE A CA 1
ATOM 2250 C C . PHE A 1 293 ? 8.291 13.624 -16.552 1.00 89.19 293 PHE A C 1
ATOM 2252 O O . PHE A 1 293 ? 8.131 12.839 -15.626 1.00 89.19 293 PHE A O 1
ATOM 2259 N N . ASP A 1 294 ? 9.270 14.520 -16.573 1.00 90.06 294 ASP A N 1
ATOM 2260 C CA . ASP A 1 294 ? 10.390 14.601 -15.617 1.00 90.06 294 ASP A CA 1
ATOM 2261 C C . ASP A 1 294 ? 10.463 15.969 -14.908 1.00 90.06 294 ASP A C 1
ATOM 2263 O O . ASP A 1 294 ? 11.506 16.383 -14.413 1.00 90.06 294 ASP A O 1
ATOM 2267 N N . SER A 1 295 ? 9.360 16.727 -14.890 1.00 89.00 295 SER A N 1
ATOM 2268 C CA . SER A 1 295 ? 9.361 18.077 -14.300 1.00 89.00 295 SER A CA 1
ATOM 2269 C C . SER A 1 295 ? 9.255 18.095 -12.771 1.00 89.00 295 SER A C 1
ATOM 2271 O O . SER A 1 295 ? 9.389 19.172 -12.181 1.00 89.00 295 SER A O 1
ATOM 2273 N N . HIS A 1 296 ? 8.965 16.957 -12.135 1.00 89.62 296 HIS A N 1
ATOM 2274 C CA . HIS A 1 296 ? 9.014 16.845 -10.679 1.00 89.62 296 HIS A CA 1
ATOM 2275 C C . HIS A 1 296 ? 10.470 16.718 -10.225 1.00 89.62 296 HIS A C 1
ATOM 2277 O O . HIS A 1 296 ? 11.266 16.031 -10.857 1.00 89.62 296 HIS A O 1
ATOM 2283 N N . SER A 1 297 ? 10.826 17.400 -9.137 1.00 87.69 297 SER A N 1
ATOM 2284 C CA . SER A 1 297 ? 12.170 17.286 -8.550 1.00 87.69 297 SER A CA 1
ATOM 2285 C C . SER A 1 297 ? 12.294 16.174 -7.508 1.00 87.69 297 SER A C 1
ATOM 2287 O O . SER A 1 297 ? 13.392 15.952 -7.008 1.00 87.69 297 SER A O 1
ATOM 2289 N N . ASP A 1 298 ? 11.177 15.540 -7.155 1.00 90.00 298 ASP A N 1
ATOM 2290 C CA . ASP A 1 298 ? 11.064 14.501 -6.132 1.00 90.00 298 ASP A CA 1
ATOM 2291 C C . ASP A 1 298 ? 9.929 13.526 -6.508 1.00 90.00 298 ASP A C 1
ATOM 2293 O O . ASP A 1 298 ? 9.200 13.745 -7.481 1.00 90.00 298 ASP A O 1
ATOM 2297 N N . SER A 1 299 ? 9.779 12.475 -5.716 1.00 92.12 299 SER A N 1
ATOM 2298 C CA . SER A 1 299 ? 8.804 11.386 -5.773 1.00 92.12 299 SER A CA 1
ATOM 2299 C C . SER A 1 299 ? 7.383 11.850 -6.103 1.00 92.12 299 SER A C 1
ATOM 2301 O O . SER A 1 299 ? 6.876 12.813 -5.521 1.00 92.12 299 SER A O 1
ATOM 2303 N N . ILE A 1 300 ? 6.696 11.153 -7.013 1.00 93.69 300 ILE A N 1
ATOM 2304 C CA . ILE A 1 300 ? 5.313 11.466 -7.399 1.00 93.69 300 ILE A CA 1
ATOM 2305 C C . ILE A 1 300 ? 4.339 10.586 -6.603 1.00 93.69 300 ILE A C 1
ATOM 2307 O O . ILE A 1 300 ? 4.005 9.478 -7.018 1.00 93.69 300 ILE A O 1
ATOM 2311 N N . PHE A 1 301 ? 3.828 11.095 -5.483 1.00 93.12 301 PHE A N 1
ATOM 2312 C CA . PHE A 1 301 ? 2.930 10.345 -4.597 1.00 93.12 301 PHE A CA 1
ATOM 2313 C C . PHE A 1 301 ? 1.524 10.131 -5.160 1.00 93.12 301 PHE A C 1
ATOM 2315 O O . PHE A 1 301 ? 0.881 9.123 -4.874 1.00 93.12 301 PHE A O 1
ATOM 2322 N N . SER A 1 302 ? 1.011 11.073 -5.956 1.00 92.44 302 SER A N 1
ATOM 2323 C CA . SER A 1 302 ? -0.388 11.044 -6.382 1.00 92.44 302 SER A CA 1
ATOM 2324 C C . SER A 1 302 ? -0.581 11.343 -7.862 1.00 92.44 302 SER A C 1
ATOM 2326 O O . SER A 1 302 ? 0.106 12.162 -8.475 1.00 92.44 302 SER A O 1
ATOM 2328 N N . ILE A 1 303 ? -1.568 10.665 -8.451 1.00 95.12 303 ILE A N 1
ATOM 2329 C CA . ILE A 1 303 ? -1.939 10.808 -9.857 1.00 95.12 303 ILE A CA 1
ATOM 2330 C C . ILE A 1 303 ? -3.458 10.776 -10.020 1.00 95.12 303 ILE A C 1
ATOM 2332 O O . ILE A 1 303 ? -4.147 9.906 -9.486 1.00 95.12 303 ILE A O 1
ATOM 2336 N N . ALA A 1 304 ? -3.988 11.715 -10.801 1.00 94.00 304 ALA A N 1
ATOM 2337 C CA . ALA A 1 304 ? -5.402 11.801 -11.132 1.00 94.00 304 ALA A CA 1
ATOM 2338 C C . ALA A 1 304 ? -5.605 11.990 -12.637 1.00 94.00 304 ALA A C 1
ATOM 2340 O O . ALA A 1 304 ? -4.850 12.689 -13.312 1.00 94.00 304 ALA A O 1
ATOM 2341 N N . GLN A 1 305 ? -6.669 11.390 -13.166 1.00 93.38 305 GLN A N 1
ATOM 2342 C CA . GLN A 1 305 ? -7.039 11.481 -14.576 1.00 93.38 305 GLN A CA 1
ATOM 2343 C C . GLN A 1 305 ? -8.388 12.173 -14.732 1.00 93.38 305 GLN A C 1
ATOM 2345 O O . GLN A 1 305 ? -9.328 11.903 -13.982 1.00 93.38 305 GLN A O 1
ATOM 2350 N N . HIS A 1 306 ? -8.502 13.039 -15.737 1.00 91.19 306 HIS A N 1
ATOM 2351 C CA . HIS A 1 306 ? -9.757 13.725 -16.012 1.00 91.19 306 HIS A CA 1
ATOM 2352 C C . HIS A 1 306 ? -10.818 12.740 -16.550 1.00 91.19 306 HIS A C 1
ATOM 2354 O O . HIS A 1 306 ? -10.561 12.037 -17.534 1.00 91.19 306 HIS A O 1
ATOM 2360 N N . PRO A 1 307 ? -12.038 12.701 -15.980 1.00 87.38 307 PRO A N 1
ATOM 2361 C CA . PRO A 1 307 ? -13.019 11.646 -16.261 1.00 87.38 307 PRO A CA 1
ATOM 2362 C C . PRO A 1 307 ? -13.549 11.657 -17.702 1.00 87.38 307 PRO A C 1
ATOM 2364 O O . PRO A 1 307 ? -13.829 10.604 -18.271 1.00 87.38 307 PRO A O 1
ATOM 2367 N N . THR A 1 308 ? -13.677 12.837 -18.316 1.00 86.81 308 THR A N 1
ATOM 2368 C CA . THR A 1 308 ? -14.183 12.984 -19.695 1.00 86.81 308 THR A CA 1
ATOM 2369 C C . THR A 1 308 ? -13.079 13.123 -20.741 1.00 86.81 308 THR A C 1
ATOM 2371 O O . THR A 1 308 ? -13.330 12.896 -21.924 1.00 86.81 308 THR A O 1
ATOM 2374 N N . ASN A 1 309 ? -11.857 13.466 -20.320 1.00 86.00 309 ASN A N 1
ATOM 2375 C CA . ASN A 1 309 ? -10.717 13.640 -21.212 1.00 86.00 309 ASN A CA 1
ATOM 2376 C C . ASN A 1 309 ? -9.503 12.877 -20.666 1.00 86.00 309 ASN A C 1
ATOM 2378 O O . ASN A 1 309 ? -8.666 13.467 -19.987 1.00 86.00 309 ASN A O 1
ATOM 2382 N N . PRO A 1 310 ? -9.374 11.580 -20.989 1.00 85.00 310 PRO A N 1
ATOM 2383 C CA . PRO A 1 310 ? -8.312 10.735 -20.452 1.00 85.00 310 PRO A CA 1
ATOM 2384 C C . PRO A 1 310 ? -6.886 11.207 -20.772 1.00 85.00 310 PRO A C 1
ATOM 2386 O O . PRO A 1 310 ? -5.945 10.690 -20.171 1.00 85.00 310 PRO A O 1
ATOM 2389 N N . SER A 1 311 ? -6.700 12.145 -21.711 1.00 86.75 311 SER A N 1
ATOM 2390 C CA . SER A 1 311 ? -5.372 12.688 -21.996 1.00 86.75 311 SER A CA 1
ATOM 2391 C C . SER A 1 311 ? -4.900 13.721 -20.979 1.00 86.75 311 SER A C 1
ATOM 2393 O O . SER A 1 311 ? -3.704 13.973 -20.924 1.00 86.75 311 SER A O 1
ATOM 2395 N N . ILE A 1 312 ? -5.787 14.304 -20.167 1.00 90.88 312 ILE A N 1
ATOM 2396 C CA . ILE A 1 312 ? -5.405 15.255 -19.116 1.00 90.88 312 ILE A CA 1
ATOM 2397 C C . ILE A 1 312 ? -5.094 14.479 -17.839 1.00 90.88 312 ILE A C 1
ATOM 2399 O O . ILE A 1 312 ? -5.971 13.809 -17.281 1.00 90.88 312 ILE A O 1
ATOM 2403 N N . ILE A 1 313 ? -3.853 14.612 -17.379 1.00 92.88 313 ILE A N 1
ATOM 2404 C CA . ILE A 1 313 ? -3.323 13.976 -16.177 1.00 92.88 313 ILE A CA 1
ATOM 2405 C C . ILE A 1 313 ? -2.841 15.065 -15.223 1.00 92.88 313 ILE A C 1
ATOM 2407 O O . ILE A 1 313 ? -2.240 16.050 -15.653 1.00 92.88 313 ILE A O 1
ATOM 2411 N N . ALA A 1 314 ? -3.123 14.891 -13.937 1.00 94.00 314 ALA A N 1
ATOM 2412 C CA . ALA A 1 314 ? -2.543 15.681 -12.864 1.00 94.00 314 ALA A CA 1
ATOM 2413 C C . ALA A 1 314 ? -1.652 14.777 -12.007 1.00 94.00 314 ALA A C 1
ATOM 2415 O O . ALA A 1 314 ? -2.092 13.696 -11.612 1.00 94.00 314 ALA A O 1
ATOM 2416 N N . THR A 1 315 ? -0.432 15.219 -11.725 1.00 94.94 315 THR A N 1
ATOM 2417 C CA . THR A 1 315 ? 0.540 14.537 -10.863 1.00 94.94 315 THR A CA 1
ATOM 2418 C C . THR A 1 315 ? 0.976 15.466 -9.738 1.00 94.94 315 THR A C 1
ATOM 2420 O O . THR A 1 315 ? 1.135 16.671 -9.948 1.00 94.94 315 THR A O 1
ATOM 2423 N N . GLY A 1 316 ? 1.120 14.919 -8.536 1.00 93.31 316 GLY A N 1
ATOM 2424 C CA . GLY A 1 316 ? 1.493 15.640 -7.322 1.00 93.31 316 GLY A CA 1
ATOM 2425 C C . GLY A 1 316 ? 2.597 14.876 -6.621 1.00 93.31 316 GLY A C 1
ATOM 2426 O O . GLY A 1 316 ? 2.490 13.656 -6.481 1.00 93.31 316 GLY A O 1
ATOM 2427 N N . GLY A 1 317 ? 3.655 15.584 -6.243 1.00 91.00 317 GLY A N 1
ATOM 2428 C CA . GLY A 1 317 ? 4.849 14.972 -5.678 1.00 91.00 317 GLY A CA 1
ATOM 2429 C C . GLY A 1 317 ? 5.298 15.592 -4.362 1.00 91.00 317 GLY A C 1
ATOM 2430 O O . GLY A 1 317 ? 4.636 16.480 -3.814 1.00 91.00 317 GLY A O 1
ATOM 2431 N N . GLY A 1 318 ? 6.444 15.106 -3.885 1.00 89.62 318 GLY A N 1
ATOM 2432 C CA . GLY A 1 318 ? 7.184 15.634 -2.734 1.00 89.62 318 GLY A CA 1
ATOM 2433 C C . GLY A 1 318 ? 7.849 16.990 -2.982 1.00 89.62 318 GLY A C 1
ATOM 2434 O O . GLY A 1 318 ? 8.429 17.579 -2.083 1.00 89.62 318 GLY A O 1
ATOM 2435 N N . ASP A 1 319 ? 7.728 17.527 -4.197 1.00 88.88 319 ASP A N 1
ATOM 2436 C CA . ASP A 1 319 ? 8.205 18.857 -4.581 1.00 88.88 319 ASP A CA 1
ATOM 2437 C C . ASP A 1 319 ? 7.179 19.980 -4.321 1.00 88.88 319 ASP A C 1
ATOM 2439 O O . ASP A 1 319 ? 7.240 21.055 -4.937 1.00 88.88 319 ASP A O 1
ATOM 2443 N N . ASP A 1 320 ? 6.190 19.710 -3.463 1.00 91.62 320 ASP A N 1
ATOM 2444 C CA . ASP A 1 320 ? 5.078 20.592 -3.073 1.00 91.62 320 ASP A CA 1
ATOM 2445 C C . ASP A 1 320 ? 4.280 21.169 -4.263 1.00 91.62 320 ASP A C 1
ATOM 2447 O O . ASP A 1 320 ? 3.554 22.171 -4.154 1.00 91.62 320 ASP A O 1
ATOM 2451 N N . THR A 1 321 ? 4.431 20.567 -5.448 1.00 90.19 321 THR A N 1
ATOM 2452 C CA . THR A 1 321 ? 3.920 21.087 -6.714 1.00 90.19 321 THR A CA 1
ATOM 2453 C C . THR A 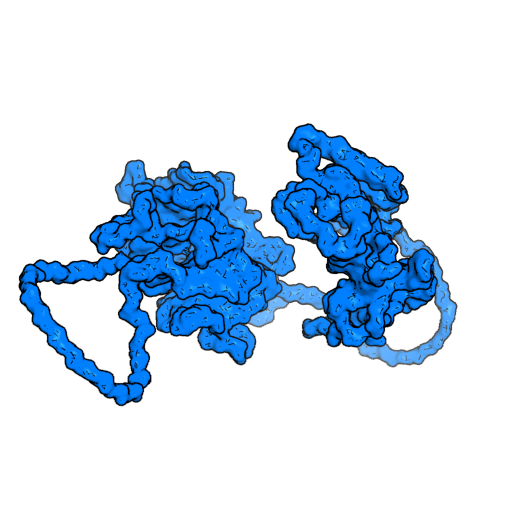1 321 ? 3.004 20.080 -7.399 1.00 90.19 321 THR A C 1
ATOM 2455 O O . THR A 1 321 ? 3.316 18.901 -7.548 1.00 90.19 321 THR A O 1
ATOM 2458 N N . THR A 1 322 ? 1.846 20.553 -7.870 1.00 92.00 322 THR A N 1
ATOM 2459 C CA . THR A 1 322 ? 1.006 19.770 -8.784 1.00 92.00 322 THR A CA 1
ATOM 2460 C C . THR A 1 322 ? 1.279 20.215 -10.211 1.00 92.00 322 THR A C 1
ATOM 2462 O O . THR A 1 322 ? 1.149 21.400 -10.539 1.00 92.00 322 THR A O 1
ATOM 2465 N N . TYR A 1 323 ? 1.587 19.268 -11.087 1.00 92.94 323 TYR A N 1
ATOM 2466 C CA . TYR A 1 323 ? 1.637 19.509 -12.521 1.00 92.94 323 TYR A CA 1
ATOM 2467 C C . TYR A 1 323 ? 0.412 18.914 -13.194 1.00 92.94 323 TYR A C 1
ATOM 2469 O O . TYR A 1 323 ? 0.011 17.787 -12.925 1.00 92.94 323 TYR A O 1
ATOM 2477 N N . VAL A 1 324 ? -0.174 19.677 -14.110 1.00 91.69 324 VAL A N 1
ATOM 2478 C CA . VAL A 1 324 ? -1.179 19.170 -15.042 1.00 91.69 324 VAL A CA 1
ATOM 2479 C C . VAL A 1 324 ? -0.539 19.111 -16.413 1.00 91.69 324 VAL A C 1
ATOM 2481 O O . VAL A 1 324 ? 0.018 20.106 -16.870 1.00 91.69 324 VAL A O 1
ATOM 2484 N N . TRP A 1 325 ? -0.622 17.970 -17.080 1.00 90.94 325 TRP A N 1
ATOM 2485 C CA . TRP A 1 325 ? 0.026 17.727 -18.364 1.00 90.94 325 TRP A CA 1
ATOM 2486 C C . TRP A 1 325 ? -0.833 16.823 -19.252 1.00 90.94 325 TRP A C 1
ATOM 2488 O O . TRP A 1 325 ? -1.838 16.252 -18.818 1.00 90.94 325 TRP A O 1
ATOM 2498 N N . SER A 1 326 ? -0.486 16.761 -20.539 1.00 87.94 326 SER A N 1
ATOM 2499 C CA . SER A 1 326 ? -1.185 15.910 -21.501 1.00 87.94 326 SER A CA 1
ATOM 2500 C C . SER A 1 326 ? -0.392 14.638 -21.778 1.00 87.94 326 SER A C 1
ATOM 2502 O O . SER A 1 326 ? 0.772 14.716 -22.154 1.00 87.94 326 SER A O 1
ATOM 2504 N N . SER A 1 327 ? -1.032 13.474 -21.661 1.00 82.00 327 SER A N 1
ATOM 2505 C CA . SER A 1 327 ? -0.453 12.166 -22.001 1.00 82.00 327 SER A CA 1
ATOM 2506 C C . SER A 1 327 ? -0.494 11.843 -23.503 1.00 82.00 327 SER A C 1
ATOM 2508 O O . SER A 1 327 ? -0.200 10.716 -23.918 1.00 82.00 327 SER A O 1
ATOM 2510 N N . ASP A 1 328 ? -0.886 12.804 -24.346 1.00 80.44 328 ASP A N 1
ATOM 2511 C CA . ASP A 1 328 ? -0.780 12.674 -25.795 1.00 80.44 328 ASP A CA 1
ATOM 2512 C C . ASP A 1 328 ? 0.656 12.990 -26.249 1.00 80.44 328 ASP A C 1
ATOM 2514 O O . ASP A 1 328 ? 1.136 14.104 -26.034 1.00 80.44 328 ASP A O 1
ATOM 2518 N N . PRO A 1 329 ? 1.357 12.045 -26.904 1.00 65.88 329 PRO A N 1
ATOM 2519 C CA . PRO A 1 329 ? 2.709 12.299 -27.383 1.00 65.88 329 PRO A CA 1
ATOM 2520 C C . PRO A 1 329 ? 2.684 13.363 -28.489 1.00 65.88 329 PRO A C 1
ATOM 2522 O O . PRO A 1 329 ? 1.909 13.265 -29.445 1.00 65.88 329 PRO A O 1
ATOM 2525 N N . ALA A 1 330 ? 3.557 14.370 -28.384 1.00 55.97 330 ALA A N 1
ATOM 2526 C CA . ALA A 1 330 ? 3.625 15.498 -29.321 1.00 55.97 330 ALA A CA 1
ATOM 2527 C C . ALA A 1 330 ? 4.014 15.088 -30.760 1.00 55.97 330 ALA A C 1
ATOM 2529 O O . ALA A 1 330 ? 3.776 15.833 -31.712 1.00 55.97 330 ALA A O 1
ATOM 2530 N N . SER A 1 331 ? 4.557 13.882 -30.952 1.00 49.50 331 SER A N 1
ATOM 2531 C CA . SER A 1 331 ? 4.706 13.245 -32.260 1.00 49.50 331 SER A CA 1
ATOM 2532 C C . SER A 1 331 ? 4.749 11.723 -32.107 1.00 49.50 331 SER A C 1
ATOM 2534 O O . SER A 1 331 ? 5.192 11.206 -31.086 1.00 49.50 331 SER A O 1
ATOM 2536 N N . ARG A 1 332 ? 4.271 10.987 -33.116 1.00 48.44 332 ARG A N 1
ATOM 2537 C CA . ARG A 1 332 ? 4.378 9.523 -33.184 1.00 48.44 332 ARG A CA 1
ATOM 2538 C C . ARG A 1 332 ? 5.478 9.171 -34.190 1.00 48.44 332 ARG A C 1
ATOM 2540 O O . ARG A 1 332 ? 5.145 9.002 -35.365 1.00 48.44 332 ARG A O 1
ATOM 2547 N N . PRO A 1 333 ? 6.765 9.081 -33.811 1.00 44.91 333 PRO A N 1
ATOM 2548 C CA . PRO A 1 333 ? 7.701 8.379 -34.666 1.00 44.91 333 PRO A CA 1
ATOM 2549 C C . PRO A 1 333 ? 7.317 6.894 -34.655 1.00 44.91 333 PRO A C 1
ATOM 2551 O O . PRO A 1 333 ? 7.018 6.311 -33.614 1.00 44.91 333 PRO A O 1
ATOM 2554 N N . LEU A 1 334 ? 7.233 6.296 -35.842 1.00 37.91 334 LEU A N 1
ATOM 2555 C CA . LEU A 1 334 ? 7.092 4.848 -36.002 1.00 37.91 334 LEU A CA 1
ATOM 2556 C C . LEU A 1 334 ? 8.282 4.144 -35.322 1.00 37.91 334 LEU A C 1
ATOM 2558 O O . LEU A 1 334 ? 9.380 4.705 -35.336 1.00 37.91 334 LEU A O 1
ATOM 2562 N N . PRO A 1 335 ? 8.122 2.915 -34.795 1.00 37.34 335 PRO A N 1
ATOM 2563 C CA . PRO A 1 335 ? 9.268 2.151 -34.335 1.00 37.34 335 PRO A CA 1
ATOM 2564 C C . PRO A 1 335 ? 10.111 1.787 -35.558 1.00 37.34 335 PRO A C 1
ATOM 2566 O O . PRO A 1 335 ? 9.700 0.985 -36.399 1.00 37.34 335 PRO A O 1
ATOM 2569 N N . SER A 1 336 ? 11.284 2.401 -35.668 1.00 38.78 336 SER A N 1
ATOM 2570 C CA . SER A 1 336 ? 12.327 1.939 -36.571 1.00 38.78 336 SER A CA 1
ATOM 2571 C C . SER A 1 336 ? 13.255 1.081 -35.731 1.00 38.78 336 SER A C 1
ATOM 2573 O O . SER A 1 336 ? 14.103 1.586 -35.005 1.00 38.78 336 SER A O 1
ATOM 2575 N N . SER A 1 337 ? 13.069 -0.237 -35.801 1.00 43.09 337 SER A N 1
ATOM 2576 C CA . SER A 1 337 ? 14.173 -1.161 -35.549 1.00 43.09 337 SER A CA 1
ATOM 2577 C C . SER A 1 337 ? 15.416 -0.619 -36.272 1.00 43.09 337 SER A C 1
ATOM 2579 O O . SER A 1 337 ? 15.286 -0.302 -37.457 1.00 43.09 337 SER A O 1
ATOM 2581 N N . TYR A 1 338 ? 16.563 -0.540 -35.587 1.00 39.44 338 TYR A N 1
ATOM 2582 C CA . TYR A 1 338 ? 17.874 -0.054 -36.068 1.00 39.44 338 TYR A CA 1
ATOM 2583 C C . TYR A 1 338 ? 18.222 1.442 -35.894 1.00 39.44 338 TYR A C 1
ATOM 2585 O O . TYR A 1 338 ? 18.791 2.035 -36.808 1.00 39.44 338 TYR A O 1
ATOM 2593 N N . GLU A 1 339 ? 18.021 2.037 -34.716 1.00 37.81 339 GLU A N 1
ATOM 2594 C CA . GLU A 1 339 ? 18.880 3.162 -34.301 1.00 37.81 339 GLU A CA 1
ATOM 2595 C C . GLU A 1 339 ? 19.915 2.671 -33.283 1.00 37.81 339 GLU A C 1
ATOM 2597 O O . GLU A 1 339 ? 19.588 2.246 -32.181 1.00 37.81 339 GLU A O 1
ATOM 2602 N N . THR A 1 340 ? 21.185 2.693 -33.691 1.00 43.94 340 THR A N 1
ATOM 2603 C CA . THR A 1 340 ? 22.376 2.334 -32.898 1.00 43.94 340 THR A CA 1
ATOM 2604 C C . THR A 1 340 ? 22.839 3.463 -31.969 1.00 43.94 340 THR A C 1
ATOM 2606 O O . THR A 1 340 ? 23.936 3.413 -31.427 1.00 43.94 340 THR A O 1
ATOM 2609 N N . THR A 1 341 ? 22.019 4.498 -31.797 1.00 40.69 341 THR A N 1
ATOM 2610 C CA . THR A 1 341 ? 22.254 5.628 -30.892 1.00 40.69 341 THR A CA 1
ATOM 2611 C C . THR A 1 341 ? 20.912 6.028 -30.287 1.00 40.69 341 THR A C 1
ATOM 2613 O O . THR A 1 341 ? 20.076 6.546 -31.029 1.00 40.69 341 THR A O 1
ATOM 2616 N N . PRO A 1 342 ? 20.661 5.786 -28.989 1.00 46.91 342 PRO A N 1
ATOM 2617 C CA . PRO A 1 342 ? 19.428 6.228 -28.354 1.00 46.91 342 PRO A CA 1
ATOM 2618 C C . PRO A 1 342 ? 19.423 7.759 -28.294 1.00 46.91 342 PRO A C 1
ATOM 2620 O O . PRO A 1 342 ? 20.188 8.363 -27.547 1.00 46.91 342 PRO A O 1
ATOM 2623 N N . THR A 1 343 ? 18.587 8.411 -29.101 1.00 48.62 343 THR A N 1
ATOM 2624 C CA . THR A 1 343 ? 18.239 9.815 -28.860 1.00 48.62 343 THR A CA 1
ATOM 2625 C C . THR A 1 343 ? 17.250 9.869 -27.703 1.00 48.62 343 THR A C 1
ATOM 2627 O O . THR A 1 343 ? 16.172 9.273 -27.787 1.00 48.62 343 THR A O 1
ATOM 2630 N N . GLU A 1 344 ? 17.619 10.575 -26.637 1.00 55.09 344 GLU A N 1
ATOM 2631 C CA . GLU A 1 344 ? 16.724 10.902 -25.528 1.00 55.09 344 GLU A CA 1
ATOM 2632 C C . GLU A 1 344 ? 15.476 11.614 -26.076 1.00 55.09 344 GLU A C 1
ATOM 2634 O O . GLU A 1 344 ? 15.570 12.491 -26.938 1.00 55.09 344 GLU A O 1
ATOM 2639 N N . ARG A 1 345 ? 14.291 11.152 -25.668 1.00 66.88 345 ARG A N 1
ATOM 2640 C CA . ARG A 1 345 ? 13.017 11.716 -26.138 1.00 66.88 345 ARG A CA 1
ATOM 2641 C C . ARG A 1 345 ? 12.758 13.025 -25.400 1.00 66.88 345 ARG A C 1
ATOM 2643 O O . ARG A 1 345 ? 13.059 13.112 -24.221 1.00 66.88 345 ARG A O 1
ATOM 2650 N N . ASP A 1 346 ? 12.155 14.009 -26.059 1.00 66.94 346 ASP A N 1
ATOM 2651 C CA . ASP A 1 346 ? 11.770 15.242 -25.368 1.00 66.94 346 ASP A CA 1
ATOM 2652 C C . ASP A 1 346 ? 10.678 14.960 -24.320 1.00 66.94 346 ASP A C 1
ATOM 2654 O O . ASP A 1 346 ? 9.668 14.309 -24.619 1.00 66.94 346 ASP A O 1
ATOM 2658 N N . SER A 1 347 ? 10.869 15.492 -23.113 1.00 79.81 347 SER A N 1
ATOM 2659 C CA . SER A 1 347 ? 9.901 15.418 -22.021 1.00 79.81 347 SER A CA 1
ATOM 2660 C C . SER A 1 347 ? 8.604 16.171 -22.338 1.00 79.81 347 SER A C 1
ATOM 2662 O O . SER A 1 347 ? 8.592 17.237 -22.978 1.00 79.81 347 SER A O 1
ATOM 2664 N N . LEU A 1 348 ? 7.481 15.617 -21.875 1.00 84.81 348 LEU A N 1
ATOM 2665 C CA . LEU A 1 348 ? 6.167 16.237 -22.006 1.00 84.81 348 LEU A CA 1
ATOM 2666 C C . LEU A 1 348 ? 6.124 17.578 -21.266 1.00 84.81 348 LEU A C 1
ATOM 2668 O O . LEU A 1 348 ? 6.570 17.717 -20.134 1.00 84.81 348 LEU A O 1
ATOM 2672 N N . GLN A 1 349 ? 5.541 18.588 -21.908 1.00 83.88 349 GLN A N 1
ATOM 2673 C CA . GLN A 1 349 ? 5.460 19.920 -21.316 1.00 83.88 349 GLN A CA 1
ATOM 2674 C C . GLN A 1 349 ? 4.246 20.039 -20.384 1.00 83.88 349 GLN A C 1
ATOM 2676 O O . GLN A 1 349 ? 3.141 19.625 -20.764 1.00 83.88 349 GLN A O 1
ATOM 2681 N N . PRO A 1 350 ? 4.401 20.652 -19.196 1.00 87.19 350 PRO A N 1
ATOM 2682 C CA . PRO A 1 350 ? 3.276 20.902 -18.310 1.00 87.19 350 PRO A CA 1
ATOM 2683 C C . PRO A 1 350 ? 2.316 21.921 -18.939 1.00 87.19 350 PRO A C 1
ATOM 2685 O O . PRO A 1 350 ? 2.720 22.971 -19.440 1.00 87.19 350 PRO A O 1
ATOM 2688 N N . LEU A 1 351 ? 1.018 21.624 -18.886 1.00 86.31 351 LEU A N 1
ATOM 2689 C CA . LEU A 1 351 ? -0.060 22.554 -19.233 1.00 86.31 351 LEU A CA 1
ATOM 2690 C C . LEU A 1 351 ? -0.219 23.628 -18.154 1.00 86.31 351 LEU A C 1
ATOM 2692 O O . LEU A 1 351 ? -0.424 24.800 -18.467 1.00 86.31 351 LEU A O 1
ATOM 2696 N N . ALA A 1 352 ? -0.121 23.225 -16.886 1.00 87.69 352 ALA A N 1
ATOM 2697 C CA . ALA A 1 352 ? -0.175 24.123 -15.743 1.00 87.69 352 ALA A CA 1
ATOM 2698 C C . ALA A 1 352 ? 0.710 23.611 -14.604 1.00 87.69 352 ALA A C 1
ATOM 2700 O O . ALA A 1 352 ? 0.775 22.411 -14.343 1.00 87.69 352 ALA A O 1
ATOM 2701 N N . LYS A 1 353 ? 1.356 24.552 -13.911 1.00 90.69 353 LYS A N 1
ATOM 2702 C CA . LYS A 1 353 ? 2.053 24.330 -12.643 1.00 90.69 353 LYS A CA 1
ATOM 2703 C C . LYS A 1 353 ? 1.233 24.986 -11.539 1.00 90.69 353 LYS A C 1
ATOM 2705 O O . LYS A 1 353 ? 1.041 26.204 -11.558 1.00 90.69 353 LYS A O 1
ATOM 2710 N N . LEU A 1 354 ? 0.732 24.187 -10.606 1.00 88.75 354 LEU A N 1
ATOM 2711 C CA . LEU A 1 354 ? -0.033 24.647 -9.456 1.00 88.75 354 LEU A CA 1
ATOM 2712 C C . LEU A 1 354 ? 0.875 24.590 -8.237 1.00 88.75 354 LEU A C 1
ATOM 2714 O O . LEU A 1 354 ? 1.265 23.518 -7.782 1.00 88.75 354 LEU A O 1
ATOM 2718 N N . SER A 1 355 ? 1.224 25.766 -7.732 1.00 85.12 355 SER A N 1
ATOM 2719 C CA . SER A 1 355 ? 2.092 25.899 -6.569 1.00 85.12 355 SER A CA 1
ATOM 2720 C C . SER A 1 355 ? 1.329 26.439 -5.370 1.00 85.12 355 SER A C 1
ATOM 2722 O O . SER A 1 355 ? 0.391 27.235 -5.490 1.00 85.12 355 SER A O 1
ATOM 2724 N N . GLY A 1 356 ? 1.806 26.050 -4.196 1.00 82.75 356 GLY A N 1
ATOM 2725 C CA . GLY A 1 356 ? 1.573 26.755 -2.948 1.00 82.75 356 GLY A CA 1
ATOM 2726 C C . GLY A 1 356 ? 1.172 25.869 -1.781 1.00 82.75 356 GLY A C 1
ATOM 2727 O O . GLY A 1 356 ? 0.927 26.442 -0.722 1.00 82.75 356 GLY A O 1
ATOM 2728 N N . HIS A 1 357 ? 1.094 24.547 -1.952 1.00 89.81 357 HIS A N 1
ATOM 2729 C CA . HIS A 1 357 ? 1.232 23.679 -0.788 1.00 89.81 357 HIS A CA 1
ATOM 2730 C C . HIS A 1 357 ? 2.583 23.963 -0.122 1.00 89.81 357 HIS A C 1
ATOM 2732 O O . HIS A 1 357 ? 3.520 24.423 -0.780 1.00 89.81 357 HIS A O 1
ATOM 2738 N N . THR A 1 358 ? 2.632 23.807 1.193 1.00 90.00 358 THR A N 1
ATOM 2739 C CA . THR A 1 358 ? 3.857 23.995 1.986 1.00 90.00 358 THR A CA 1
ATOM 2740 C C . THR A 1 358 ? 4.529 22.677 2.351 1.00 90.00 358 THR A C 1
ATOM 2742 O O . THR A 1 358 ? 5.508 22.702 3.088 1.00 90.00 358 THR A O 1
ATOM 2745 N N . ASP A 1 359 ? 3.944 21.570 1.898 1.00 92.12 359 ASP A N 1
ATOM 2746 C CA . ASP A 1 359 ? 4.405 20.202 2.091 1.00 92.12 359 ASP A CA 1
ATOM 2747 C C . ASP A 1 359 ? 3.884 19.327 0.932 1.00 92.12 359 ASP A C 1
ATOM 2749 O O . ASP A 1 359 ? 3.076 19.777 0.103 1.00 92.12 359 ASP A O 1
ATOM 2753 N N . SER A 1 360 ? 4.318 18.072 0.911 1.00 93.50 360 SER A N 1
ATOM 2754 C CA . SER A 1 360 ? 4.125 17.102 -0.161 1.00 93.50 360 SER A CA 1
ATOM 2755 C C . SER A 1 360 ? 2.654 16.904 -0.516 1.00 93.50 360 SER A C 1
ATOM 2757 O O . SER A 1 360 ? 1.775 16.834 0.350 1.00 93.50 360 SER A O 1
ATOM 2759 N N . ILE A 1 361 ? 2.366 16.756 -1.810 1.00 93.88 361 ILE A N 1
ATOM 2760 C CA . ILE A 1 361 ? 1.000 16.511 -2.284 1.00 93.88 361 ILE A CA 1
ATOM 2761 C C . ILE A 1 361 ? 0.714 15.018 -2.278 1.00 93.88 361 ILE A C 1
ATOM 2763 O O . ILE A 1 361 ? 1.126 14.278 -3.171 1.00 93.88 361 ILE A O 1
ATOM 2767 N N . ASN A 1 362 ? -0.063 14.600 -1.289 1.00 94.31 362 ASN A N 1
ATOM 2768 C CA . ASN A 1 362 ? -0.367 13.199 -1.055 1.00 94.31 362 ASN A CA 1
ATOM 2769 C C . ASN A 1 362 ? -1.633 12.717 -1.786 1.00 94.31 362 ASN A C 1
ATOM 2771 O O . ASN A 1 362 ? -1.755 11.542 -2.118 1.00 94.31 362 ASN A O 1
ATOM 2775 N N . ALA A 1 363 ? -2.586 13.608 -2.089 1.00 93.19 363 ALA A N 1
ATOM 2776 C CA . ALA A 1 363 ? -3.842 13.218 -2.726 1.00 93.19 363 ALA A CA 1
ATOM 2777 C C . ALA A 1 363 ? -4.281 14.176 -3.839 1.00 93.19 363 ALA A C 1
ATOM 2779 O O . ALA A 1 363 ? -4.292 15.399 -3.687 1.00 93.19 363 ALA A O 1
ATOM 2780 N N . LEU A 1 364 ? -4.742 13.602 -4.953 1.00 94.88 364 LEU A N 1
ATOM 2781 C CA . LEU A 1 364 ? -5.267 14.332 -6.105 1.00 94.88 364 LEU A CA 1
ATOM 2782 C C . LEU A 1 364 ? -6.547 13.689 -6.615 1.00 94.88 364 LEU A C 1
ATOM 2784 O O . LEU A 1 364 ? -6.644 12.467 -6.722 1.00 94.88 364 LEU A O 1
ATOM 2788 N N . THR A 1 365 ? -7.528 14.506 -7.000 1.00 94.62 365 THR A N 1
ATOM 2789 C CA . THR A 1 365 ? -8.705 13.981 -7.696 1.00 94.62 365 THR A CA 1
ATOM 2790 C C . THR A 1 365 ? -9.407 15.009 -8.576 1.00 94.62 365 THR A C 1
ATOM 2792 O O . THR A 1 365 ? -9.446 16.199 -8.269 1.00 94.62 365 THR A O 1
ATOM 2795 N N . PHE A 1 366 ? -10.003 14.539 -9.671 1.00 94.62 366 PHE A N 1
ATOM 2796 C CA . PHE A 1 366 ? -10.944 15.322 -10.468 1.00 94.62 366 PHE A CA 1
ATOM 2797 C C . PHE A 1 366 ? -12.369 15.046 -9.997 1.00 94.62 366 PHE A C 1
ATOM 2799 O O . PHE A 1 366 ? -12.737 13.905 -9.711 1.00 94.62 366 PHE A O 1
ATOM 2806 N N . THR A 1 367 ? -13.204 16.080 -9.953 1.00 93.50 367 THR A N 1
ATOM 2807 C CA . THR A 1 367 ? -14.595 15.911 -9.541 1.00 93.50 367 THR A CA 1
ATOM 2808 C C . THR A 1 367 ? -15.420 15.126 -10.556 1.00 93.50 367 THR A C 1
ATOM 2810 O O . THR A 1 367 ? -15.269 15.262 -11.768 1.00 93.50 367 THR A O 1
ATOM 2813 N N . LEU A 1 368 ? -16.364 14.325 -10.071 1.00 91.69 368 LEU A N 1
ATOM 2814 C CA . LEU A 1 368 ? -17.328 13.638 -10.926 1.00 91.69 368 LEU A CA 1
ATOM 2815 C C . LEU A 1 368 ? -18.618 14.464 -11.083 1.00 91.69 368 LEU A C 1
ATOM 2817 O O . LEU A 1 368 ? -18.979 15.222 -10.177 1.00 91.69 368 LEU A O 1
ATOM 2821 N N . PRO A 1 369 ? -19.335 14.327 -12.218 1.00 87.56 369 PRO A N 1
ATOM 2822 C CA . PRO A 1 369 ? -19.047 13.437 -13.356 1.00 87.56 369 PRO A CA 1
ATOM 2823 C C . PRO A 1 369 ? -18.143 14.045 -14.444 1.00 87.56 369 PRO A C 1
ATOM 2825 O O . PRO A 1 369 ? -17.524 13.304 -15.204 1.00 87.56 369 PRO A O 1
ATOM 2828 N N . ASN A 1 370 ? -18.078 15.375 -14.551 1.00 86.94 370 ASN A N 1
ATOM 2829 C CA . ASN A 1 370 ? -17.494 16.039 -15.723 1.00 86.94 370 ASN A CA 1
ATOM 2830 C C . ASN A 1 370 ? -16.019 16.425 -15.570 1.00 86.94 370 ASN A C 1
ATOM 2832 O O . ASN A 1 370 ? -15.384 16.708 -16.586 1.00 86.94 370 ASN A O 1
ATOM 2836 N N . GLY A 1 371 ? -15.479 16.418 -14.349 1.00 87.31 371 GLY A N 1
ATOM 2837 C CA . GLY A 1 371 ? -14.139 16.924 -14.063 1.00 87.31 371 GLY A CA 1
ATOM 2838 C C . GLY A 1 371 ? -14.078 18.440 -13.929 1.00 87.31 371 GLY A C 1
ATOM 2839 O O . GLY A 1 371 ? -13.037 18.997 -14.236 1.00 87.31 371 GLY A O 1
ATOM 2840 N N . ASP A 1 372 ? -15.154 19.123 -13.516 1.00 89.12 372 ASP A N 1
ATOM 2841 C CA . ASP A 1 372 ? -15.217 20.600 -13.471 1.00 89.12 372 ASP A CA 1
ATOM 2842 C C . ASP A 1 372 ? -14.156 21.239 -12.550 1.00 89.12 372 ASP A C 1
ATOM 2844 O O . ASP A 1 372 ? -13.751 22.390 -12.763 1.00 89.12 372 ASP A O 1
ATOM 2848 N N . TYR A 1 373 ? -13.697 20.491 -11.541 1.00 92.38 373 TYR A N 1
ATOM 2849 C CA . TYR A 1 373 ? -12.683 20.926 -10.588 1.00 92.38 373 TYR A CA 1
ATOM 2850 C C . TYR A 1 373 ? -11.592 19.864 -10.395 1.00 92.38 373 TYR A C 1
ATOM 2852 O O . TYR A 1 373 ? -11.865 18.662 -10.401 1.00 92.38 373 TYR A O 1
ATOM 2860 N N . LEU A 1 374 ? -10.357 20.330 -10.205 1.00 93.44 374 LEU A N 1
ATOM 2861 C CA . LEU A 1 374 ? -9.202 19.544 -9.772 1.00 93.44 374 LEU A CA 1
ATOM 2862 C C . LEU A 1 374 ? -8.913 19.879 -8.311 1.00 93.44 374 LEU A C 1
ATOM 2864 O O . LEU A 1 374 ? -8.797 21.053 -7.957 1.00 93.44 374 LEU A O 1
ATOM 2868 N N . LEU A 1 375 ? -8.825 18.851 -7.478 1.00 94.12 375 LEU A N 1
ATOM 2869 C CA . LEU A 1 375 ? -8.635 18.968 -6.042 1.00 94.12 375 LEU A CA 1
ATOM 2870 C C . LEU A 1 375 ? -7.255 18.448 -5.682 1.00 94.12 375 LEU A C 1
ATOM 2872 O O . LEU A 1 375 ? -6.890 17.348 -6.101 1.00 94.12 375 LEU A O 1
ATOM 2876 N N . THR A 1 376 ? -6.529 19.238 -4.898 1.00 94.88 376 THR A N 1
ATOM 2877 C CA . THR A 1 376 ? -5.192 18.905 -4.409 1.00 94.88 376 THR A CA 1
ATOM 2878 C C . THR A 1 376 ? -5.193 18.919 -2.885 1.00 94.88 376 THR A C 1
ATOM 2880 O O . THR A 1 376 ? -5.692 19.861 -2.264 1.00 94.88 376 THR A O 1
ATOM 2883 N N . GLY A 1 377 ? -4.714 17.829 -2.290 1.00 94.56 377 GLY A N 1
ATOM 2884 C CA . GLY A 1 377 ? -4.598 17.632 -0.850 1.00 94.56 377 GLY A CA 1
ATOM 2885 C C . GLY A 1 377 ? -3.146 17.363 -0.483 1.00 94.56 377 GLY A C 1
ATOM 2886 O O . GLY A 1 377 ? -2.536 16.448 -1.037 1.00 94.56 377 GLY A O 1
ATOM 2887 N N . GLY A 1 378 ? -2.603 18.176 0.418 1.00 93.38 378 GLY A N 1
ATOM 2888 C CA . GLY A 1 378 ? -1.229 18.043 0.892 1.00 93.38 378 GLY A CA 1
ATOM 2889 C C . GLY A 1 378 ? -1.131 17.459 2.297 1.00 93.38 378 GLY A C 1
ATOM 2890 O O . GLY A 1 378 ? -2.109 17.432 3.054 1.00 93.38 378 GLY A O 1
ATOM 2891 N N . LEU A 1 379 ? 0.083 17.045 2.658 1.00 92.38 379 LEU A N 1
ATOM 2892 C CA . LEU A 1 379 ? 0.466 16.765 4.044 1.00 92.38 379 LEU A CA 1
ATOM 2893 C C . LEU A 1 379 ? 0.479 18.041 4.901 1.00 92.38 379 LEU A C 1
ATOM 2895 O O . LEU A 1 379 ? 0.430 17.971 6.115 1.00 92.38 379 LEU A O 1
ATOM 2899 N N . ASP A 1 380 ? 0.403 19.221 4.281 1.00 91.19 380 ASP A N 1
ATOM 2900 C CA . ASP A 1 380 ? 0.163 20.493 4.966 1.00 91.19 380 ASP A CA 1
ATOM 2901 C C . ASP A 1 380 ? -1.290 20.686 5.442 1.00 91.19 380 ASP A C 1
ATOM 2903 O O . ASP A 1 380 ? -1.644 21.754 5.957 1.00 91.19 380 ASP A O 1
ATOM 2907 N N . GLY A 1 381 ? -2.160 19.703 5.186 1.00 90.12 381 GLY A N 1
ATOM 2908 C CA . GLY A 1 381 ? -3.568 19.746 5.560 1.00 90.12 381 GLY A CA 1
ATOM 2909 C C . GLY A 1 381 ? -4.402 20.706 4.714 1.00 90.12 381 GLY A C 1
ATOM 2910 O O . GLY A 1 381 ? -5.585 20.931 4.996 1.00 90.12 381 GLY A O 1
ATOM 2911 N N . GLN A 1 382 ? -3.813 21.307 3.674 1.00 92.69 382 GLN A N 1
ATOM 2912 C CA . GLN A 1 382 ? -4.532 22.192 2.772 1.00 92.69 382 GLN A CA 1
ATOM 2913 C C . GLN A 1 382 ? -5.258 21.376 1.710 1.00 92.69 382 GLN A C 1
ATOM 2915 O O . GLN A 1 382 ? -4.675 20.547 1.019 1.00 92.69 382 GLN A O 1
ATOM 2920 N N . LEU A 1 383 ? -6.539 21.677 1.530 1.00 93.06 383 LEU A N 1
ATOM 2921 C CA . LEU A 1 383 ? -7.348 21.232 0.409 1.00 93.06 383 LEU A CA 1
ATOM 2922 C C . LEU A 1 383 ? -7.591 22.413 -0.527 1.00 93.06 383 LEU A C 1
ATOM 2924 O O . LEU A 1 383 ? -8.197 23.415 -0.133 1.00 93.06 383 LEU A O 1
ATOM 2928 N N . ARG A 1 384 ? -7.161 22.293 -1.780 1.00 92.94 384 ARG A N 1
ATOM 2929 C CA . ARG A 1 384 ? -7.289 23.351 -2.787 1.00 92.94 384 ARG A CA 1
ATOM 2930 C C . ARG A 1 384 ? -8.115 22.889 -3.965 1.00 92.94 384 ARG A C 1
ATOM 2932 O O . ARG A 1 384 ? -7.896 21.811 -4.505 1.00 92.94 384 ARG A O 1
ATOM 2939 N N . ALA A 1 385 ? -9.051 23.734 -4.382 1.00 91.81 385 ALA A N 1
ATOM 2940 C CA . ALA A 1 385 ? -9.897 23.498 -5.542 1.00 91.81 385 ALA A CA 1
ATOM 2941 C C . ALA A 1 385 ? -9.484 24.409 -6.700 1.00 91.81 385 ALA A C 1
ATOM 2943 O O . ALA A 1 385 ? -9.461 25.633 -6.564 1.00 91.81 385 ALA A O 1
ATOM 2944 N N . HIS A 1 386 ? -9.212 23.814 -7.855 1.00 91.25 386 HIS A N 1
ATOM 2945 C CA . HIS A 1 386 ? -8.817 24.487 -9.088 1.00 91.25 386 HIS A CA 1
ATOM 2946 C C . HIS A 1 386 ? -9.874 24.283 -10.174 1.00 91.25 386 HIS A C 1
ATOM 2948 O O . HIS A 1 386 ? -10.404 23.187 -10.334 1.00 91.25 386 HIS A O 1
ATOM 2954 N N . ILE A 1 387 ? -10.188 25.326 -10.944 1.00 89.75 387 ILE A N 1
ATOM 2955 C CA . ILE A 1 387 ? -11.186 25.254 -12.026 1.00 89.75 387 ILE A CA 1
ATOM 2956 C C . ILE A 1 387 ? -10.545 24.651 -13.278 1.00 89.75 387 ILE A C 1
ATOM 2958 O O . ILE A 1 387 ? -9.609 25.234 -13.819 1.00 89.75 387 ILE A O 1
ATOM 2962 N N . THR A 1 388 ? -11.081 23.552 -13.806 1.00 85.94 388 THR A N 1
ATOM 2963 C CA . THR A 1 388 ? -10.489 22.848 -14.966 1.00 85.94 388 THR A CA 1
ATOM 2964 C C . THR A 1 388 ? -10.901 23.420 -16.321 1.00 85.94 388 THR A C 1
ATOM 2966 O O . THR A 1 388 ? -10.249 23.175 -17.331 1.00 85.94 388 THR A O 1
ATOM 2969 N N . GLN A 1 389 ? -11.964 24.227 -16.360 1.00 76.56 389 GLN A N 1
ATOM 2970 C CA . GLN A 1 389 ? -12.485 24.833 -17.593 1.00 76.56 389 GLN A CA 1
ATOM 2971 C C . GLN A 1 389 ? -11.543 25.889 -18.202 1.00 76.56 389 GLN A C 1
ATOM 2973 O O . GLN A 1 389 ? -11.726 26.293 -19.350 1.00 76.56 389 GLN A O 1
ATOM 2978 N N . SER A 1 390 ? -10.553 26.361 -17.439 1.00 72.62 390 SER A N 1
ATOM 2979 C CA . SER A 1 390 ? -9.529 27.294 -17.908 1.00 72.62 390 SER A CA 1
ATOM 2980 C C . SER A 1 390 ? -8.199 26.570 -18.080 1.00 72.62 390 SER A C 1
ATOM 2982 O O . SER A 1 390 ? -7.766 25.859 -17.179 1.00 72.62 390 SER A O 1
ATOM 2984 N N . ASN A 1 391 ? -7.490 26.852 -19.176 1.00 70.19 391 ASN A N 1
ATOM 2985 C CA . ASN A 1 391 ? -6.154 26.301 -19.444 1.00 70.19 391 ASN A CA 1
ATOM 2986 C C . ASN A 1 391 ? -5.127 26.616 -18.339 1.00 70.19 391 ASN A C 1
ATOM 2988 O O . ASN A 1 391 ? -4.096 25.962 -18.261 1.00 70.19 391 ASN A O 1
ATOM 2992 N N . SER A 1 392 ? -5.388 27.629 -17.506 1.00 71.50 392 SER A N 1
ATOM 2993 C CA . SER A 1 392 ? -4.504 28.056 -16.417 1.00 71.50 392 SER A CA 1
ATOM 2994 C C . SER A 1 392 ? -4.844 27.457 -15.048 1.00 71.50 392 SER A C 1
ATOM 2996 O O . SER A 1 392 ? -4.207 27.849 -14.076 1.00 71.50 392 SER A O 1
ATOM 2998 N N . PHE A 1 393 ? -5.877 26.610 -14.941 1.00 85.38 393 PHE A N 1
ATOM 2999 C CA . PHE A 1 393 ? -6.310 25.964 -13.691 1.00 85.38 393 PHE A CA 1
ATOM 3000 C C . PHE A 1 393 ? -6.351 26.908 -12.463 1.00 85.38 393 PHE A C 1
ATOM 3002 O O . PHE A 1 393 ? -5.688 26.662 -11.450 1.00 85.38 393 PHE A O 1
ATOM 3009 N N . PRO A 1 394 ? -7.089 28.038 -12.533 1.00 86.94 394 PRO A N 1
ATOM 3010 C CA . PRO A 1 394 ? -7.072 29.040 -11.474 1.00 86.94 394 PRO A CA 1
ATOM 3011 C C . PRO A 1 394 ? -7.621 28.471 -10.163 1.00 86.94 394 PRO A C 1
ATOM 3013 O O . PRO A 1 394 ? -8.601 27.720 -10.162 1.00 86.94 394 PRO A O 1
ATOM 3016 N N . LEU A 1 395 ? -6.999 28.875 -9.054 1.00 88.50 395 LEU A N 1
ATOM 3017 C CA . LEU A 1 395 ? -7.448 28.543 -7.706 1.00 88.50 395 LEU A CA 1
ATOM 3018 C C . LEU A 1 395 ? -8.821 29.180 -7.447 1.00 88.50 395 LEU A C 1
ATOM 3020 O O . LEU A 1 395 ? -8.979 30.397 -7.564 1.00 88.50 395 LEU A O 1
ATOM 3024 N N . LEU A 1 396 ? -9.800 28.354 -7.089 1.00 86.75 396 LEU A N 1
ATOM 3025 C CA . LEU A 1 396 ? -11.123 28.777 -6.640 1.00 86.75 396 LEU A CA 1
ATOM 3026 C C . LEU A 1 396 ? -11.091 29.112 -5.147 1.00 86.75 396 LEU A C 1
ATOM 3028 O O . LEU A 1 396 ? -11.513 30.193 -4.740 1.00 86.75 396 LEU A O 1
ATOM 3032 N N . SER A 1 397 ? -10.577 28.183 -4.343 1.00 85.69 397 SER A N 1
ATOM 3033 C CA . SER A 1 397 ? -10.498 28.304 -2.888 1.00 85.69 397 SER A CA 1
ATOM 3034 C C . SER A 1 397 ? -9.509 27.311 -2.294 1.00 85.69 397 SER A C 1
ATOM 3036 O O . SER A 1 397 ? -9.218 26.275 -2.891 1.00 85.69 397 SER A O 1
ATOM 3038 N N . SER A 1 398 ? -9.031 27.640 -1.097 1.00 89.38 398 SER A N 1
ATOM 3039 C CA . SER A 1 398 ? -8.200 26.781 -0.257 1.00 89.38 398 SER A CA 1
ATOM 3040 C C . SER A 1 398 ? -8.830 26.702 1.127 1.00 89.38 398 SER A C 1
ATOM 3042 O O . SER A 1 398 ? -9.272 27.724 1.655 1.00 89.38 398 SER A O 1
ATOM 3044 N N . VAL A 1 399 ? -8.857 25.508 1.702 1.00 90.50 399 VAL A N 1
ATOM 3045 C CA . VAL A 1 399 ? -9.382 25.210 3.040 1.00 90.50 399 VAL A CA 1
ATOM 3046 C C . VAL A 1 399 ? -8.317 24.416 3.798 1.00 90.50 399 VAL A C 1
ATOM 3048 O O . VAL A 1 399 ? -7.571 23.669 3.178 1.00 90.50 399 VAL A O 1
ATOM 3051 N N . SER A 1 400 ? -8.207 24.595 5.113 1.00 89.94 400 SER A N 1
ATOM 3052 C CA . SER A 1 400 ? -7.262 23.857 5.963 1.00 89.94 400 SER A CA 1
ATOM 3053 C C . SER A 1 400 ? -7.923 23.616 7.316 1.00 89.94 400 SER A C 1
ATOM 3055 O O . SER A 1 400 ? -7.859 24.451 8.214 1.00 89.94 400 SER A O 1
ATOM 3057 N N . GLU A 1 401 ? -8.669 22.515 7.399 1.00 88.81 401 GLU A N 1
ATOM 3058 C CA . GLU A 1 401 ? -9.401 22.102 8.610 1.00 88.81 401 GLU A CA 1
ATOM 3059 C C . GLU A 1 401 ? -8.715 20.933 9.327 1.00 88.81 401 GLU A C 1
ATOM 3061 O O . GLU A 1 401 ? -9.008 20.664 10.489 1.00 88.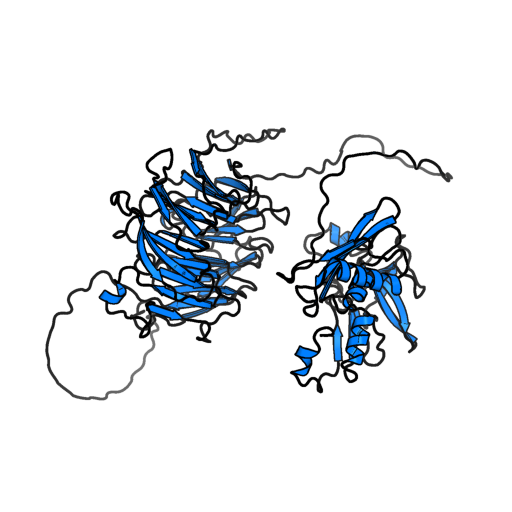81 401 GLU A O 1
ATOM 3066 N N . VAL A 1 402 ? -7.824 20.227 8.628 1.00 91.19 402 VAL A N 1
ATOM 3067 C CA . VAL A 1 402 ? -7.181 18.989 9.076 1.00 91.19 402 VAL A CA 1
ATOM 3068 C C . VAL A 1 402 ? -5.663 19.157 9.064 1.00 91.19 402 VAL A C 1
ATOM 3070 O O . VAL A 1 402 ? -5.178 20.009 8.319 1.00 91.19 402 VAL A O 1
ATOM 3073 N N . PRO A 1 403 ? -4.915 18.389 9.876 1.00 91.06 403 PRO A N 1
ATOM 3074 C CA . PRO A 1 403 ? -3.458 18.475 9.905 1.00 91.06 403 PRO A CA 1
ATOM 3075 C C . PRO A 1 403 ? -2.813 17.935 8.626 1.00 91.06 403 PRO A C 1
ATOM 3077 O O . PRO A 1 403 ? -1.981 18.625 8.058 1.00 91.06 403 PRO A O 1
ATOM 3080 N N . GLU A 1 404 ? -3.229 16.757 8.147 1.00 93.75 404 GLU A N 1
ATOM 3081 C CA . GLU A 1 404 ? -2.690 16.119 6.937 1.00 93.75 404 GLU A CA 1
ATOM 3082 C C . GLU A 1 404 ? -3.816 15.384 6.197 1.00 93.75 404 GLU A C 1
ATOM 3084 O O . GLU A 1 404 ? -4.729 14.836 6.828 1.00 93.75 404 GLU A O 1
ATOM 3089 N N . ILE A 1 405 ? -3.775 15.372 4.861 1.00 95.50 405 ILE A N 1
ATOM 3090 C CA . ILE A 1 405 ? -4.771 14.689 4.022 1.00 95.50 405 ILE A CA 1
ATOM 3091 C C . ILE A 1 405 ? -4.186 13.381 3.482 1.00 95.50 405 ILE A C 1
ATOM 3093 O O . ILE A 1 405 ? -3.223 13.392 2.716 1.00 95.50 405 ILE A O 1
ATOM 3097 N N . ASN A 1 406 ? -4.828 12.258 3.806 1.00 95.00 406 ASN A N 1
ATOM 3098 C CA . ASN A 1 406 ? -4.378 10.926 3.395 1.00 95.00 406 ASN A CA 1
ATOM 3099 C C . ASN A 1 406 ? -4.917 10.517 2.022 1.00 95.00 406 ASN A C 1
ATOM 3101 O O . ASN A 1 406 ? -4.197 9.967 1.199 1.00 95.00 406 ASN A O 1
ATOM 3105 N N . PHE A 1 407 ? -6.199 10.777 1.755 1.00 95.19 407 PHE A N 1
ATOM 3106 C CA . PHE A 1 407 ? -6.815 10.426 0.476 1.00 95.19 407 PHE A CA 1
ATOM 3107 C C . PHE A 1 407 ? -7.949 11.378 0.098 1.00 95.19 407 PHE A C 1
ATOM 3109 O O . PHE A 1 407 ? -8.595 11.990 0.951 1.00 95.19 407 PHE A O 1
ATOM 3116 N N . LEU A 1 408 ? -8.233 11.443 -1.205 1.00 95.62 408 LEU A N 1
ATOM 3117 C CA . LEU A 1 408 ? -9.360 12.170 -1.787 1.00 95.62 408 LEU A CA 1
ATOM 3118 C C . LEU A 1 408 ? -10.129 11.260 -2.742 1.00 95.62 408 LEU A C 1
ATOM 3120 O O . LEU A 1 408 ? -9.552 10.686 -3.664 1.00 95.62 408 LEU A O 1
ATOM 3124 N N . ILE A 1 409 ? -11.445 11.164 -2.556 1.00 95.38 409 ILE A N 1
ATOM 3125 C CA . ILE A 1 409 ? -12.318 10.331 -3.390 1.00 95.38 409 ILE A CA 1
ATOM 3126 C C . ILE A 1 409 ? -13.567 11.103 -3.847 1.00 95.38 409 ILE A C 1
ATOM 3128 O O . ILE A 1 409 ? -14.339 11.600 -3.018 1.00 95.38 409 ILE A O 1
ATOM 3132 N N . PRO A 1 410 ? -13.820 11.207 -5.163 1.00 95.31 410 PRO A N 1
ATOM 3133 C CA . PRO A 1 410 ? -14.979 11.913 -5.681 1.00 95.31 410 PRO A CA 1
ATOM 3134 C C . PRO A 1 410 ? -16.237 11.049 -5.550 1.00 95.31 410 PRO A C 1
ATOM 3136 O O . PRO A 1 410 ? -16.204 9.832 -5.739 1.00 95.31 410 PRO A O 1
ATOM 3139 N N . CYS A 1 411 ? -17.362 11.685 -5.234 1.00 94.25 411 CYS A N 1
ATOM 3140 C CA . CYS A 1 411 ? -18.646 11.011 -5.102 1.00 94.25 411 CYS A CA 1
ATOM 3141 C C . CYS A 1 411 ? -19.214 10.664 -6.492 1.00 94.25 411 CYS A C 1
ATOM 3143 O O . CYS A 1 411 ? -19.302 11.546 -7.349 1.00 94.25 411 CYS A O 1
ATOM 3145 N N . PRO A 1 412 ? -19.644 9.412 -6.736 1.00 91.75 412 PRO A N 1
ATOM 3146 C CA . PRO A 1 412 ? -20.230 9.013 -8.014 1.00 91.75 412 PRO A CA 1
ATOM 3147 C C . PRO A 1 412 ? -21.730 9.348 -8.142 1.00 91.75 412 PRO A C 1
ATOM 3149 O O . PRO A 1 412 ? -22.323 9.066 -9.185 1.00 91.75 412 PRO A O 1
ATOM 3152 N N . HIS A 1 413 ? -22.369 9.916 -7.110 1.00 89.62 413 HIS A N 1
ATOM 3153 C CA . HIS A 1 413 ? -23.815 10.155 -7.103 1.00 89.62 413 HIS A CA 1
ATOM 3154 C C . HIS A 1 413 ? -24.224 11.225 -8.140 1.00 89.62 413 HIS A C 1
ATOM 3156 O O . HIS A 1 413 ? -23.733 12.355 -8.078 1.00 89.62 413 HIS A O 1
ATOM 3162 N N . PRO A 1 414 ? -25.177 10.946 -9.052 1.00 86.38 414 PRO A N 1
ATOM 3163 C CA . PRO A 1 414 ? -25.542 11.876 -10.124 1.00 86.38 414 PRO A CA 1
ATOM 3164 C C . PRO A 1 414 ? -26.219 13.160 -9.621 1.00 86.38 414 PRO A C 1
ATOM 3166 O O . PRO A 1 414 ? -26.017 14.220 -10.208 1.00 86.38 414 PRO A O 1
ATOM 3169 N N . ASP A 1 415 ? -26.995 13.082 -8.535 1.00 87.06 415 ASP A N 1
ATOM 3170 C CA . ASP A 1 415 ? -27.697 14.252 -7.977 1.00 87.06 415 ASP A CA 1
ATOM 3171 C C . ASP A 1 415 ? -26.790 15.165 -7.130 1.00 87.06 415 ASP A C 1
ATOM 3173 O O . ASP A 1 415 ? -27.181 16.289 -6.818 1.00 87.06 415 ASP A O 1
ATOM 3177 N N . TYR A 1 416 ? -25.579 14.710 -6.786 1.00 87.56 416 TYR A N 1
ATOM 3178 C CA . TYR A 1 416 ? -24.600 15.468 -5.999 1.00 87.56 416 TYR A CA 1
ATOM 3179 C C . TYR A 1 416 ? -23.291 15.642 -6.785 1.00 87.56 416 TYR A C 1
ATOM 3181 O O . TYR A 1 416 ? -22.242 15.138 -6.368 1.00 87.56 416 TYR A O 1
ATOM 3189 N N . PRO A 1 417 ? -23.323 16.345 -7.935 1.00 89.25 417 PRO A N 1
ATOM 3190 C CA . PRO A 1 417 ? -22.125 16.579 -8.729 1.00 89.25 417 PRO A CA 1
ATOM 3191 C C . PRO A 1 417 ? -21.106 17.395 -7.931 1.00 89.25 417 PRO A C 1
ATOM 3193 O O . PRO A 1 417 ? -21.471 18.194 -7.068 1.00 89.25 417 PRO A O 1
ATOM 3196 N N . ASN A 1 418 ? -19.823 17.226 -8.247 1.00 90.88 418 ASN A N 1
ATOM 3197 C CA . ASN A 1 418 ? -18.731 17.978 -7.625 1.00 90.88 418 ASN A CA 1
ATOM 3198 C C . ASN A 1 418 ? -18.641 17.822 -6.099 1.00 90.88 418 ASN A C 1
ATOM 3200 O O . ASN A 1 418 ? -18.178 18.720 -5.397 1.00 90.88 418 ASN A O 1
ATOM 3204 N N . THR A 1 419 ? -19.053 16.657 -5.599 1.00 94.19 419 THR A N 1
ATOM 3205 C CA . THR A 1 419 ? -18.887 16.270 -4.196 1.00 94.19 419 THR A CA 1
ATOM 3206 C C . THR A 1 419 ? -17.664 15.374 -4.039 1.00 94.19 419 THR A C 1
ATOM 3208 O O . THR A 1 419 ? -17.433 14.485 -4.860 1.00 94.19 419 THR A O 1
ATOM 3211 N N . ILE A 1 420 ? -16.890 15.584 -2.979 1.00 94.81 420 ILE A N 1
ATOM 3212 C CA . ILE A 1 420 ? -15.710 14.787 -2.631 1.00 94.81 420 ILE A CA 1
ATOM 3213 C C . ILE A 1 420 ? -15.765 14.363 -1.164 1.00 94.81 420 ILE A C 1
ATOM 3215 O O . ILE A 1 420 ? -16.382 15.041 -0.342 1.00 94.81 420 ILE A O 1
ATOM 3219 N N . ALA A 1 421 ? -15.094 13.265 -0.836 1.00 95.88 421 ALA A N 1
ATOM 3220 C CA . ALA A 1 421 ? -14.737 12.930 0.533 1.00 95.88 421 ALA A CA 1
ATOM 3221 C C . ALA A 1 421 ? -13.218 12.914 0.699 1.00 95.88 421 ALA A C 1
ATOM 3223 O O . ALA A 1 421 ? -12.493 12.535 -0.223 1.00 95.88 421 ALA A O 1
ATOM 3224 N N . LEU A 1 422 ? -12.771 13.317 1.883 1.00 95.38 422 LEU A N 1
ATOM 3225 C CA . LEU A 1 422 ? -11.384 13.252 2.321 1.00 95.38 422 LEU A CA 1
ATOM 3226 C C . LEU A 1 422 ? -11.290 12.498 3.645 1.00 95.38 422 LEU A C 1
ATOM 3228 O O . LEU A 1 422 ? -12.206 12.590 4.468 1.00 95.38 422 LEU A O 1
ATOM 3232 N N . GLY A 1 423 ? -10.185 11.784 3.831 1.00 95.50 423 GLY A N 1
ATOM 3233 C CA . GLY A 1 423 ? -9.760 11.232 5.116 1.00 95.50 423 GLY A CA 1
ATOM 3234 C C . GLY A 1 423 ? -8.443 11.869 5.546 1.00 95.50 423 GLY A C 1
ATOM 3235 O O . GLY A 1 423 ? -7.587 12.143 4.700 1.00 95.50 423 GLY A O 1
ATOM 3236 N N . ALA A 1 424 ? -8.308 12.133 6.840 1.00 95.44 424 ALA A N 1
ATOM 3237 C CA . ALA A 1 424 ? -7.162 12.821 7.423 1.00 95.44 424 ALA A CA 1
ATOM 3238 C C . ALA A 1 424 ? -6.413 11.964 8.456 1.00 95.44 424 ALA A C 1
ATOM 3240 O O . ALA A 1 424 ? -6.932 10.952 8.945 1.00 95.44 424 ALA A O 1
ATOM 3241 N N . SER A 1 425 ? -5.201 12.399 8.810 1.00 94.50 425 SER A N 1
ATOM 3242 C CA . SER A 1 425 ? -4.339 11.717 9.787 1.00 94.50 425 SER A CA 1
ATOM 3243 C C . SER A 1 425 ? -4.844 11.791 11.233 1.00 94.50 425 SER A C 1
ATOM 3245 O O . SER A 1 425 ? -4.487 10.954 12.054 1.00 94.50 425 SER A O 1
ATOM 3247 N N . ASP A 1 426 ? -5.754 12.716 11.546 1.00 92.56 426 ASP A N 1
ATOM 3248 C CA . ASP A 1 426 ? -6.452 12.779 12.839 1.00 92.56 426 ASP A CA 1
ATOM 3249 C C . ASP A 1 426 ? -7.660 11.821 12.936 1.00 92.56 426 ASP A C 1
ATOM 3251 O O . ASP A 1 426 ? -8.405 11.855 13.917 1.00 92.56 426 ASP A O 1
ATOM 3255 N N . GLY A 1 427 ? -7.890 11.004 11.902 1.00 92.44 427 GLY A N 1
ATOM 3256 C CA . GLY A 1 427 ? -9.033 10.098 11.793 1.00 92.44 427 GLY A CA 1
ATOM 3257 C C . GLY A 1 427 ? -10.326 10.770 11.325 1.00 92.44 427 GLY A C 1
ATOM 3258 O O . GLY A 1 427 ? -11.349 10.101 11.132 1.00 92.44 427 GLY A O 1
ATOM 3259 N N . SER A 1 428 ? -10.325 12.086 11.110 1.00 94.88 428 SER A N 1
ATOM 3260 C CA . SER A 1 428 ? -11.517 12.781 10.647 1.00 94.88 428 SER A CA 1
ATOM 3261 C C . SER A 1 428 ? -11.816 12.484 9.177 1.00 94.88 428 SER A C 1
ATOM 3263 O O . SER A 1 428 ? -10.930 12.315 8.335 1.00 94.88 428 SER A O 1
ATOM 3265 N N . VAL A 1 429 ? -13.109 12.413 8.863 1.00 95.62 429 VAL A N 1
ATOM 3266 C CA . VAL A 1 429 ? -13.613 12.200 7.503 1.00 95.62 429 VAL A CA 1
ATOM 3267 C C . VAL A 1 429 ? -14.535 13.351 7.158 1.00 95.62 429 VAL A C 1
ATOM 3269 O O . VAL A 1 429 ? -15.529 13.584 7.848 1.00 95.62 429 VAL A O 1
ATOM 3272 N N . TRP A 1 430 ? -14.242 14.053 6.070 1.00 95.38 430 TRP A N 1
ATOM 3273 C CA . TRP A 1 430 ? -15.013 15.222 5.661 1.00 95.38 430 TRP A CA 1
ATOM 3274 C C . TRP A 1 430 ? -15.578 15.046 4.264 1.00 95.38 430 TRP A C 1
ATOM 3276 O O . TRP A 1 430 ? -14.935 14.485 3.381 1.00 95.38 430 TRP A O 1
ATOM 3286 N N . VAL A 1 431 ? -16.784 15.566 4.056 1.00 94.75 431 VAL A N 1
ATOM 3287 C CA . VAL A 1 431 ? -17.463 15.559 2.760 1.00 94.75 431 VAL A CA 1
ATOM 3288 C C . VAL A 1 431 ? -17.705 16.998 2.333 1.00 94.75 431 VAL A C 1
ATOM 3290 O O . VAL A 1 431 ? -18.385 17.746 3.037 1.00 94.75 431 VAL A O 1
ATOM 3293 N N . TYR A 1 432 ? -17.178 17.372 1.170 1.00 93.50 432 TYR A N 1
ATOM 3294 C CA . TYR A 1 432 ? -17.296 18.717 0.610 1.00 93.50 432 TYR A CA 1
ATOM 3295 C C . TYR A 1 432 ? -18.098 18.706 -0.685 1.00 93.50 432 TYR A C 1
ATOM 3297 O O . TYR A 1 432 ? -17.878 17.852 -1.541 1.00 93.50 432 TYR A O 1
ATOM 3305 N N . ALA A 1 433 ? -18.970 19.696 -0.856 1.00 92.31 433 ALA A N 1
ATOM 3306 C CA . ALA A 1 433 ? -19.576 20.043 -2.135 1.00 92.31 433 ALA A CA 1
ATOM 3307 C C . ALA A 1 433 ? -18.905 21.298 -2.696 1.00 92.31 433 ALA A C 1
ATOM 3309 O O . ALA A 1 433 ? -18.724 22.289 -1.983 1.00 92.31 433 ALA A O 1
ATOM 3310 N N . ILE A 1 434 ? -18.538 21.256 -3.975 1.00 90.00 434 ILE A N 1
ATOM 3311 C CA . ILE A 1 434 ? -17.779 22.322 -4.627 1.00 90.00 434 ILE A CA 1
ATOM 3312 C C . ILE A 1 434 ? -18.652 22.975 -5.688 1.00 90.00 434 ILE A C 1
ATOM 3314 O O . ILE A 1 434 ? -19.160 22.318 -6.599 1.00 90.00 434 ILE A O 1
ATOM 3318 N N . SER A 1 435 ? -18.812 24.289 -5.581 1.00 84.94 435 SER A N 1
ATOM 3319 C CA . SER A 1 435 ? -19.619 25.068 -6.508 1.00 84.94 435 SER A CA 1
ATOM 3320 C C . SER A 1 435 ? -19.038 26.462 -6.690 1.00 84.94 435 SER A C 1
ATOM 3322 O O . SER A 1 435 ? -19.091 27.304 -5.800 1.00 84.94 435 SER A O 1
ATOM 3324 N N . ALA A 1 436 ? -18.561 26.757 -7.899 1.00 75.94 436 ALA A N 1
ATOM 3325 C CA . ALA A 1 436 ? -18.133 28.110 -8.262 1.00 75.94 436 ALA A CA 1
ATOM 3326 C C . ALA A 1 436 ? -19.303 29.113 -8.363 1.00 75.94 436 ALA A C 1
ATOM 3328 O O . ALA A 1 436 ? -19.070 30.310 -8.545 1.00 75.94 436 ALA A O 1
ATOM 3329 N N . ALA A 1 437 ? -20.558 28.648 -8.287 1.00 73.00 437 ALA A N 1
ATOM 3330 C CA . ALA A 1 437 ? -21.727 29.524 -8.281 1.00 73.00 437 ALA A CA 1
ATOM 3331 C C . ALA A 1 437 ? -21.895 30.255 -6.937 1.00 73.00 437 ALA A C 1
ATOM 3333 O O . ALA A 1 437 ? -22.362 31.397 -6.930 1.00 73.00 437 ALA A O 1
ATOM 3334 N N . ASP A 1 438 ? -21.466 29.638 -5.831 1.00 73.69 438 ASP A N 1
ATOM 3335 C CA . ASP A 1 438 ? -21.490 30.243 -4.500 1.00 73.69 438 ASP A CA 1
ATOM 3336 C C . ASP A 1 438 ? -20.208 31.037 -4.245 1.00 73.69 438 ASP A C 1
ATOM 3338 O O . ASP A 1 438 ? -19.174 30.516 -3.833 1.00 73.69 438 ASP A O 1
ATOM 3342 N N . LYS A 1 439 ? -20.278 32.346 -4.502 1.00 67.56 439 LYS A N 1
ATOM 3343 C CA . LYS A 1 439 ? -19.131 33.258 -4.368 1.00 67.56 439 LYS A CA 1
ATOM 3344 C C . LYS A 1 439 ? -18.681 33.488 -2.923 1.00 67.56 439 LYS A C 1
ATOM 3346 O O . LYS A 1 439 ? -17.541 33.895 -2.724 1.00 67.56 439 LYS A O 1
ATOM 3351 N N . ASP A 1 440 ? -19.558 33.256 -1.949 1.00 66.56 440 ASP A N 1
ATOM 3352 C CA . ASP A 1 440 ? -19.269 33.490 -0.529 1.00 66.56 440 ASP A CA 1
ATOM 3353 C C . ASP A 1 440 ? -18.596 32.278 0.141 1.00 66.56 440 ASP A C 1
ATOM 3355 O O . ASP A 1 440 ? -17.854 32.437 1.108 1.00 66.56 440 ASP A O 1
ATOM 3359 N N . SER A 1 441 ? -18.841 31.058 -0.348 1.00 76.19 441 SER A N 1
ATOM 3360 C CA . SER A 1 441 ? -18.268 29.811 0.186 1.00 76.19 441 SER A CA 1
ATOM 3361 C C . SER A 1 441 ? -18.248 28.729 -0.902 1.00 76.19 441 SER A C 1
ATOM 3363 O O . SER A 1 441 ? -19.110 27.852 -0.913 1.00 76.19 441 SER A O 1
ATOM 3365 N N . PRO A 1 442 ? -17.283 28.783 -1.837 1.00 82.62 442 PRO A N 1
ATOM 3366 C CA . PRO A 1 442 ? -17.234 27.871 -2.984 1.00 82.62 442 PRO A CA 1
ATOM 3367 C C . PRO A 1 442 ? -16.974 26.400 -2.615 1.00 82.62 442 PRO A C 1
ATOM 3369 O O . PRO A 1 442 ? -17.248 25.511 -3.422 1.00 82.62 442 PRO A O 1
ATOM 3372 N N . MET A 1 443 ? -16.452 26.139 -1.413 1.00 85.88 443 MET A N 1
ATOM 3373 C CA . MET A 1 443 ? -16.308 24.807 -0.824 1.00 85.88 443 MET A CA 1
ATOM 3374 C C . MET A 1 443 ? -17.189 24.716 0.419 1.00 85.88 443 MET A C 1
ATOM 3376 O O . MET A 1 443 ? -16.885 25.320 1.448 1.00 85.88 443 MET A O 1
ATOM 3380 N N . GLN A 1 444 ? -18.280 23.963 0.324 1.00 88.38 444 GLN A N 1
ATOM 3381 C CA . GLN A 1 444 ? -19.225 23.774 1.416 1.00 88.38 444 GLN A CA 1
ATOM 3382 C C . GLN A 1 444 ? -18.978 22.433 2.107 1.00 88.38 444 GLN A C 1
ATOM 3384 O O . GLN A 1 444 ? -19.023 21.386 1.464 1.00 88.38 444 GLN A O 1
ATOM 3389 N N . VAL A 1 445 ? -18.796 22.458 3.427 1.00 91.38 445 VAL A N 1
ATOM 3390 C CA . VAL A 1 445 ? -18.796 21.243 4.252 1.00 91.38 445 VAL A CA 1
ATOM 3391 C C . VAL A 1 445 ? -20.225 20.701 4.320 1.00 91.38 445 VAL A C 1
ATOM 3393 O O . VAL A 1 445 ? -21.123 21.368 4.838 1.00 91.38 445 VAL A O 1
ATOM 3396 N N . LEU A 1 446 ? -20.444 19.498 3.791 1.00 89.69 446 LEU A N 1
ATOM 3397 C CA . LEU A 1 446 ? -21.706 18.771 3.933 1.00 89.69 446 LEU A CA 1
ATOM 3398 C C . LEU A 1 446 ? -21.748 18.001 5.251 1.00 89.69 446 LEU A C 1
ATOM 3400 O O . LEU A 1 446 ? -22.754 18.047 5.955 1.00 89.69 446 LEU A O 1
ATOM 3404 N N . GLN A 1 447 ? -20.666 17.288 5.566 1.00 90.94 447 GLN A N 1
ATOM 3405 C CA . GLN A 1 447 ? -20.534 16.467 6.768 1.00 90.94 447 GLN A CA 1
ATOM 3406 C C . GLN A 1 447 ? -19.083 16.439 7.240 1.00 90.94 447 GLN A C 1
ATOM 3408 O O . GLN A 1 447 ? -18.161 16.509 6.425 1.00 90.94 447 GLN A O 1
ATOM 3413 N N . ALA A 1 448 ? -18.908 16.277 8.548 1.00 92.50 448 ALA A N 1
ATOM 3414 C CA . ALA A 1 448 ? -17.628 16.009 9.187 1.00 92.50 448 ALA A CA 1
ATOM 3415 C C . ALA A 1 448 ? -17.836 14.941 10.268 1.00 92.50 448 ALA A C 1
ATOM 3417 O O . ALA A 1 448 ? -18.725 15.073 11.116 1.00 92.50 448 ALA A O 1
ATOM 3418 N N . TYR A 1 449 ? -17.037 13.881 10.215 1.00 93.44 449 TYR A N 1
ATOM 3419 C CA . TYR A 1 449 ? -17.105 12.730 11.109 1.00 93.44 449 TYR A CA 1
ATOM 3420 C C . TYR A 1 449 ? -15.792 12.580 11.875 1.00 93.44 449 TYR A C 1
ATOM 3422 O O . TYR A 1 449 ? -14.723 12.763 11.303 1.00 93.44 449 TYR A O 1
ATOM 3430 N N . TYR A 1 450 ? -15.883 12.205 13.153 1.00 93.31 450 TYR A N 1
ATOM 3431 C CA . TYR A 1 450 ? -14.742 12.133 14.079 1.00 93.31 450 TYR A CA 1
ATOM 3432 C C . TYR A 1 450 ? -14.789 10.860 14.943 1.00 93.31 450 TYR A C 1
ATOM 3434 O O . TYR A 1 450 ? -14.589 10.924 16.154 1.00 93.31 450 TYR A O 1
ATOM 3442 N N . LEU A 1 451 ? -15.190 9.718 14.365 1.00 90.81 451 LEU A N 1
ATOM 3443 C CA . LEU A 1 451 ? -15.292 8.464 15.135 1.00 90.81 451 LEU A CA 1
ATOM 3444 C C . LEU A 1 451 ? -14.036 7.590 15.081 1.00 90.81 451 LEU A C 1
ATOM 3446 O O . LEU A 1 451 ? -13.885 6.757 15.973 1.00 90.81 451 LEU A O 1
ATOM 3450 N N . HIS A 1 452 ? -13.187 7.720 14.057 1.00 92.44 452 HIS A N 1
ATOM 3451 C CA . HIS A 1 452 ? -11.882 7.056 14.067 1.00 92.44 452 HIS A CA 1
ATOM 3452 C C . HIS A 1 452 ? -10.989 7.737 15.109 1.00 92.44 452 HIS A C 1
ATOM 3454 O O . HIS A 1 452 ? -11.081 8.951 15.301 1.00 92.44 452 HIS A O 1
ATOM 3460 N N . THR A 1 453 ? -10.170 6.956 15.808 1.00 92.12 453 THR A N 1
ATOM 3461 C CA . THR A 1 453 ? -9.267 7.462 16.852 1.00 92.12 453 THR A CA 1
ATOM 3462 C C . THR A 1 453 ? -7.827 7.621 16.382 1.00 92.12 453 THR A C 1
ATOM 3464 O O . THR A 1 453 ? -7.057 8.284 17.066 1.00 92.12 453 THR A O 1
ATOM 3467 N N . GLU A 1 454 ? -7.483 7.020 15.244 1.00 93.44 454 GLU A N 1
ATOM 3468 C CA . GLU A 1 454 ? -6.176 7.104 14.583 1.00 93.44 454 GLU A CA 1
ATOM 3469 C C . GLU A 1 454 ? -6.361 7.497 13.107 1.00 93.44 454 GLU A C 1
ATOM 3471 O O . GLU A 1 454 ? -7.490 7.623 12.618 1.00 93.44 454 GLU A O 1
ATOM 3476 N N . SER A 1 455 ? -5.253 7.636 12.380 1.00 95.31 455 SER A N 1
ATOM 3477 C CA . SER A 1 455 ? -5.198 8.002 10.960 1.00 95.31 455 SER A CA 1
ATOM 3478 C C . SER A 1 455 ? -6.209 7.241 10.091 1.00 95.31 455 SER A C 1
ATOM 3480 O O . SER A 1 455 ? -6.326 6.012 10.163 1.00 95.31 455 SER A O 1
ATOM 3482 N N . CYS A 1 456 ? -6.984 7.967 9.275 1.00 95.75 456 CYS A N 1
ATOM 3483 C CA . CYS A 1 456 ? -7.921 7.369 8.324 1.00 95.75 456 CYS A CA 1
ATOM 3484 C C . CYS A 1 456 ? -7.175 7.014 7.034 1.00 95.75 456 CYS A C 1
ATOM 3486 O O . CYS A 1 456 ? -6.816 7.895 6.254 1.00 95.75 456 CYS A O 1
ATOM 3488 N N . THR A 1 457 ? -6.938 5.725 6.815 1.00 95.00 457 THR A N 1
ATOM 3489 C CA . THR A 1 457 ? -6.021 5.212 5.785 1.00 95.00 457 THR A CA 1
ATOM 3490 C C . THR A 1 457 ? -6.660 5.129 4.406 1.00 95.00 457 THR A C 1
ATOM 3492 O O . THR A 1 457 ? -6.033 5.476 3.410 1.00 95.00 457 THR A O 1
ATOM 3495 N N . ALA A 1 458 ? -7.925 4.706 4.326 1.00 95.62 458 ALA A N 1
ATOM 3496 C CA . ALA A 1 458 ? -8.618 4.552 3.052 1.00 95.62 458 ALA A CA 1
ATOM 3497 C C . ALA A 1 458 ? -10.135 4.749 3.156 1.00 95.62 458 ALA A C 1
ATOM 3499 O O . ALA A 1 458 ? -10.770 4.533 4.194 1.00 95.62 458 ALA A O 1
ATOM 3500 N N . GLY A 1 459 ? -10.738 5.108 2.022 1.00 95.81 459 GLY A N 1
ATOM 3501 C CA . GLY A 1 459 ? -12.177 5.271 1.878 1.00 95.81 459 GLY A CA 1
ATOM 3502 C C . GLY A 1 459 ? -12.682 4.826 0.510 1.00 95.81 459 GLY A C 1
ATOM 3503 O O . GLY A 1 459 ? -11.958 4.860 -0.483 1.00 95.81 459 GLY A O 1
ATOM 3504 N N . ALA A 1 460 ? -13.951 4.428 0.447 1.00 96.00 460 ALA A N 1
ATOM 3505 C CA . ALA A 1 460 ? -14.628 4.087 -0.798 1.00 96.00 460 ALA A CA 1
ATOM 3506 C C . ALA A 1 460 ? -16.112 4.473 -0.758 1.00 96.00 460 ALA A C 1
ATOM 3508 O O . ALA A 1 460 ? -16.819 4.221 0.221 1.00 96.00 460 ALA A O 1
ATOM 3509 N N . TRP A 1 461 ? -16.600 5.043 -1.859 1.00 95.12 461 TRP A N 1
ATOM 3510 C CA . TRP A 1 461 ? -18.024 5.295 -2.076 1.00 95.12 461 TRP A CA 1
ATOM 3511 C C . TRP A 1 461 ? -18.734 4.043 -2.584 1.00 95.12 461 TRP A C 1
ATOM 3513 O O . TRP A 1 461 ? -18.175 3.260 -3.359 1.00 95.12 461 TRP A O 1
ATOM 3523 N N . THR A 1 462 ? -19.995 3.858 -2.195 1.00 93.12 462 THR A N 1
ATOM 3524 C CA . THR A 1 462 ? -20.846 2.877 -2.869 1.00 93.12 462 THR A CA 1
ATOM 3525 C C . THR A 1 462 ? -21.043 3.266 -4.340 1.00 93.12 462 THR A C 1
ATOM 3527 O O . THR A 1 462 ? -20.996 4.449 -4.671 1.00 93.12 462 THR A O 1
ATOM 3530 N N . PRO A 1 463 ? -21.300 2.308 -5.252 1.00 89.25 463 PRO A N 1
ATOM 3531 C CA . PRO A 1 463 ? -21.477 2.615 -6.676 1.00 89.25 463 PRO A CA 1
ATOM 3532 C C . PRO A 1 463 ? -22.626 3.586 -6.988 1.00 89.25 463 PRO A C 1
ATOM 3534 O O . PRO A 1 463 ? -22.607 4.248 -8.020 1.00 89.25 463 PRO A O 1
ATOM 3537 N N . ASP A 1 464 ? -23.630 3.661 -6.112 1.00 87.75 464 ASP A N 1
ATOM 3538 C CA . ASP A 1 464 ? -24.724 4.635 -6.185 1.00 87.75 464 ASP A CA 1
ATOM 3539 C C . ASP A 1 464 ? -24.371 5.992 -5.547 1.00 87.75 464 ASP A C 1
ATOM 3541 O O . ASP A 1 464 ? -25.111 6.953 -5.719 1.00 87.75 464 ASP A O 1
ATOM 3545 N N . GLY A 1 465 ? -23.255 6.074 -4.820 1.00 88.19 465 GLY A N 1
ATOM 3546 C CA . GLY A 1 465 ? -22.772 7.252 -4.107 1.00 88.19 465 GLY A CA 1
ATOM 3547 C C . GLY A 1 465 ? -23.591 7.627 -2.874 1.00 88.19 465 GLY A C 1
ATOM 3548 O O . GLY A 1 465 ? -23.396 8.707 -2.335 1.00 88.19 465 GLY A O 1
ATOM 3549 N N . ASN A 1 466 ? -24.507 6.772 -2.411 1.00 89.62 466 ASN A N 1
ATOM 3550 C CA . ASN A 1 466 ? -25.331 7.070 -1.236 1.00 89.62 466 ASN A CA 1
ATOM 3551 C C . ASN A 1 466 ? -24.567 6.927 0.081 1.00 89.62 466 ASN A C 1
ATOM 3553 O O . ASN A 1 466 ? -24.847 7.659 1.028 1.00 89.62 466 ASN A O 1
ATOM 3557 N N . LEU A 1 467 ? -23.642 5.969 0.157 1.00 92.19 467 LEU A N 1
ATOM 3558 C CA . LEU A 1 467 ? -22.896 5.655 1.367 1.00 92.19 467 LEU A CA 1
ATOM 3559 C C . LEU A 1 467 ? -21.401 5.828 1.124 1.00 92.19 467 LEU A C 1
ATOM 3561 O O . LEU A 1 467 ? -20.883 5.523 0.048 1.00 92.19 467 LEU A O 1
ATOM 3565 N N . LEU A 1 468 ? -20.711 6.256 2.172 1.00 94.38 468 LEU A N 1
ATOM 3566 C CA . LEU A 1 468 ? -19.259 6.349 2.214 1.00 94.38 468 LEU A CA 1
ATOM 3567 C C . LEU A 1 468 ? -18.756 5.374 3.272 1.00 94.38 468 LEU A C 1
ATOM 3569 O O . LEU A 1 468 ? -19.244 5.408 4.395 1.00 94.38 468 LEU A O 1
ATOM 3573 N N . ALA A 1 469 ? -17.802 4.515 2.940 1.00 95.44 469 ALA A N 1
ATOM 3574 C CA . ALA A 1 469 ? -17.171 3.628 3.907 1.00 95.44 469 ALA A CA 1
ATOM 3575 C C . ALA A 1 469 ? -15.700 4.005 4.089 1.00 95.44 469 ALA A C 1
ATOM 3577 O O . ALA A 1 469 ? -15.018 4.269 3.099 1.00 95.44 469 ALA A O 1
ATOM 3578 N N . THR A 1 470 ? -15.222 4.021 5.330 1.00 96.62 470 THR A N 1
ATOM 3579 C CA . THR A 1 470 ? -13.844 4.395 5.679 1.00 96.62 470 THR A CA 1
ATOM 3580 C C . THR A 1 470 ? -13.242 3.434 6.695 1.00 96.62 470 THR A C 1
ATOM 3582 O O . THR A 1 470 ? -13.959 2.794 7.473 1.00 96.62 470 THR A O 1
ATOM 3585 N N . VAL A 1 471 ? -11.916 3.324 6.655 1.00 96.19 471 VAL A N 1
ATOM 3586 C CA . VAL A 1 471 ? -11.099 2.497 7.549 1.00 96.19 471 VAL A CA 1
ATOM 3587 C C . VAL A 1 471 ? -9.973 3.319 8.174 1.00 96.19 471 VAL A C 1
ATOM 3589 O O . VAL A 1 471 ? -9.625 4.387 7.668 1.00 96.19 471 VAL A O 1
ATOM 3592 N N . SER A 1 472 ? -9.433 2.831 9.288 1.00 95.88 472 SER A N 1
ATOM 3593 C CA . SER A 1 472 ? -8.366 3.490 10.044 1.00 95.88 472 SER A CA 1
ATOM 3594 C C . SER A 1 472 ? -7.368 2.482 10.623 1.00 95.88 472 SER A C 1
ATOM 3596 O O . SER A 1 472 ? -7.666 1.289 10.772 1.00 95.88 472 SER A O 1
ATOM 3598 N N . GLU A 1 473 ? -6.180 2.979 10.968 1.00 94.25 473 GLU A N 1
ATOM 3599 C CA . GLU A 1 473 ? -5.122 2.238 11.666 1.00 94.25 473 GLU A CA 1
ATOM 3600 C C . GLU A 1 473 ? -5.565 1.713 13.038 1.00 94.25 473 GLU A C 1
ATOM 3602 O O . GLU A 1 473 ? -5.079 0.676 13.488 1.00 94.25 473 GLU A O 1
ATOM 3607 N N . ASP A 1 474 ? -6.560 2.346 13.671 1.00 92.06 474 ASP A N 1
ATOM 3608 C CA . ASP A 1 474 ? -7.157 1.873 14.931 1.00 92.06 474 ASP A CA 1
ATOM 3609 C C . ASP A 1 474 ? -7.935 0.544 14.784 1.00 92.06 474 ASP A C 1
ATOM 3611 O O . ASP A 1 474 ? -8.430 -0.022 15.766 1.00 92.06 474 ASP A O 1
ATOM 3615 N N . GLY A 1 475 ? -8.068 0.032 13.554 1.00 91.56 475 GLY A N 1
ATOM 3616 C CA . GLY A 1 475 ? -8.806 -1.185 13.237 1.00 91.56 475 GLY A CA 1
ATOM 3617 C C . GLY A 1 475 ? -10.322 -0.989 13.189 1.00 91.56 475 GLY A C 1
ATOM 3618 O O . GLY A 1 475 ? -11.069 -1.971 13.241 1.00 91.56 475 GLY A O 1
ATOM 3619 N N . SER A 1 476 ? -10.799 0.253 13.111 1.00 93.50 476 SER A N 1
ATOM 3620 C CA . SER A 1 476 ? -12.210 0.587 12.975 1.00 93.50 476 SER A CA 1
ATOM 3621 C C . SER A 1 476 ? -12.636 0.788 11.523 1.00 93.50 476 SER A C 1
ATOM 3623 O O . SER A 1 476 ? -11.888 1.219 10.645 1.00 93.50 476 SER A O 1
ATOM 3625 N N . PHE A 1 477 ? -13.890 0.435 11.273 1.00 94.50 477 PHE A N 1
ATOM 3626 C CA . PHE A 1 477 ? -14.571 0.541 9.998 1.00 94.50 477 PHE A CA 1
ATOM 3627 C C . PHE A 1 477 ? -15.930 1.182 10.221 1.00 94.50 477 PHE A C 1
ATOM 3629 O O . PHE A 1 477 ? -16.766 0.657 10.969 1.00 94.50 477 PHE A O 1
ATOM 3636 N N . TYR A 1 478 ? -16.164 2.288 9.525 1.00 94.12 478 TYR A N 1
ATOM 3637 C CA . TYR A 1 478 ? -17.419 3.015 9.593 1.00 94.12 478 TYR A CA 1
ATOM 3638 C C . TYR A 1 478 ? -18.036 3.185 8.211 1.00 94.12 478 TYR A C 1
ATOM 3640 O O . TYR A 1 478 ? -17.351 3.371 7.208 1.00 94.12 478 TYR A O 1
ATOM 3648 N N . VAL A 1 479 ? -19.366 3.121 8.172 1.00 93.69 479 VAL A N 1
ATOM 3649 C CA . VAL A 1 479 ? -20.175 3.429 6.992 1.00 93.69 479 VAL A CA 1
ATOM 3650 C C . VAL A 1 479 ? -21.077 4.602 7.320 1.00 93.69 479 VAL A C 1
ATOM 3652 O O . VAL A 1 479 ? -21.906 4.529 8.228 1.00 93.69 479 VAL A O 1
ATOM 3655 N N . TRP A 1 480 ? -20.934 5.661 6.548 1.00 92.38 480 TRP A N 1
ATOM 3656 C CA . TRP A 1 480 ? -21.586 6.945 6.719 1.00 92.38 480 TRP A CA 1
ATOM 3657 C C . TRP A 1 480 ? -22.765 7.097 5.759 1.00 92.38 480 TRP A C 1
ATOM 3659 O O . TRP A 1 480 ? -22.775 6.510 4.675 1.00 92.38 480 TRP A O 1
ATOM 3669 N N . ASP A 1 481 ? -23.730 7.933 6.144 1.00 91.31 481 ASP A N 1
ATOM 3670 C CA . ASP A 1 481 ? -24.851 8.378 5.305 1.00 91.31 481 ASP A CA 1
ATOM 3671 C C . ASP A 1 481 ? -24.745 9.893 5.076 1.00 91.31 481 ASP A C 1
ATOM 3673 O O . ASP A 1 481 ? -25.404 10.663 5.781 1.00 91.31 481 ASP A O 1
ATOM 3677 N N . PRO A 1 482 ? -23.900 10.360 4.134 1.00 88.12 482 PRO A N 1
ATOM 3678 C CA . PRO A 1 482 ? -23.626 11.788 3.994 1.00 88.12 482 PRO A CA 1
ATOM 3679 C C . PRO A 1 482 ? -24.853 12.632 3.643 1.00 88.12 482 PRO A C 1
ATOM 3681 O O . PRO A 1 482 ? -24.928 13.805 4.013 1.00 88.12 482 PRO A O 1
ATOM 3684 N N . PHE A 1 483 ? -25.821 12.023 2.956 1.00 88.50 483 PHE A N 1
ATOM 3685 C CA . PHE A 1 483 ? -27.000 12.695 2.409 1.00 88.50 483 PHE A CA 1
ATOM 3686 C C . PHE A 1 483 ? -28.288 12.417 3.200 1.00 88.50 483 PHE A C 1
ATOM 3688 O O . PHE A 1 483 ? -29.329 13.008 2.915 1.00 88.50 483 PHE A O 1
ATOM 3695 N N . GLY A 1 484 ? -28.247 11.535 4.202 1.00 83.31 484 GLY A N 1
ATOM 3696 C CA . GLY A 1 484 ? -29.419 11.169 5.000 1.00 83.31 484 GLY A CA 1
ATOM 3697 C C . GLY A 1 484 ? -30.423 10.273 4.263 1.00 83.31 484 GLY A C 1
ATOM 3698 O O . GLY A 1 484 ? -31.571 10.145 4.701 1.00 83.31 484 GLY A O 1
ATOM 3699 N N . HIS A 1 485 ? -30.041 9.669 3.134 1.00 84.69 485 HIS A N 1
ATOM 3700 C CA . HIS A 1 485 ? -30.930 8.820 2.338 1.00 84.69 485 HIS A CA 1
ATOM 3701 C C . HIS A 1 485 ? -31.235 7.496 3.047 1.00 84.69 485 HIS A C 1
ATOM 3703 O O . HIS A 1 485 ? -32.368 7.009 2.991 1.00 84.69 485 HIS A O 1
ATOM 3709 N N . ALA A 1 486 ? -30.259 6.923 3.755 1.00 80.44 486 ALA A N 1
ATOM 3710 C CA . ALA A 1 486 ? -30.474 5.716 4.545 1.00 80.44 486 ALA A CA 1
ATOM 3711 C C . ALA A 1 486 ? -31.372 6.013 5.753 1.00 80.44 486 ALA A C 1
ATOM 3713 O O . ALA A 1 486 ? -32.339 5.283 5.998 1.00 80.44 486 ALA A O 1
ATOM 3714 N N . ALA A 1 487 ? -31.134 7.136 6.437 1.00 81.06 487 ALA A N 1
ATOM 3715 C CA . ALA A 1 487 ? -31.992 7.610 7.518 1.00 81.06 487 ALA A CA 1
ATOM 3716 C C . ALA A 1 487 ? -33.441 7.831 7.042 1.00 81.06 487 ALA A C 1
ATOM 3718 O O . ALA A 1 487 ? -34.387 7.380 7.695 1.00 81.06 487 ALA A O 1
ATOM 3719 N N . ALA A 1 488 ? -33.631 8.444 5.868 1.00 78.75 488 ALA A N 1
ATOM 3720 C CA . ALA A 1 488 ? -34.946 8.631 5.252 1.00 78.75 488 ALA A CA 1
ATOM 3721 C C . ALA A 1 488 ? -35.623 7.302 4.864 1.00 78.75 488 ALA A C 1
ATOM 3723 O O . ALA A 1 488 ? -36.845 7.176 4.959 1.00 78.75 488 ALA A O 1
ATOM 3724 N N . ALA A 1 489 ? -34.841 6.289 4.483 1.00 78.88 489 ALA A N 1
ATOM 3725 C CA . ALA A 1 489 ? -35.316 4.932 4.216 1.00 78.88 489 ALA A CA 1
ATOM 3726 C C . ALA A 1 489 ? -35.623 4.120 5.495 1.00 78.88 489 ALA A C 1
ATOM 3728 O O . ALA A 1 489 ? -36.008 2.953 5.404 1.00 78.88 489 ALA A O 1
ATOM 3729 N N . GLY A 1 490 ? -35.474 4.716 6.684 1.00 73.31 490 GLY A N 1
ATOM 3730 C CA . GLY A 1 490 ? -35.687 4.049 7.971 1.00 73.31 490 GLY A CA 1
ATOM 3731 C C . GLY A 1 490 ? -34.560 3.089 8.359 1.00 73.31 490 GLY A C 1
ATOM 3732 O O . GLY A 1 490 ? -34.756 2.236 9.225 1.00 73.31 490 GLY A O 1
ATOM 3733 N N . ILE A 1 491 ? -33.395 3.206 7.721 1.00 77.50 491 ILE A N 1
ATOM 3734 C CA . ILE A 1 491 ? -32.184 2.455 8.044 1.00 77.50 491 ILE A CA 1
ATOM 3735 C C . ILE A 1 491 ? -31.402 3.296 9.055 1.00 77.50 491 ILE A C 1
ATOM 3737 O O . ILE A 1 491 ? -30.707 4.239 8.691 1.00 77.50 491 ILE A O 1
ATOM 3741 N N . SER A 1 492 ? -31.552 2.984 10.340 1.00 67.50 492 SER A N 1
ATOM 3742 C CA . SER A 1 492 ? -30.789 3.625 11.415 1.00 67.50 492 SER A CA 1
ATOM 3743 C C . SER A 1 492 ? -29.589 2.771 11.812 1.00 67.50 492 SER A C 1
ATOM 3745 O O . SER A 1 492 ? -29.728 1.552 11.943 1.00 67.50 492 SER A O 1
ATOM 3747 N N . GLY A 1 493 ? -28.446 3.413 12.051 1.00 64.88 493 GLY A N 1
ATOM 3748 C CA . GLY A 1 493 ? -27.247 2.759 12.570 1.00 64.88 493 GLY A CA 1
ATOM 3749 C C . GLY A 1 493 ? -27.349 2.313 14.030 1.00 64.88 493 GLY A C 1
ATOM 3750 O O . GLY A 1 493 ? -28.403 2.417 14.667 1.00 64.88 493 GLY A O 1
ATOM 3751 N N . SER A 1 494 ? -26.232 1.813 14.566 1.00 56.75 494 SER A N 1
ATOM 3752 C CA . SER A 1 494 ? -26.107 1.456 15.986 1.00 56.75 494 SER A CA 1
ATOM 3753 C C . SER A 1 494 ? -26.506 2.637 16.877 1.00 56.75 494 SER A C 1
ATOM 3755 O O . SER A 1 494 ? -26.103 3.776 16.641 1.00 56.75 494 SER A O 1
ATOM 3757 N N . ALA A 1 495 ? -27.336 2.369 17.888 1.00 46.03 495 ALA A N 1
ATOM 3758 C CA . ALA A 1 495 ? -27.997 3.393 18.693 1.00 46.03 495 ALA A CA 1
ATOM 3759 C C . ALA A 1 495 ? -27.008 4.438 19.250 1.00 46.03 495 ALA A C 1
ATOM 3761 O O . ALA A 1 495 ? -26.194 4.124 20.113 1.00 46.03 495 ALA A O 1
ATOM 3762 N N . GLY A 1 496 ? -27.118 5.685 18.776 1.00 53.59 496 GLY A N 1
ATOM 3763 C CA . GLY A 1 496 ? -26.314 6.822 19.241 1.00 53.59 496 GLY A CA 1
ATOM 3764 C C . GLY A 1 496 ? -25.060 7.145 18.419 1.00 53.59 496 GLY A C 1
ATOM 3765 O O . GLY A 1 496 ? -24.376 8.101 18.769 1.00 53.59 496 GLY A O 1
ATOM 3766 N N . SER A 1 497 ? -24.769 6.408 17.339 1.00 67.38 497 SER A N 1
ATOM 3767 C CA . SER A 1 497 ? -23.653 6.700 16.426 1.00 67.38 497 SER A CA 1
ATOM 3768 C C . SER A 1 497 ? -24.116 7.422 15.154 1.00 67.38 497 SER A C 1
ATOM 3770 O O . SER A 1 497 ? -25.225 7.191 14.670 1.00 67.38 497 SER A O 1
ATOM 3772 N N . GLN A 1 498 ? -23.255 8.286 14.604 1.00 72.88 498 GLN A N 1
ATOM 3773 C CA . GLN A 1 498 ? -23.437 8.899 13.279 1.00 72.88 498 GLN A CA 1
ATOM 3774 C C . GLN A 1 498 ? -23.244 7.888 12.133 1.00 72.88 498 GLN A C 1
ATOM 3776 O O . GLN A 1 498 ? -23.677 8.144 11.012 1.00 72.88 498 GLN A O 1
ATOM 3781 N N . ALA A 1 499 ? -22.622 6.737 12.407 1.00 83.25 499 ALA A N 1
ATOM 3782 C CA . ALA A 1 499 ? -22.385 5.690 11.422 1.00 83.25 499 ALA A CA 1
ATOM 3783 C C . ALA A 1 499 ? -23.562 4.703 11.334 1.00 83.25 499 ALA A C 1
ATOM 3785 O O . ALA A 1 499 ? -24.104 4.250 12.346 1.00 83.25 499 ALA A O 1
ATOM 3786 N N . LEU A 1 500 ? -23.918 4.304 10.111 1.00 84.69 500 LEU A N 1
ATOM 3787 C CA . LEU A 1 500 ? -24.879 3.230 9.836 1.00 84.69 500 LEU A CA 1
ATOM 3788 C C . LEU A 1 500 ? -24.341 1.864 10.263 1.00 84.69 500 LEU A C 1
ATOM 3790 O O . LEU A 1 500 ? -25.067 1.043 10.820 1.00 84.69 500 LEU A O 1
ATOM 3794 N N . VAL A 1 501 ? -23.065 1.626 9.983 1.00 87.25 501 VAL A N 1
ATOM 3795 C CA . VAL A 1 501 ? -22.321 0.443 10.409 1.00 87.25 501 VAL A CA 1
ATOM 3796 C C . VAL A 1 501 ? -21.061 0.955 11.080 1.00 87.25 501 VAL A C 1
ATOM 3798 O O . VAL A 1 501 ? -20.358 1.767 10.492 1.00 87.25 501 VAL A O 1
ATOM 3801 N N . GLY A 1 502 ? -20.801 0.502 12.300 1.00 88.69 502 GLY A N 1
ATOM 3802 C CA . GLY A 1 502 ? -19.549 0.751 13.000 1.00 88.69 502 GLY A CA 1
ATOM 3803 C C . GLY A 1 502 ? -19.048 -0.558 13.572 1.00 88.69 502 GLY A C 1
ATOM 3804 O O . GLY A 1 502 ? -19.764 -1.186 14.351 1.00 88.69 502 GLY A O 1
ATOM 3805 N N . LEU A 1 503 ? -17.868 -0.976 13.131 1.00 90.25 503 LEU A N 1
ATOM 3806 C CA . LEU A 1 503 ? -17.144 -2.131 13.644 1.00 90.25 503 LEU A CA 1
ATOM 3807 C C . LEU A 1 503 ? -15.785 -1.636 14.118 1.00 90.25 503 LEU A C 1
ATOM 3809 O O . LEU A 1 503 ? -15.133 -0.878 13.408 1.00 90.25 503 LEU A O 1
ATOM 3813 N N . THR A 1 504 ? -15.366 -2.041 15.307 1.00 90.00 504 THR A N 1
ATOM 3814 C CA . THR A 1 504 ? -14.098 -1.592 15.901 1.00 90.00 504 THR A CA 1
ATOM 3815 C C . THR A 1 504 ? -13.229 -2.788 16.274 1.00 90.00 504 THR A C 1
ATOM 3817 O O . THR A 1 504 ? -13.658 -3.941 16.173 1.00 90.00 504 THR A O 1
ATOM 3820 N N . ALA A 1 505 ? -12.016 -2.530 16.764 1.00 85.56 505 ALA A N 1
ATOM 3821 C CA . ALA A 1 505 ? -11.154 -3.567 17.325 1.00 85.56 505 ALA A CA 1
ATOM 3822 C C . ALA A 1 505 ? -11.782 -4.310 18.530 1.00 85.56 505 ALA A C 1
ATOM 3824 O O . ALA A 1 505 ? -11.348 -5.413 18.865 1.00 85.56 505 ALA A O 1
ATOM 3825 N N . GLU A 1 506 ? -12.831 -3.764 19.164 1.00 85.19 506 GLU A N 1
ATOM 3826 C CA . GLU A 1 506 ? -13.573 -4.461 20.227 1.00 85.19 506 GLU A CA 1
ATOM 3827 C C . GLU A 1 506 ? -14.372 -5.663 19.690 1.00 85.19 506 GLU A C 1
ATOM 3829 O O . GLU A 1 506 ? -14.574 -6.663 20.393 1.00 85.19 506 GLU A O 1
ATOM 3834 N N . ASP A 1 507 ? -14.798 -5.610 18.426 1.00 86.44 507 ASP A N 1
ATOM 3835 C CA . ASP A 1 507 ? -15.473 -6.715 17.762 1.00 86.44 507 ASP A CA 1
ATOM 3836 C C . ASP A 1 507 ? -14.458 -7.796 17.376 1.00 86.44 507 ASP A C 1
ATOM 3838 O O . ASP A 1 507 ? -13.942 -7.824 16.263 1.00 86.44 507 ASP A O 1
ATOM 3842 N N . GLN A 1 508 ? -14.225 -8.771 18.261 1.00 85.62 508 GLN A N 1
ATOM 3843 C CA . GLN A 1 508 ? -13.238 -9.854 18.061 1.00 85.62 508 GLN A CA 1
ATOM 3844 C C . GLN A 1 508 ? -13.356 -10.615 16.729 1.00 85.62 508 GLN A C 1
ATOM 3846 O O . GLN A 1 508 ? -12.388 -11.203 16.255 1.00 85.62 508 GLN A O 1
ATOM 3851 N N . ARG A 1 509 ? -14.553 -10.666 16.129 1.00 86.06 509 ARG A N 1
ATOM 3852 C CA . ARG A 1 509 ? -14.751 -11.314 14.821 1.00 86.06 509 ARG A CA 1
ATOM 3853 C C . ARG A 1 509 ? -14.291 -10.437 13.655 1.00 86.06 509 ARG A C 1
ATOM 3855 O O . ARG A 1 509 ? -13.981 -10.979 12.595 1.00 86.06 509 ARG A O 1
ATOM 3862 N N . PHE A 1 510 ? -14.302 -9.120 13.838 1.00 90.50 510 PHE A N 1
ATOM 3863 C CA . PHE A 1 510 ? -13.876 -8.133 12.855 1.00 90.50 510 PHE A CA 1
ATOM 3864 C C . PHE A 1 510 ? -12.392 -7.809 13.006 1.00 90.50 510 PHE A C 1
ATOM 3866 O O . PHE A 1 510 ? -11.697 -7.816 11.995 1.00 90.50 510 PHE A O 1
ATOM 3873 N N . ALA A 1 511 ? -11.924 -7.636 14.246 1.00 90.00 511 ALA A N 1
ATOM 3874 C CA . ALA A 1 511 ? -10.588 -7.179 14.601 1.00 90.00 511 ALA A CA 1
ATOM 3875 C C . ALA A 1 511 ? -9.471 -7.770 13.721 1.00 90.00 511 ALA A C 1
ATOM 3877 O O . ALA A 1 511 ? -9.407 -8.984 13.459 1.00 90.00 511 ALA A O 1
ATOM 3878 N N . VAL A 1 512 ? -8.601 -6.869 13.272 1.00 89.06 512 VAL A N 1
ATOM 3879 C CA . VAL A 1 512 ? -7.346 -7.142 12.574 1.00 89.06 512 VAL A CA 1
ATOM 3880 C C . VAL A 1 512 ? -6.263 -6.425 13.373 1.00 89.06 512 VAL A C 1
ATOM 3882 O O . VAL A 1 512 ? -6.281 -5.203 13.484 1.00 89.06 512 VAL A O 1
ATOM 3885 N N . GLU A 1 513 ? -5.381 -7.193 14.012 1.00 86.44 513 GLU A N 1
ATOM 3886 C CA . GLU A 1 513 ? -4.260 -6.626 14.766 1.00 86.44 513 GLU A CA 1
ATOM 3887 C C . GLU A 1 513 ? -3.269 -5.995 13.786 1.00 86.44 513 GLU A C 1
ATOM 3889 O O . GLU A 1 513 ? -2.880 -6.648 12.822 1.00 86.44 513 GLU A O 1
ATOM 3894 N N . GLY A 1 514 ? -2.878 -4.743 14.036 1.00 86.19 514 GLY A N 1
ATOM 3895 C CA . GLY A 1 514 ? -2.022 -3.967 13.135 1.00 86.19 514 GLY A CA 1
ATOM 3896 C C . GLY A 1 514 ? -2.772 -3.036 12.179 1.00 86.19 514 GLY A C 1
ATOM 3897 O O . GLY A 1 514 ? -2.137 -2.460 11.315 1.00 86.19 514 GLY A O 1
ATOM 3898 N N . GLY A 1 515 ? -4.092 -2.871 12.324 1.00 91.31 515 GLY A N 1
ATOM 3899 C CA . GLY A 1 515 ? -4.848 -1.839 11.606 1.00 91.31 515 GLY A CA 1
ATOM 3900 C C . GLY A 1 515 ? -5.393 -2.263 10.241 1.00 91.31 515 GLY A C 1
ATOM 3901 O O . GLY A 1 515 ? -5.199 -3.392 9.773 1.00 91.31 515 GLY A O 1
ATOM 3902 N N . LEU A 1 516 ? -6.156 -1.355 9.629 1.00 94.81 516 LEU A N 1
ATOM 3903 C CA . LEU A 1 516 ? -6.761 -1.511 8.307 1.00 94.81 516 LEU A CA 1
ATOM 3904 C C . LEU A 1 516 ? -6.186 -0.457 7.358 1.00 94.81 516 LEU A C 1
ATOM 3906 O O . LEU A 1 516 ? -6.100 0.711 7.727 1.00 94.81 516 LEU A O 1
ATOM 3910 N N . TYR A 1 517 ? -5.861 -0.860 6.132 1.00 94.81 517 TYR A N 1
ATOM 3911 C CA . TYR A 1 517 ? -5.145 -0.019 5.162 1.00 94.81 517 TYR A CA 1
ATOM 3912 C C . TYR A 1 517 ? -5.887 0.140 3.837 1.00 94.81 517 TYR A C 1
ATOM 3914 O O . TYR A 1 517 ? -5.719 1.135 3.144 1.00 94.81 517 TYR A O 1
ATOM 3922 N N . SER A 1 518 ? -6.771 -0.800 3.493 1.00 95.31 518 SER A N 1
ATOM 3923 C CA . SER A 1 518 ? -7.468 -0.782 2.209 1.00 95.31 518 SER A CA 1
ATOM 3924 C C . SER A 1 518 ? -8.942 -1.134 2.325 1.00 95.31 518 SER A C 1
ATOM 3926 O O . SER A 1 518 ? -9.383 -1.887 3.200 1.00 95.31 518 SER A O 1
ATOM 3928 N N . ILE A 1 519 ? -9.736 -0.595 1.401 1.00 96.25 519 ILE A N 1
ATOM 3929 C CA . ILE A 1 519 ? -11.168 -0.858 1.310 1.00 96.25 519 ILE A CA 1
ATOM 3930 C C . ILE A 1 519 ? -11.628 -0.876 -0.146 1.00 96.25 519 ILE A C 1
ATOM 3932 O O . ILE A 1 519 ? -11.254 -0.027 -0.949 1.00 96.25 519 ILE A O 1
ATOM 3936 N N . ALA A 1 520 ? -12.506 -1.821 -0.476 1.00 94.62 520 ALA A N 1
ATOM 3937 C CA . ALA A 1 520 ? -13.232 -1.830 -1.738 1.00 94.62 520 ALA A CA 1
ATOM 3938 C C . ALA A 1 520 ? -14.699 -2.212 -1.527 1.00 94.62 520 ALA A C 1
ATOM 3940 O O . ALA A 1 520 ? -15.029 -3.107 -0.744 1.00 94.62 520 ALA A O 1
ATOM 3941 N N . ILE A 1 521 ? -15.601 -1.565 -2.266 1.00 93.50 521 ILE A N 1
ATOM 3942 C CA . ILE A 1 521 ? -17.035 -1.865 -2.230 1.00 93.50 521 ILE A CA 1
ATOM 3943 C C . ILE A 1 521 ? -17.421 -2.674 -3.463 1.00 93.50 521 ILE A C 1
ATOM 3945 O O . ILE A 1 521 ? -17.008 -2.381 -4.584 1.00 93.50 521 ILE A O 1
ATOM 3949 N N . ALA A 1 522 ? -18.242 -3.704 -3.257 1.00 91.25 522 ALA A N 1
ATOM 3950 C CA . ALA A 1 522 ? -18.721 -4.536 -4.347 1.00 91.25 522 ALA A CA 1
ATOM 3951 C C . ALA A 1 522 ? -19.508 -3.706 -5.382 1.00 91.25 522 ALA A C 1
ATOM 3953 O O . ALA A 1 522 ? -20.305 -2.854 -4.986 1.00 91.25 522 ALA A O 1
ATOM 3954 N N . PRO A 1 523 ? -19.450 -4.035 -6.687 1.00 87.69 523 PRO A N 1
ATOM 3955 C CA . PRO A 1 523 ? -20.216 -3.329 -7.723 1.00 87.69 523 PRO A CA 1
ATOM 3956 C C . PRO A 1 523 ? -21.739 -3.351 -7.512 1.00 87.69 523 PRO A C 1
ATOM 3958 O O . PRO A 1 523 ? -22.466 -2.545 -8.077 1.00 87.69 523 PRO A O 1
ATOM 3961 N N . SER A 1 524 ? -22.237 -4.288 -6.698 1.00 86.12 524 SER A N 1
ATOM 3962 C CA . SER A 1 524 ? -23.650 -4.368 -6.310 1.00 86.12 524 SER A CA 1
ATOM 3963 C C . SER A 1 524 ? -24.038 -3.447 -5.144 1.00 86.12 524 SER A C 1
ATOM 3965 O O . SER A 1 524 ? -25.215 -3.398 -4.789 1.00 86.12 524 SER A O 1
ATOM 3967 N N . GLY A 1 525 ? -23.064 -2.810 -4.486 1.00 86.50 525 GLY A N 1
ATOM 3968 C CA . GLY A 1 525 ? -23.240 -2.038 -3.252 1.00 86.50 525 GLY A CA 1
ATOM 3969 C C . GLY A 1 525 ? -23.648 -2.868 -2.028 1.00 86.50 525 GLY A C 1
ATOM 3970 O O . GLY A 1 525 ? -23.998 -2.306 -0.999 1.00 86.50 525 GLY A O 1
ATOM 3971 N N . ALA A 1 526 ? -23.658 -4.203 -2.116 1.00 87.06 526 ALA A N 1
ATOM 3972 C CA . ALA A 1 526 ? -24.221 -5.058 -1.066 1.00 87.06 526 ALA A CA 1
ATOM 3973 C C . ALA A 1 526 ? -23.264 -5.358 0.100 1.00 87.06 526 ALA A C 1
ATOM 3975 O O . ALA A 1 526 ? -23.716 -5.765 1.168 1.00 87.06 526 ALA A O 1
ATOM 3976 N N . PHE A 1 527 ? -21.956 -5.221 -0.101 1.00 91.75 527 PHE A N 1
ATOM 3977 C CA . PHE A 1 527 ? -20.938 -5.481 0.914 1.00 91.75 527 PHE A CA 1
ATOM 3978 C C . PHE A 1 527 ? -19.651 -4.711 0.593 1.00 91.75 527 PHE A C 1
ATOM 3980 O O . PHE A 1 527 ? -19.389 -4.386 -0.569 1.00 91.75 527 PHE A O 1
ATOM 3987 N N . ALA A 1 528 ? -18.857 -4.458 1.626 1.00 93.50 528 ALA A N 1
ATOM 3988 C CA . ALA A 1 528 ? -17.501 -3.938 1.549 1.00 93.50 528 ALA A CA 1
ATOM 3989 C C . ALA A 1 528 ? -16.503 -5.042 1.907 1.00 93.50 528 ALA A C 1
ATOM 3991 O O . ALA A 1 528 ? -16.828 -5.975 2.648 1.00 93.50 528 ALA A O 1
ATOM 3992 N N . VAL A 1 529 ? -15.290 -4.933 1.385 1.00 94.88 529 VAL A N 1
ATOM 3993 C CA . VAL A 1 529 ? -14.145 -5.736 1.805 1.00 94.88 529 VAL A CA 1
ATOM 3994 C C . VAL A 1 529 ? -13.078 -4.788 2.301 1.00 94.88 529 VAL A C 1
ATOM 3996 O O . VAL A 1 529 ? -12.738 -3.840 1.600 1.00 94.88 529 VAL A O 1
ATOM 3999 N N . VAL A 1 530 ? -12.585 -5.051 3.504 1.00 95.62 530 VAL A N 1
ATOM 4000 C CA . VAL A 1 530 ? -11.487 -4.304 4.115 1.00 95.62 530 VAL A CA 1
ATOM 4001 C C . VAL A 1 530 ? -10.268 -5.206 4.223 1.00 95.62 530 VAL A C 1
ATOM 4003 O O . VAL A 1 530 ? -10.407 -6.392 4.546 1.00 95.62 530 VAL A O 1
ATOM 4006 N N . GLY A 1 531 ? -9.104 -4.651 3.912 1.00 94.50 531 GLY A N 1
ATOM 4007 C CA . GLY A 1 531 ? -7.799 -5.284 4.035 1.00 94.50 531 GLY A CA 1
ATOM 4008 C C . GLY A 1 531 ? -6.995 -4.609 5.139 1.00 94.50 531 GLY A C 1
ATOM 4009 O O . GLY A 1 531 ? -7.056 -3.391 5.307 1.00 94.50 531 GLY A O 1
ATOM 4010 N N . GLY A 1 532 ? -6.274 -5.409 5.916 1.00 91.31 532 GLY A N 1
ATOM 4011 C CA . GLY A 1 532 ? -5.411 -4.919 6.984 1.00 91.31 532 GLY A CA 1
ATOM 4012 C C . GLY A 1 532 ? -4.117 -5.710 7.091 1.00 91.31 532 GLY A C 1
ATOM 4013 O O . GLY A 1 532 ? -3.766 -6.474 6.186 1.00 91.31 532 GLY A O 1
ATOM 4014 N N . ALA A 1 533 ? -3.419 -5.526 8.207 1.00 90.38 533 ALA A N 1
ATOM 4015 C CA . ALA A 1 533 ? -2.148 -6.185 8.481 1.00 90.38 533 ALA A CA 1
ATOM 4016 C C . ALA A 1 533 ? -2.236 -7.727 8.453 1.00 90.38 533 ALA A C 1
ATOM 4018 O O . ALA A 1 533 ? -3.291 -8.336 8.678 1.00 90.38 533 ALA A O 1
ATOM 4019 N N . GLY A 1 534 ? -1.099 -8.372 8.167 1.00 86.94 534 GLY A N 1
ATOM 4020 C CA . GLY A 1 534 ? -0.962 -9.834 8.181 1.00 86.94 534 GLY A CA 1
ATOM 4021 C C . GLY A 1 534 ? -1.816 -10.566 7.138 1.00 86.94 534 GLY A C 1
ATOM 4022 O O . GLY A 1 534 ? -2.260 -11.690 7.383 1.00 86.94 534 GLY A O 1
ATOM 4023 N N . GLY A 1 535 ? -2.116 -9.921 6.009 1.00 88.69 535 GLY A N 1
ATOM 4024 C CA . GLY A 1 535 ? -2.835 -10.516 4.880 1.00 88.69 535 GLY A CA 1
ATOM 4025 C C . GLY A 1 535 ? -4.322 -10.755 5.132 1.00 88.69 535 GLY A C 1
ATOM 4026 O O . GLY A 1 535 ? -4.957 -11.557 4.434 1.00 88.69 535 GLY A O 1
ATOM 4027 N N . MET A 1 536 ? -4.878 -10.111 6.160 1.00 91.56 536 MET A N 1
ATOM 4028 C CA . MET A 1 536 ? -6.230 -10.358 6.641 1.00 91.56 536 MET A CA 1
ATOM 4029 C C . MET A 1 536 ? -7.257 -9.497 5.913 1.00 91.56 536 MET A C 1
ATOM 4031 O O . MET A 1 536 ? -7.172 -8.273 5.874 1.00 91.56 536 MET A O 1
ATOM 4035 N N . LEU A 1 537 ? -8.294 -10.158 5.404 1.00 93.19 537 LEU A N 1
ATOM 4036 C CA . LEU A 1 537 ? -9.435 -9.533 4.744 1.00 93.19 537 LEU A CA 1
ATOM 4037 C C . LEU A 1 537 ? -10.718 -9.821 5.526 1.00 93.19 537 LEU A C 1
ATOM 4039 O O . LEU A 1 537 ? -10.957 -10.951 5.982 1.00 93.19 537 LEU A O 1
ATOM 4043 N N . ARG A 1 538 ? -11.586 -8.816 5.643 1.00 93.94 538 ARG A N 1
ATOM 4044 C CA . ARG A 1 538 ? -12.930 -8.949 6.222 1.00 93.94 538 ARG A CA 1
ATOM 4045 C C . ARG A 1 538 ? -13.974 -8.484 5.225 1.00 93.94 538 ARG A C 1
ATOM 4047 O O . ARG A 1 538 ? -13.875 -7.397 4.671 1.00 93.94 538 ARG A O 1
ATOM 4054 N N . VAL A 1 539 ? -15.001 -9.303 5.025 1.00 93.31 539 VAL A N 1
ATOM 4055 C CA . VAL A 1 539 ? -16.147 -8.971 4.175 1.00 93.31 539 VAL A CA 1
ATOM 4056 C C . VAL A 1 539 ? -17.310 -8.560 5.068 1.00 93.31 539 VAL A C 1
ATOM 4058 O O . VAL A 1 539 ? -17.786 -9.374 5.860 1.00 93.31 539 VAL A O 1
ATOM 4061 N N . VAL A 1 540 ? -17.794 -7.330 4.925 1.00 93.00 540 VAL A N 1
ATOM 4062 C CA . VAL A 1 540 ? -18.847 -6.744 5.765 1.00 93.00 540 VAL A CA 1
ATOM 4063 C C . VAL A 1 540 ? -20.066 -6.397 4.916 1.00 93.00 540 VAL A C 1
ATOM 4065 O O . VAL A 1 540 ? -19.953 -5.715 3.901 1.00 93.00 540 VAL A O 1
ATOM 4068 N N . GLY A 1 541 ? -21.251 -6.859 5.317 1.00 91.00 541 GLY A N 1
ATOM 4069 C CA . GLY A 1 541 ? -22.504 -6.537 4.633 1.00 91.00 541 GLY A CA 1
ATOM 4070 C C . GLY A 1 541 ? -22.887 -5.062 4.780 1.00 91.00 541 GLY A C 1
ATOM 4071 O O . GLY A 1 541 ? -22.823 -4.504 5.877 1.00 91.00 541 GLY A O 1
ATOM 4072 N N . LEU A 1 542 ? -23.332 -4.443 3.686 1.00 89.44 542 LEU A N 1
ATOM 4073 C CA . LEU A 1 542 ? -23.789 -3.054 3.645 1.00 89.44 542 LEU A CA 1
ATOM 4074 C C . LEU A 1 542 ? -25.320 -2.973 3.529 1.00 89.44 542 LEU A C 1
ATOM 4076 O O . LEU A 1 542 ? -25.951 -3.848 2.923 1.00 89.44 542 LEU A O 1
ATOM 4080 N N . PRO A 1 543 ? -25.950 -1.930 4.095 1.00 85.31 543 PRO A N 1
ATOM 4081 C CA . PRO A 1 543 ? -27.366 -1.675 3.876 1.00 85.31 543 PRO A CA 1
ATOM 4082 C C . PRO A 1 543 ? -27.621 -1.211 2.434 1.00 85.31 543 PRO A C 1
ATOM 4084 O O . PRO A 1 543 ? -26.861 -0.427 1.876 1.00 85.31 543 PRO A O 1
ATOM 4087 N N . ARG A 1 544 ? -28.731 -1.658 1.833 1.00 78.62 544 ARG A N 1
ATOM 4088 C CA . ARG A 1 544 ? -29.176 -1.164 0.520 1.00 78.62 544 ARG A CA 1
ATOM 4089 C C . ARG A 1 544 ? -30.128 0.011 0.691 1.00 78.62 544 ARG A C 1
ATOM 4091 O O . ARG A 1 544 ? -31.240 -0.169 1.188 1.00 78.62 544 ARG A O 1
ATOM 4098 N N . VAL A 1 545 ? -29.715 1.181 0.221 1.00 70.38 545 VAL A N 1
ATOM 4099 C CA . VAL A 1 545 ? -30.551 2.382 0.155 1.00 70.38 545 VAL A CA 1
ATOM 4100 C C . VAL A 1 545 ? -31.311 2.343 -1.174 1.00 70.38 545 VAL A C 1
ATOM 4102 O O . VAL A 1 545 ? -30.755 2.559 -2.243 1.00 70.38 545 VAL A O 1
ATOM 4105 N N . GLY A 1 546 ? -32.576 1.920 -1.140 1.00 55.81 546 GLY A N 1
ATOM 4106 C CA . GLY A 1 546 ? -33.367 1.726 -2.356 1.00 55.81 546 GLY A CA 1
ATOM 4107 C C . GLY A 1 546 ? -33.899 3.038 -2.939 1.00 55.81 546 GLY A C 1
ATOM 4108 O O . GLY A 1 546 ? -34.623 3.764 -2.261 1.00 55.81 546 GLY A O 1
ATOM 4109 N N . VAL A 1 547 ? -33.653 3.282 -4.229 1.00 36.06 547 VAL A N 1
ATOM 4110 C CA . VAL A 1 547 ? -34.431 4.244 -5.023 1.00 36.06 547 VAL A CA 1
ATOM 4111 C C . VAL A 1 547 ? -35.803 3.624 -5.318 1.00 36.06 547 VAL A C 1
ATOM 4113 O O . VAL A 1 547 ? -35.911 2.657 -6.070 1.00 36.06 547 VAL A O 1
ATOM 4116 N N . GLY A 1 548 ? -36.858 4.181 -4.716 1.00 30.64 548 GLY A N 1
ATOM 4117 C CA . GLY A 1 548 ? -38.253 3.876 -5.048 1.00 30.64 548 GLY A CA 1
ATOM 4118 C C . GLY A 1 548 ? -39.020 3.095 -3.981 1.00 30.64 548 GLY A C 1
ATOM 4119 O O . GLY A 1 548 ? -39.301 1.908 -4.134 1.00 30.64 548 GLY A O 1
ATOM 4120 N N . ALA A 1 549 ? -39.482 3.794 -2.943 1.00 26.36 549 ALA A N 1
ATOM 4121 C CA . ALA A 1 549 ? -40.630 3.348 -2.166 1.00 26.36 549 ALA A CA 1
ATOM 4122 C C . ALA A 1 549 ? -41.883 3.339 -3.065 1.00 26.36 549 ALA A C 1
ATOM 4124 O O . ALA A 1 549 ? -42.585 4.342 -3.204 1.00 26.36 549 ALA A O 1
ATOM 4125 N N . SER A 1 550 ? -42.199 2.200 -3.686 1.00 24.84 550 SER A N 1
ATOM 4126 C CA . SER A 1 550 ? -43.539 1.979 -4.223 1.00 24.84 550 SER A CA 1
ATOM 4127 C C . SER A 1 550 ? -44.498 1.772 -3.049 1.00 24.84 550 SER A C 1
ATOM 4129 O O . SER A 1 550 ? -44.537 0.697 -2.456 1.00 24.84 550 SER A O 1
ATOM 4131 N N . THR A 1 551 ? -45.221 2.837 -2.696 1.00 31.06 551 THR A N 1
ATOM 4132 C CA . THR A 1 551 ? -46.552 2.842 -2.060 1.00 31.06 551 THR A CA 1
ATOM 4133 C C . THR A 1 551 ? -47.021 1.499 -1.473 1.00 31.06 551 THR A C 1
ATOM 4135 O O . THR A 1 551 ? -47.819 0.774 -2.066 1.00 31.06 551 THR A O 1
ATOM 4138 N N . ALA A 1 552 ? -46.594 1.190 -0.246 1.00 25.84 552 ALA A N 1
ATOM 4139 C CA . ALA A 1 552 ? -47.301 0.215 0.576 1.00 25.84 552 ALA A CA 1
ATOM 4140 C C . ALA A 1 552 ? -48.606 0.867 1.055 1.00 25.84 552 ALA A C 1
ATOM 4142 O O . ALA A 1 552 ? -48.654 1.562 2.070 1.00 25.84 552 ALA A O 1
ATOM 4143 N N . GLY A 1 553 ? -49.655 0.689 0.252 1.00 23.92 553 GLY A N 1
ATOM 4144 C CA . GLY A 1 553 ? -51.014 1.078 0.583 1.00 23.92 553 GLY A CA 1
ATOM 4145 C C . GLY A 1 553 ? -51.448 0.467 1.912 1.00 23.92 553 GLY A C 1
ATOM 4146 O O . GLY A 1 553 ? -51.406 -0.746 2.122 1.00 23.92 553 GLY A O 1
ATOM 4147 N N . THR A 1 554 ? -51.906 1.341 2.796 1.00 26.41 554 THR A N 1
ATOM 4148 C CA . THR A 1 554 ? -52.732 1.039 3.956 1.00 26.41 554 THR A CA 1
ATOM 4149 C C . THR A 1 554 ? -53.881 0.107 3.571 1.00 26.41 554 THR A C 1
ATOM 4151 O O . THR A 1 554 ? -54.833 0.519 2.914 1.00 26.41 554 THR A O 1
ATOM 4154 N N . THR A 1 555 ? -53.846 -1.140 4.040 1.00 24.31 555 THR A N 1
ATOM 4155 C CA . THR A 1 555 ? -55.070 -1.926 4.228 1.00 24.31 555 THR A CA 1
ATOM 4156 C C . THR A 1 555 ? -55.093 -2.541 5.619 1.00 24.31 555 THR A C 1
ATOM 4158 O O . THR A 1 555 ? -54.226 -3.292 6.055 1.00 24.31 555 THR A O 1
ATOM 4161 N N . THR A 1 556 ? -56.109 -2.105 6.343 1.00 24.58 556 THR A N 1
ATOM 4162 C CA . THR A 1 556 ? -56.501 -2.463 7.692 1.00 24.58 556 THR A CA 1
ATOM 4163 C C . THR A 1 556 ? -57.180 -3.834 7.720 1.00 24.58 556 THR A C 1
ATOM 4165 O O . THR A 1 556 ? -58.102 -4.078 6.956 1.00 24.58 556 THR A O 1
ATOM 4168 N N . GLY A 1 557 ? -56.781 -4.673 8.684 1.00 24.89 557 GLY A N 1
ATOM 4169 C CA . GLY A 1 557 ? -57.624 -5.667 9.365 1.00 24.89 557 GLY A CA 1
ATOM 4170 C C . GLY A 1 557 ? -58.109 -6.898 8.580 1.00 24.89 557 GLY A C 1
ATOM 4171 O O . GLY A 1 557 ? -58.783 -6.795 7.569 1.00 24.89 557 GLY A O 1
ATOM 4172 N N . VAL A 1 558 ? -57.897 -8.094 9.141 1.00 25.80 558 VAL A N 1
ATOM 4173 C CA . VAL A 1 558 ? -58.930 -8.883 9.850 1.00 25.80 558 VAL A CA 1
ATOM 4174 C C . VAL A 1 558 ? -58.315 -10.205 10.353 1.00 25.80 558 VAL A C 1
ATOM 4176 O O . VAL A 1 558 ? -57.532 -10.863 9.676 1.00 25.80 558 VAL A O 1
ATOM 4179 N N . LYS A 1 559 ? -58.683 -10.569 11.589 1.00 28.53 559 LYS A N 1
ATOM 4180 C CA . LYS A 1 559 ? -58.402 -11.835 12.288 1.00 28.53 559 LYS A CA 1
ATOM 4181 C C . LYS A 1 559 ? -58.997 -13.061 11.577 1.00 28.53 559 LYS A C 1
ATOM 4183 O O . LYS A 1 559 ? -60.131 -13.007 11.118 1.00 28.53 559 LYS A O 1
ATOM 4188 N N . GLY A 1 560 ? -58.337 -14.212 11.698 1.00 25.08 560 GLY A N 1
ATOM 4189 C CA . GLY A 1 560 ? -58.952 -15.522 11.459 1.00 25.08 560 GLY A CA 1
ATOM 4190 C C . GLY A 1 560 ? -57.964 -16.668 11.647 1.00 25.08 560 GLY A C 1
ATOM 4191 O O . GLY A 1 560 ? -56.975 -16.747 10.934 1.00 25.08 560 GLY A O 1
ATOM 4192 N N . GLY A 1 561 ? -58.210 -17.517 12.646 1.00 23.86 561 GLY A N 1
ATOM 4193 C CA . GLY A 1 561 ? -57.376 -18.664 12.998 1.00 23.86 561 GLY A CA 1
ATOM 4194 C C . GLY A 1 561 ? -57.741 -19.950 12.255 1.00 23.86 561 GLY A C 1
ATOM 4195 O O . GLY A 1 561 ? -58.686 -19.987 11.475 1.00 23.86 561 GLY A O 1
ATOM 4196 N N . GLY A 1 562 ? -57.020 -21.026 12.574 1.00 24.47 562 GLY A N 1
ATOM 4197 C CA . GLY A 1 562 ? -57.368 -22.391 12.173 1.00 24.47 562 GLY A CA 1
ATOM 4198 C C . GLY A 1 562 ? -56.143 -23.233 11.844 1.00 24.47 562 GLY A C 1
ATOM 4199 O O . GLY A 1 562 ? -55.543 -23.073 10.788 1.00 24.47 562 GLY A O 1
ATOM 4200 N N . GLY A 1 563 ? -55.768 -24.138 12.750 1.00 25.81 563 GLY A N 1
ATOM 4201 C CA . GLY A 1 563 ? -54.743 -25.141 12.481 1.00 25.81 563 GLY A CA 1
ATOM 4202 C C . GLY A 1 563 ? -55.258 -26.286 11.607 1.00 25.81 563 GLY A C 1
ATOM 4203 O O . GLY A 1 563 ? -56.434 -26.631 11.662 1.00 25.81 563 GLY A O 1
ATOM 4204 N N . ALA A 1 564 ? -54.348 -26.936 10.882 1.00 27.17 564 ALA A N 1
ATOM 4205 C CA . ALA A 1 564 ? -54.476 -28.337 10.489 1.00 27.17 564 ALA A CA 1
ATOM 4206 C C . ALA A 1 564 ? -53.097 -28.926 10.151 1.00 27.17 564 ALA A C 1
ATOM 4208 O O . ALA A 1 564 ? -52.366 -28.416 9.307 1.00 27.17 564 ALA A O 1
ATOM 4209 N N . LYS A 1 565 ? -52.760 -30.030 10.824 1.00 30.02 565 LYS A N 1
ATOM 4210 C CA . LYS A 1 565 ? -51.649 -30.928 10.489 1.00 30.02 565 LYS A CA 1
ATOM 4211 C C . LYS A 1 565 ? -51.953 -31.666 9.180 1.00 30.02 565 LYS A C 1
ATOM 4213 O O . LYS A 1 565 ? -53.035 -32.233 9.068 1.00 30.02 565 LYS A O 1
ATOM 4218 N N . SER A 1 566 ? -50.969 -31.840 8.296 1.00 27.75 566 SER A N 1
ATOM 4219 C CA . SER A 1 566 ? -50.825 -33.103 7.553 1.00 27.75 566 SER A CA 1
ATOM 4220 C C . SER A 1 566 ? -49.383 -33.362 7.093 1.00 27.75 566 SER A C 1
ATOM 4222 O O . SER A 1 566 ? -48.556 -32.463 7.019 1.00 27.75 566 SER A O 1
ATOM 4224 N N . LYS A 1 567 ? -49.102 -34.657 6.946 1.00 26.05 567 LYS A N 1
ATOM 4225 C CA . LYS A 1 567 ? -47.822 -35.374 6.916 1.00 26.05 567 LYS A CA 1
ATOM 4226 C C . LYS A 1 567 ? -46.951 -35.149 5.675 1.00 26.05 567 LYS A C 1
ATOM 4228 O O . LYS A 1 567 ? -47.422 -34.823 4.596 1.00 26.05 567 LYS A O 1
ATOM 4233 N N . ALA A 1 568 ? -45.683 -35.500 5.887 1.00 27.98 568 ALA A N 1
ATOM 4234 C CA . ALA A 1 568 ? -44.604 -35.684 4.930 1.00 27.98 568 ALA A CA 1
ATOM 4235 C C . ALA A 1 568 ? -44.894 -36.668 3.779 1.00 27.98 568 ALA A C 1
ATOM 4237 O O . ALA A 1 568 ? -45.535 -37.701 3.968 1.00 27.98 568 ALA A O 1
ATOM 4238 N N . GLY A 1 569 ? -44.269 -36.383 2.635 1.00 25.09 569 GLY A N 1
ATOM 4239 C CA . GLY A 1 569 ? -44.009 -37.303 1.530 1.00 25.09 569 GLY A CA 1
ATOM 4240 C C . GLY A 1 569 ? -42.893 -36.717 0.665 1.00 25.09 569 GLY A C 1
ATOM 4241 O O . GLY A 1 569 ? -43.086 -35.690 0.025 1.00 25.09 569 GLY A O 1
ATOM 4242 N N . GLY A 1 570 ? -41.699 -37.306 0.730 1.00 25.16 570 GLY A N 1
ATOM 4243 C CA . GLY A 1 570 ? -40.516 -36.808 0.037 1.00 25.16 570 GLY A CA 1
ATOM 4244 C C . GLY A 1 570 ? -40.479 -37.178 -1.444 1.00 25.16 570 GLY A C 1
ATOM 4245 O O . GLY A 1 570 ? -40.882 -38.267 -1.834 1.00 25.16 570 GLY A O 1
ATOM 4246 N N . SER A 1 571 ? -39.893 -36.298 -2.251 1.00 26.89 571 SER A N 1
ATOM 4247 C CA . SER A 1 571 ? -39.021 -36.686 -3.361 1.00 26.89 571 SER A CA 1
ATOM 4248 C C . SER A 1 571 ? -38.072 -35.526 -3.673 1.00 26.89 571 SER A C 1
ATOM 4250 O O . SER A 1 571 ? -38.467 -34.366 -3.748 1.00 26.89 571 SER A O 1
ATOM 4252 N N . LYS A 1 572 ? -36.780 -35.856 -3.737 1.00 28.73 572 LYS A N 1
ATOM 4253 C CA . LYS A 1 572 ? -35.681 -34.956 -4.083 1.00 28.73 572 LYS A CA 1
ATOM 4254 C C . LYS A 1 572 ? -35.777 -34.580 -5.561 1.00 28.73 572 LYS A C 1
ATOM 4256 O O . LYS A 1 572 ? -35.738 -35.468 -6.406 1.00 28.73 572 LYS A O 1
ATOM 4261 N N . GLN A 1 573 ? -35.724 -33.287 -5.858 1.00 26.03 573 GLN A N 1
ATOM 4262 C CA . GLN A 1 573 ? -35.084 -32.796 -7.074 1.00 26.03 573 GLN A CA 1
ATOM 4263 C C . GLN A 1 573 ? -34.386 -31.479 -6.727 1.00 26.03 573 GLN A C 1
ATOM 4265 O O . GLN A 1 573 ? -35.026 -30.467 -6.453 1.00 26.03 573 GLN A O 1
ATOM 4270 N N . GLY A 1 574 ? -33.059 -31.549 -6.604 1.00 28.89 574 GLY A N 1
ATOM 4271 C CA . GLY A 1 574 ? -32.209 -30.406 -6.294 1.00 28.89 574 GLY A CA 1
ATOM 4272 C C . GLY A 1 574 ? -32.134 -29.482 -7.501 1.00 28.89 574 GLY A C 1
ATOM 4273 O O . GLY A 1 574 ? -31.500 -29.819 -8.494 1.00 28.89 574 GLY A O 1
ATOM 4274 N N . GLY A 1 575 ? -32.801 -28.337 -7.399 1.00 23.83 575 GLY A N 1
ATOM 4275 C CA . GLY A 1 575 ? -32.693 -27.206 -8.311 1.00 23.83 575 GLY A CA 1
ATOM 4276 C C . GLY A 1 575 ? -32.425 -25.955 -7.484 1.00 23.83 575 GLY A C 1
ATOM 4277 O O . GLY A 1 575 ? -33.147 -25.685 -6.524 1.00 23.83 575 GLY A O 1
ATOM 4278 N N . GLY A 1 576 ? -31.340 -25.258 -7.817 1.00 31.19 576 GLY A N 1
ATOM 4279 C CA . GLY A 1 576 ? -30.785 -24.145 -7.058 1.00 31.19 576 GLY A CA 1
ATOM 4280 C C . GLY A 1 576 ? -31.787 -23.032 -6.765 1.00 31.19 576 GLY A C 1
ATOM 4281 O O . GLY A 1 576 ? -32.405 -22.469 -7.663 1.00 31.19 576 GLY A O 1
ATOM 4282 N N . ARG A 1 577 ? -31.891 -22.689 -5.483 1.00 29.64 577 ARG A N 1
ATOM 4283 C CA . ARG A 1 577 ? -32.338 -21.387 -4.997 1.00 29.64 577 ARG A CA 1
ATOM 4284 C C . ARG A 1 577 ? -31.526 -21.079 -3.752 1.00 29.64 577 ARG A C 1
ATOM 4286 O O . ARG A 1 577 ? -31.663 -21.788 -2.761 1.00 29.64 577 ARG A O 1
ATOM 4293 N N . ASN A 1 578 ? -30.635 -20.099 -3.868 1.00 29.97 578 ASN A N 1
ATOM 4294 C CA . ASN A 1 578 ? -30.340 -19.079 -2.860 1.00 29.97 578 ASN A CA 1
ATOM 4295 C C . ASN A 1 578 ? -29.133 -18.264 -3.341 1.00 29.97 578 ASN A C 1
ATOM 4297 O O . ASN A 1 578 ? -27.993 -18.642 -3.098 1.00 29.97 578 ASN A O 1
ATOM 4301 N N . ALA A 1 579 ? -29.416 -17.162 -4.035 1.00 29.41 579 ALA A N 1
ATOM 4302 C CA . ALA A 1 579 ? -28.460 -16.074 -4.257 1.00 29.41 579 ALA A CA 1
ATOM 4303 C C . ALA A 1 579 ? -29.113 -14.675 -4.201 1.00 29.41 579 ALA A C 1
ATOM 4305 O O . ALA A 1 579 ? -28.404 -13.706 -3.986 1.00 29.41 579 ALA A O 1
ATOM 4306 N N . ASP A 1 580 ? -30.449 -14.555 -4.261 1.00 28.81 580 ASP A N 1
ATOM 4307 C CA . ASP A 1 580 ? -31.127 -13.247 -4.366 1.00 28.81 580 ASP A CA 1
ATOM 4308 C C . ASP A 1 580 ? -32.084 -12.920 -3.203 1.00 28.81 580 ASP A C 1
ATOM 4310 O O . ASP A 1 580 ? -33.190 -12.421 -3.400 1.00 28.81 580 ASP A O 1
ATOM 4314 N N . GLN A 1 581 ? -31.672 -13.183 -1.961 1.00 29.52 581 GLN A N 1
ATOM 4315 C CA . GLN A 1 581 ? -32.340 -12.627 -0.772 1.00 29.52 581 GLN A CA 1
ATOM 4316 C C . GLN A 1 581 ? -31.315 -12.138 0.260 1.00 29.52 581 GLN A C 1
ATOM 4318 O O . GLN A 1 581 ? -31.201 -12.685 1.352 1.00 29.52 581 GLN A O 1
ATOM 4323 N N . ALA A 1 582 ? -30.576 -11.079 -0.074 1.00 30.84 582 ALA A N 1
ATOM 4324 C CA . ALA A 1 582 ? -29.912 -10.242 0.925 1.00 30.84 582 ALA A CA 1
ATOM 4325 C C . ALA A 1 582 ? -30.859 -9.080 1.274 1.00 30.84 582 ALA A C 1
ATOM 4327 O O . ALA A 1 582 ? -30.844 -8.026 0.641 1.00 30.84 582 ALA A O 1
ATOM 4328 N N . GLY A 1 583 ? -31.781 -9.328 2.209 1.00 31.95 583 GLY A N 1
ATOM 4329 C CA . GLY A 1 583 ? -32.591 -8.275 2.827 1.00 31.95 583 GLY A CA 1
ATOM 4330 C C . GLY A 1 583 ? -31.775 -7.487 3.855 1.00 31.95 583 GLY A C 1
ATOM 4331 O O . GLY A 1 583 ? -30.700 -7.927 4.254 1.00 31.95 583 GLY A O 1
ATOM 4332 N N . ALA A 1 584 ? -32.325 -6.371 4.342 1.00 39.88 584 ALA A N 1
ATOM 4333 C CA . ALA A 1 584 ? -31.763 -5.462 5.355 1.00 39.88 584 ALA A CA 1
ATOM 4334 C C . ALA A 1 584 ? -31.204 -6.110 6.653 1.00 39.88 584 ALA A C 1
ATOM 4336 O O . ALA A 1 584 ? -30.653 -5.415 7.496 1.00 39.88 584 ALA A O 1
ATOM 4337 N N . GLY A 1 585 ? -31.314 -7.432 6.827 1.00 48.00 585 GLY A N 1
ATOM 4338 C CA . GLY A 1 585 ? -30.799 -8.191 7.968 1.00 48.00 585 GLY A CA 1
ATOM 4339 C C . GLY A 1 585 ? -29.320 -8.604 7.906 1.00 48.00 585 GLY A C 1
ATOM 4340 O O . GLY A 1 585 ? -28.905 -9.355 8.783 1.00 48.00 585 GLY A O 1
ATOM 4341 N N . GLN A 1 586 ? -28.541 -8.173 6.904 1.00 63.31 586 GLN A N 1
ATOM 4342 C CA . GLN A 1 586 ? -27.093 -8.455 6.808 1.00 63.31 586 GLN A CA 1
ATOM 4343 C C . GLN A 1 586 ? -26.186 -7.224 6.976 1.00 63.31 586 GLN A C 1
ATOM 4345 O O . GLN A 1 586 ? -24.966 -7.379 6.991 1.00 63.31 586 GLN A O 1
ATOM 4350 N N . ALA A 1 587 ? -26.746 -6.019 7.124 1.00 77.62 587 ALA A N 1
ATOM 4351 C CA . ALA A 1 587 ? -25.950 -4.812 7.345 1.00 77.62 587 ALA A CA 1
ATOM 4352 C C . ALA A 1 587 ? -25.131 -4.936 8.645 1.00 77.62 587 ALA A C 1
ATOM 4354 O O . ALA A 1 587 ? -25.673 -5.315 9.685 1.00 77.62 587 ALA A O 1
ATOM 4355 N N . GLY A 1 588 ? -23.824 -4.678 8.567 1.00 80.31 588 GLY A N 1
ATOM 4356 C CA . GLY A 1 588 ? -22.887 -4.805 9.688 1.00 80.31 588 GLY A CA 1
ATOM 4357 C C . GLY A 1 588 ? -22.524 -6.239 10.086 1.00 80.31 588 GLY A C 1
ATOM 4358 O O . GLY A 1 588 ? -21.792 -6.434 11.051 1.00 80.31 588 GLY A O 1
ATOM 4359 N N . GLN A 1 589 ? -22.996 -7.263 9.364 1.00 87.12 589 GLN A N 1
ATOM 4360 C CA . GLN A 1 589 ? -22.556 -8.641 9.591 1.00 87.12 589 GLN A CA 1
ATOM 4361 C C . GLN A 1 589 ? -21.283 -8.953 8.809 1.00 87.12 589 GLN A C 1
ATOM 4363 O O . GLN A 1 589 ? -21.147 -8.595 7.640 1.00 87.12 589 GLN A O 1
ATOM 4368 N N . ILE A 1 590 ? -20.390 -9.710 9.442 1.00 89.88 590 ILE A N 1
ATOM 4369 C CA . ILE A 1 590 ? -19.188 -10.244 8.802 1.00 89.88 590 ILE A CA 1
ATOM 4370 C C . ILE A 1 590 ? -19.594 -11.478 7.995 1.00 89.88 590 ILE A C 1
ATOM 4372 O O . ILE A 1 590 ? -19.993 -12.502 8.555 1.00 89.88 590 ILE A O 1
ATOM 4376 N N . LEU A 1 591 ? -19.535 -11.360 6.672 1.00 87.38 591 LEU A N 1
ATOM 4377 C CA . LEU A 1 591 ? -19.965 -12.381 5.718 1.00 87.38 591 LEU A CA 1
ATOM 4378 C C . LEU A 1 591 ? -18.879 -13.436 5.479 1.00 87.38 591 LEU A C 1
ATOM 4380 O O . LEU A 1 591 ? -19.197 -14.606 5.259 1.00 87.38 591 LEU A O 1
ATOM 4384 N N . ALA A 1 592 ? -17.611 -13.023 5.512 1.00 87.94 592 ALA A N 1
ATOM 4385 C CA . ALA A 1 592 ?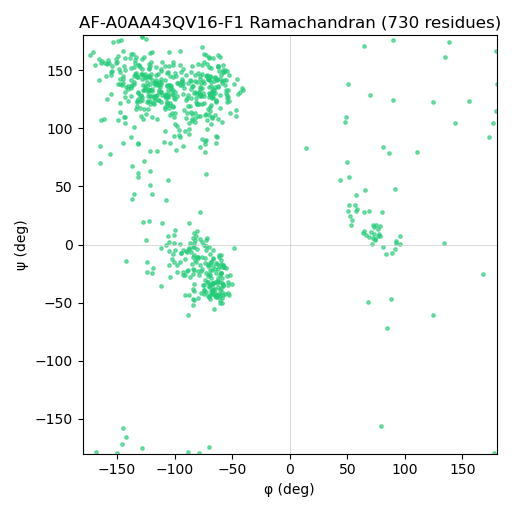 -16.450 -13.890 5.349 1.00 87.94 592 ALA A CA 1
ATOM 4386 C C . ALA A 1 592 ? -15.186 -13.244 5.937 1.00 87.94 592 ALA A C 1
ATOM 4388 O O . ALA A 1 592 ? -15.072 -12.019 5.995 1.00 87.94 592 ALA A O 1
ATOM 4389 N N . SER A 1 593 ? -14.232 -14.093 6.311 1.00 89.88 593 SER A N 1
ATOM 4390 C CA . SER A 1 593 ? -12.866 -13.713 6.673 1.00 89.88 593 SER A CA 1
ATOM 4391 C C . SER A 1 593 ? -11.917 -14.481 5.765 1.00 89.88 593 SER A C 1
ATOM 4393 O O . SER A 1 593 ? -12.049 -15.702 5.649 1.00 89.88 593 SER A O 1
ATOM 4395 N N . LEU A 1 594 ? -11.002 -13.779 5.102 1.00 90.75 594 LEU A N 1
ATOM 4396 C CA . LEU A 1 594 ? -10.071 -14.363 4.138 1.00 90.75 594 LEU A CA 1
ATOM 4397 C C . LEU A 1 594 ? -8.642 -14.067 4.592 1.00 90.75 594 LEU A C 1
ATOM 4399 O O . LEU A 1 594 ? -8.379 -13.011 5.157 1.00 90.75 594 LEU A O 1
ATOM 4403 N N . ALA A 1 595 ? -7.748 -15.017 4.346 1.00 88.94 595 ALA A N 1
ATOM 4404 C CA . ALA A 1 595 ? -6.317 -14.878 4.564 1.00 88.94 595 ALA A CA 1
ATOM 4405 C C . ALA A 1 595 ? -5.617 -15.758 3.529 1.00 88.94 595 ALA A C 1
ATOM 4407 O O . ALA A 1 595 ? -5.713 -16.987 3.585 1.00 88.94 595 ALA A O 1
ATOM 4408 N N . ALA A 1 596 ? -5.011 -15.130 2.527 1.00 87.00 596 ALA A N 1
ATOM 4409 C CA . ALA A 1 596 ? -4.294 -15.826 1.456 1.00 87.00 596 ALA A CA 1
ATOM 4410 C C . ALA A 1 596 ? -2.839 -15.360 1.310 1.00 87.00 596 ALA A C 1
ATOM 4412 O O . ALA A 1 596 ? -2.062 -16.038 0.639 1.00 87.00 596 ALA A O 1
ATOM 4413 N N . GLN A 1 597 ? -2.505 -14.226 1.923 1.00 92.12 597 GLN A N 1
ATOM 4414 C CA . GLN A 1 597 ? -1.242 -13.502 1.799 1.00 92.12 597 GLN A CA 1
ATOM 4415 C C . GLN A 1 597 ? -0.613 -13.386 3.193 1.00 92.12 597 GLN A C 1
ATOM 4417 O O . GLN A 1 597 ? -1.276 -13.693 4.189 1.00 92.12 597 GLN A O 1
ATOM 4422 N N . SER A 1 598 ? 0.668 -13.041 3.256 1.00 87.75 598 SER A N 1
ATOM 4423 C CA . SER A 1 598 ? 1.463 -13.061 4.493 1.00 87.75 598 SER A CA 1
ATOM 4424 C C . SER A 1 598 ? 1.592 -11.701 5.168 1.00 87.75 598 SER A C 1
ATOM 4426 O O . SER A 1 598 ? 1.808 -11.667 6.378 1.00 87.75 598 SER A O 1
ATOM 4428 N N . ASP A 1 599 ? 1.446 -10.615 4.412 1.00 91.31 599 ASP A N 1
ATOM 4429 C CA . ASP A 1 599 ? 1.717 -9.253 4.876 1.00 91.31 599 ASP A CA 1
ATOM 4430 C C . ASP A 1 599 ? 0.538 -8.303 4.598 1.00 91.31 599 ASP A C 1
ATOM 4432 O O . ASP A 1 599 ? -0.497 -8.731 4.079 1.00 91.31 599 ASP A O 1
ATOM 4436 N N . GLY A 1 600 ? 0.646 -7.030 4.983 1.00 90.56 600 GLY A N 1
ATOM 4437 C CA . GLY A 1 600 ? -0.390 -6.002 4.843 1.00 90.56 600 GLY A CA 1
ATOM 4438 C C . GLY A 1 600 ? -1.049 -5.976 3.463 1.00 90.56 600 GLY A C 1
ATOM 4439 O O . GLY A 1 600 ? -0.411 -6.239 2.441 1.00 90.56 600 GLY A O 1
ATOM 4440 N N . ILE A 1 601 ? -2.361 -5.730 3.439 1.00 94.81 601 ILE A N 1
ATOM 4441 C CA . ILE A 1 601 ? -3.128 -5.557 2.201 1.00 94.81 601 ILE A CA 1
ATOM 4442 C C . ILE A 1 601 ? -3.296 -4.063 1.921 1.00 94.81 601 ILE A C 1
ATOM 4444 O O . ILE A 1 601 ? -4.187 -3.428 2.492 1.00 94.81 601 ILE A O 1
ATOM 4448 N N . GLU A 1 602 ? -2.505 -3.541 0.989 1.00 92.12 602 GLU A N 1
ATOM 4449 C CA . GLU A 1 602 ? -2.481 -2.112 0.637 1.00 92.12 602 GLU A CA 1
ATOM 4450 C C . GLU A 1 602 ? -3.567 -1.718 -0.362 1.00 92.12 602 GLU A C 1
ATOM 4452 O O . GLU A 1 602 ? -4.012 -0.574 -0.419 1.00 92.12 602 GLU A O 1
ATOM 4457 N N . THR A 1 603 ? -4.042 -2.663 -1.174 1.00 94.81 603 THR A N 1
ATOM 4458 C CA . THR A 1 603 ? -4.907 -2.313 -2.301 1.00 94.81 603 THR A CA 1
ATOM 4459 C C . THR A 1 603 ? -5.912 -3.408 -2.634 1.00 94.81 603 THR A C 1
ATOM 4461 O O . THR A 1 603 ? -5.614 -4.607 -2.632 1.00 94.81 603 THR A O 1
ATOM 4464 N N . LEU A 1 604 ? -7.143 -2.983 -2.922 1.00 95.69 604 LEU A N 1
ATOM 4465 C CA . LEU A 1 604 ? -8.269 -3.853 -3.235 1.00 95.69 604 LEU A CA 1
ATOM 4466 C C . LEU A 1 604 ? -9.038 -3.312 -4.434 1.00 95.69 604 LEU A C 1
ATOM 4468 O O . LEU A 1 604 ? -9.333 -2.122 -4.519 1.00 95.69 604 LEU A O 1
ATOM 4472 N N . SER A 1 605 ? -9.441 -4.203 -5.338 1.00 94.25 605 SER A N 1
ATOM 4473 C CA . SER A 1 605 ? -10.259 -3.824 -6.491 1.00 94.25 605 SER A CA 1
ATOM 4474 C C . SER A 1 605 ? -11.256 -4.913 -6.864 1.00 94.25 605 SER A C 1
ATOM 4476 O O . SER A 1 605 ? -10.956 -6.108 -6.800 1.00 94.25 605 SER A O 1
ATOM 4478 N N . PHE A 1 606 ? -12.455 -4.498 -7.276 1.00 92.81 606 PHE A N 1
ATOM 4479 C CA . PHE A 1 606 ? -13.487 -5.390 -7.793 1.00 92.81 606 PHE A CA 1
ATOM 4480 C C . PHE A 1 606 ? -13.583 -5.309 -9.312 1.00 92.81 606 PHE A C 1
ATOM 4482 O O . PHE A 1 606 ? -13.687 -4.227 -9.886 1.00 92.81 606 PHE A O 1
ATOM 4489 N N . ALA A 1 607 ? -13.663 -6.470 -9.954 1.00 89.44 607 ALA A N 1
ATOM 4490 C CA . ALA A 1 607 ? -14.006 -6.561 -11.362 1.00 89.44 607 ALA A CA 1
ATOM 4491 C C . ALA A 1 607 ? -15.483 -6.211 -11.583 1.00 89.44 607 ALA A C 1
ATOM 4493 O O . ALA A 1 607 ? -16.367 -6.586 -10.801 1.00 89.44 607 ALA A O 1
ATOM 4494 N N . ALA A 1 608 ? -15.760 -5.515 -12.685 1.00 82.38 608 ALA A N 1
ATOM 4495 C CA . ALA A 1 608 ? -17.127 -5.210 -13.076 1.00 82.38 608 ALA A CA 1
ATOM 4496 C C . ALA A 1 608 ? -17.891 -6.484 -13.514 1.00 82.38 608 ALA A C 1
ATOM 4498 O O . ALA A 1 608 ? -17.289 -7.432 -14.032 1.00 82.38 608 ALA A O 1
ATOM 4499 N N . PRO A 1 609 ? -19.231 -6.521 -13.362 1.00 76.88 609 PRO A N 1
ATOM 4500 C CA . PRO A 1 609 ? -20.053 -7.641 -13.827 1.00 76.88 609 PRO A CA 1
ATOM 4501 C C . PRO A 1 609 ? -19.796 -7.982 -15.310 1.00 76.88 609 PRO A C 1
ATOM 4503 O O . PRO A 1 609 ? -19.569 -7.070 -16.108 1.00 76.88 609 PRO A O 1
ATOM 4506 N N . PRO A 1 610 ? -19.861 -9.268 -15.724 1.00 71.44 610 PRO A N 1
ATOM 4507 C CA . PRO A 1 610 ? -20.515 -10.402 -15.051 1.00 71.44 610 PRO A CA 1
ATOM 4508 C C . PRO A 1 610 ? -19.614 -11.267 -14.150 1.00 71.44 610 PRO A C 1
ATOM 4510 O O . PRO A 1 610 ? -20.121 -12.162 -13.476 1.00 71.44 610 PRO A O 1
ATOM 4513 N N . LEU A 1 611 ? -18.299 -11.042 -14.145 1.00 75.00 611 LEU A N 1
ATOM 4514 C CA . LEU A 1 611 ? -17.344 -11.777 -13.311 1.00 75.00 611 LEU A CA 1
ATOM 4515 C C . LEU A 1 611 ? -16.995 -10.918 -12.096 1.00 75.00 611 LEU A C 1
ATOM 4517 O O . LEU A 1 611 ? -16.094 -10.095 -12.167 1.00 75.00 611 LEU A O 1
ATOM 4521 N N . THR A 1 612 ? -17.704 -11.101 -10.982 1.00 81.69 612 THR A N 1
ATOM 4522 C CA . THR A 1 612 ? -17.395 -10.387 -9.733 1.00 81.69 612 THR A CA 1
ATOM 4523 C C . THR A 1 612 ? -16.198 -11.043 -9.045 1.00 81.69 612 THR A C 1
ATOM 4525 O O . THR A 1 612 ? -16.347 -11.909 -8.179 1.00 81.69 612 THR A O 1
ATOM 4528 N N . LEU A 1 613 ? -15.002 -10.652 -9.469 1.00 89.75 613 LEU A N 1
ATOM 4529 C CA . LEU A 1 613 ? -13.737 -11.043 -8.856 1.00 89.75 613 LEU A CA 1
ATOM 4530 C C . LEU A 1 613 ? -13.249 -9.931 -7.930 1.00 89.75 613 LEU A C 1
ATOM 4532 O O . LEU A 1 613 ? -13.453 -8.754 -8.216 1.00 89.75 613 LEU A O 1
ATOM 4536 N N . LEU A 1 614 ? -12.612 -10.318 -6.833 1.00 92.81 614 LEU A N 1
ATOM 4537 C CA . LEU A 1 614 ? -11.884 -9.418 -5.944 1.00 92.81 614 LEU A CA 1
ATOM 4538 C C . LEU A 1 614 ? -10.392 -9.681 -6.133 1.00 92.81 614 LEU A C 1
ATOM 4540 O O . LEU A 1 614 ? -9.976 -10.832 -6.019 1.00 92.81 614 LEU A O 1
ATOM 4544 N N . ALA A 1 615 ? -9.609 -8.641 -6.391 1.00 94.00 615 ALA A N 1
ATOM 4545 C CA . ALA A 1 615 ? -8.153 -8.692 -6.353 1.00 94.00 615 ALA A CA 1
ATOM 4546 C C . ALA A 1 615 ? -7.652 -7.965 -5.102 1.00 94.00 615 ALA A C 1
ATOM 4548 O O . ALA A 1 615 ? -8.155 -6.885 -4.792 1.00 94.00 615 ALA A O 1
ATOM 4549 N N . ALA A 1 616 ? -6.681 -8.563 -4.416 1.00 95.56 616 ALA A N 1
ATOM 4550 C CA . ALA A 1 616 ? -5.981 -8.001 -3.268 1.00 95.56 616 ALA A CA 1
ATOM 4551 C C . ALA A 1 616 ? -4.474 -7.993 -3.551 1.00 95.56 616 ALA A C 1
ATOM 4553 O O . ALA A 1 616 ? -3.907 -9.046 -3.857 1.00 95.56 616 ALA A O 1
ATOM 4554 N N . GLY A 1 617 ? -3.853 -6.817 -3.490 1.00 95.19 617 GLY A N 1
ATOM 4555 C CA . GLY A 1 617 ? -2.399 -6.649 -3.537 1.00 95.19 617 GLY A CA 1
ATOM 4556 C C . GLY A 1 617 ? -1.841 -6.552 -2.122 1.00 95.19 617 GLY A C 1
ATOM 4557 O O . GLY A 1 617 ? -2.455 -5.907 -1.272 1.00 95.19 617 GLY A O 1
ATOM 4558 N N . SER A 1 618 ? -0.722 -7.228 -1.869 1.00 94.88 618 SER A N 1
ATOM 4559 C CA . SER A 1 618 ? -0.068 -7.239 -0.559 1.00 94.88 618 SER A CA 1
ATOM 4560 C C . SER A 1 618 ? 1.356 -6.694 -0.630 1.00 94.88 618 SER A C 1
ATOM 4562 O O . SER A 1 618 ? 2.000 -6.725 -1.682 1.00 94.88 618 SER A O 1
ATOM 4564 N N . VAL A 1 619 ? 1.846 -6.229 0.518 1.00 92.56 619 VAL A N 1
ATOM 4565 C CA . VAL A 1 619 ? 3.238 -5.816 0.737 1.00 92.56 619 VAL A CA 1
ATOM 4566 C C . VAL A 1 619 ? 4.224 -6.964 0.481 1.00 92.56 619 VAL A C 1
ATOM 4568 O O . VAL A 1 619 ? 5.352 -6.713 0.077 1.00 92.56 619 VAL A O 1
ATOM 4571 N N . ASP A 1 620 ? 3.793 -8.227 0.591 1.00 89.94 620 ASP A N 1
ATOM 4572 C CA . ASP A 1 620 ? 4.637 -9.398 0.293 1.00 89.94 620 ASP A CA 1
ATOM 4573 C C . ASP A 1 620 ? 4.915 -9.632 -1.210 1.00 89.94 620 ASP A C 1
ATOM 4575 O O . ASP A 1 620 ? 5.508 -10.645 -1.586 1.00 89.94 620 ASP A O 1
ATOM 4579 N N . GLY A 1 621 ? 4.441 -8.734 -2.078 1.00 89.56 621 GLY A N 1
ATOM 4580 C CA . GLY A 1 621 ? 4.600 -8.810 -3.531 1.00 89.56 621 GLY A CA 1
ATOM 4581 C C . GLY A 1 621 ? 3.653 -9.768 -4.239 1.00 89.56 621 GLY A C 1
ATOM 4582 O O . GLY A 1 621 ? 3.761 -9.970 -5.457 1.00 89.56 621 GLY A O 1
ATOM 4583 N N . SER A 1 622 ? 2.686 -10.331 -3.512 1.00 93.31 622 SER A N 1
ATOM 4584 C CA . SER A 1 622 ? 1.678 -11.216 -4.076 1.00 93.31 622 SER A CA 1
ATOM 4585 C C . SER A 1 622 ? 0.375 -10.506 -4.448 1.00 93.31 622 SER A C 1
ATOM 4587 O O . SER A 1 622 ? -0.026 -9.496 -3.864 1.00 93.31 622 SER A O 1
ATOM 4589 N N . VAL A 1 623 ? -0.344 -11.093 -5.408 1.00 93.56 623 VAL A N 1
ATOM 4590 C CA . VAL A 1 623 ? -1.712 -10.703 -5.772 1.00 93.56 623 VAL A CA 1
ATOM 4591 C C . VAL A 1 623 ? -2.648 -11.902 -5.640 1.00 93.56 623 VAL A C 1
ATOM 4593 O O . VAL A 1 623 ? -2.535 -12.896 -6.368 1.00 93.56 623 VAL A O 1
ATOM 4596 N N . ALA A 1 624 ? -3.624 -11.804 -4.740 1.00 92.69 624 ALA A N 1
ATOM 4597 C CA . ALA A 1 624 ? -4.649 -12.821 -4.542 1.00 92.69 624 ALA A CA 1
ATOM 4598 C C . ALA A 1 624 ? -5.962 -12.438 -5.240 1.00 92.69 624 ALA A C 1
ATOM 4600 O O . ALA A 1 624 ? -6.479 -11.335 -5.085 1.00 92.69 624 ALA A O 1
ATOM 4601 N N . ILE A 1 625 ? -6.530 -13.377 -5.997 1.00 92.19 625 ILE A N 1
ATOM 4602 C CA . ILE A 1 625 ? -7.808 -13.230 -6.697 1.00 92.19 625 ILE A CA 1
ATOM 4603 C C . ILE A 1 625 ? -8.831 -14.155 -6.043 1.00 92.19 625 ILE A C 1
ATOM 4605 O O . ILE A 1 625 ? -8.660 -15.379 -6.016 1.00 92.19 625 ILE A O 1
ATOM 4609 N N . PHE A 1 626 ? -9.933 -13.581 -5.576 1.00 90.75 626 PHE A N 1
ATOM 4610 C CA . PHE A 1 626 ? -11.034 -14.279 -4.926 1.00 90.75 626 PHE A CA 1
ATOM 4611 C C . PHE A 1 626 ? -12.291 -14.243 -5.791 1.00 90.75 626 PHE A C 1
ATOM 4613 O O . PHE A 1 626 ? -12.613 -13.238 -6.427 1.00 90.75 626 PHE A O 1
ATOM 4620 N N . ASP A 1 627 ? -13.032 -15.348 -5.787 1.00 87.00 627 ASP A N 1
ATOM 4621 C CA . ASP A 1 627 ? -14.276 -15.479 -6.539 1.00 87.00 627 ASP A CA 1
ATOM 4622 C C . ASP A 1 627 ? -15.493 -15.284 -5.628 1.00 87.00 627 ASP A C 1
ATOM 4624 O O . ASP A 1 627 ? -15.809 -16.139 -4.790 1.00 87.00 627 ASP A O 1
ATOM 4628 N N . HIS A 1 628 ? -16.202 -14.165 -5.795 1.00 82.44 628 HIS A N 1
ATOM 4629 C CA . HIS A 1 628 ? -17.386 -13.860 -4.993 1.00 82.44 628 HIS A CA 1
ATOM 4630 C C . HIS A 1 628 ? -18.492 -14.917 -5.156 1.00 82.44 628 HIS A C 1
ATOM 4632 O O . HIS A 1 628 ? -19.112 -15.317 -4.165 1.00 82.44 628 HIS A O 1
ATOM 4638 N N . ALA A 1 629 ? -18.711 -15.429 -6.374 1.00 79.50 629 ALA A N 1
ATOM 4639 C CA . ALA A 1 629 ? -19.771 -16.402 -6.653 1.00 79.50 629 ALA A CA 1
ATOM 4640 C C . ALA A 1 629 ? -19.553 -17.730 -5.906 1.00 79.50 629 ALA A C 1
ATOM 4642 O O . ALA A 1 629 ? -20.508 -18.446 -5.592 1.00 79.50 629 ALA A O 1
ATOM 4643 N N . HIS A 1 630 ? -18.301 -18.030 -5.558 1.00 81.81 630 HIS A N 1
ATOM 4644 C CA . HIS A 1 630 ? -17.895 -19.229 -4.834 1.00 81.81 630 HIS A CA 1
ATOM 4645 C C . HIS A 1 630 ? -17.489 -18.944 -3.380 1.00 81.81 630 HIS A C 1
ATOM 4647 O O . HIS A 1 630 ? -16.584 -19.584 -2.853 1.00 81.81 630 HIS A O 1
ATOM 4653 N N . ARG A 1 631 ? -18.196 -18.023 -2.703 1.00 82.19 631 ARG A N 1
ATOM 4654 C CA . ARG A 1 631 ? -17.956 -17.639 -1.295 1.00 82.19 631 ARG A CA 1
ATOM 4655 C C . ARG A 1 631 ? -16.534 -17.131 -1.040 1.00 82.19 631 ARG A C 1
ATOM 4657 O O . ARG A 1 631 ? -15.931 -17.494 -0.034 1.00 82.19 631 ARG A O 1
ATOM 4664 N N . PHE A 1 632 ? -16.015 -16.306 -1.945 1.00 85.00 632 PHE A N 1
ATOM 4665 C CA . PHE A 1 632 ? -14.649 -15.782 -1.880 1.00 85.00 632 PHE A CA 1
ATOM 4666 C C . PHE A 1 632 ? -13.589 -16.888 -1.814 1.00 85.00 632 PHE A C 1
ATOM 4668 O O . PHE A 1 632 ? -12.556 -16.736 -1.168 1.00 85.00 632 PHE A O 1
ATOM 4675 N N . ALA A 1 633 ? -13.831 -18.021 -2.479 1.00 83.88 633 ALA A N 1
ATOM 4676 C CA . ALA A 1 633 ? -12.785 -19.013 -2.665 1.00 83.88 633 ALA A CA 1
ATOM 4677 C C . ALA A 1 633 ? -11.606 -18.372 -3.409 1.00 83.88 633 ALA A C 1
ATOM 4679 O O . ALA A 1 633 ? -11.807 -17.615 -4.364 1.00 83.88 633 ALA A O 1
ATOM 4680 N N . VAL A 1 634 ? -10.383 -18.692 -2.979 1.00 86.69 634 VAL A N 1
ATOM 4681 C CA . VAL A 1 634 ? -9.165 -18.266 -3.673 1.00 86.69 634 VAL A CA 1
ATOM 4682 C C . VAL A 1 634 ? -9.186 -18.891 -5.063 1.00 86.69 634 VAL A C 1
ATOM 4684 O O . VAL A 1 634 ? -9.022 -20.101 -5.224 1.00 86.69 634 VAL A O 1
ATOM 4687 N N . ARG A 1 635 ? -9.426 -18.059 -6.075 1.00 84.38 635 ARG A N 1
ATOM 4688 C CA . ARG A 1 635 ? -9.363 -18.450 -7.482 1.00 84.38 635 ARG A CA 1
ATOM 4689 C C . ARG A 1 635 ? -7.913 -18.591 -7.907 1.00 84.38 635 ARG A C 1
ATOM 4691 O O . ARG A 1 635 ? -7.583 -19.491 -8.678 1.00 84.38 635 ARG A O 1
ATOM 4698 N N . ARG A 1 636 ? -7.061 -17.689 -7.414 1.00 85.50 636 ARG A N 1
ATOM 4699 C CA . ARG A 1 636 ? -5.644 -17.639 -7.748 1.00 85.50 636 ARG A CA 1
ATOM 4700 C C . ARG A 1 636 ? -4.855 -16.869 -6.698 1.00 85.50 636 ARG A C 1
ATOM 4702 O O . ARG A 1 636 ? -5.363 -15.896 -6.163 1.00 85.50 636 ARG A O 1
ATOM 4709 N N . ASN A 1 637 ? -3.629 -17.300 -6.432 1.00 88.31 637 ASN A N 1
ATOM 4710 C CA . ASN A 1 637 ? -2.674 -16.559 -5.615 1.00 88.31 637 ASN A CA 1
ATOM 4711 C C . ASN A 1 637 ? -1.357 -16.467 -6.395 1.00 88.31 637 ASN A C 1
ATOM 4713 O O . ASN A 1 637 ? -0.728 -17.496 -6.650 1.00 88.31 637 ASN A O 1
ATOM 4717 N N . ILE A 1 638 ? -1.020 -15.262 -6.845 1.00 88.69 638 ILE A N 1
ATOM 4718 C CA . ILE A 1 638 ? 0.159 -14.947 -7.653 1.00 88.69 638 ILE A CA 1
ATOM 4719 C C . ILE A 1 638 ? 1.239 -14.485 -6.685 1.00 88.69 638 ILE A C 1
ATOM 4721 O O . ILE A 1 638 ? 1.246 -13.322 -6.316 1.00 88.69 638 ILE A O 1
ATOM 4725 N N . LYS A 1 639 ? 2.094 -15.401 -6.220 1.00 85.88 639 LYS A N 1
ATOM 4726 C CA . LYS A 1 639 ? 3.096 -15.085 -5.186 1.00 85.88 639 LYS A CA 1
ATOM 4727 C C . LYS A 1 639 ? 4.184 -14.124 -5.663 1.00 85.88 639 LYS A C 1
ATOM 4729 O O . LYS A 1 639 ? 4.577 -13.250 -4.915 1.00 85.88 639 LYS A O 1
ATOM 4734 N N . GLU A 1 640 ? 4.625 -14.287 -6.903 1.00 85.25 640 GLU A N 1
ATOM 4735 C CA . GLU A 1 640 ? 5.661 -13.467 -7.540 1.00 85.25 640 GLU A CA 1
ATOM 4736 C C . GLU A 1 640 ? 4.983 -12.526 -8.543 1.00 85.25 640 GLU A C 1
ATOM 4738 O O . GLU A 1 640 ? 5.215 -12.599 -9.746 1.00 85.25 640 GLU A O 1
ATOM 4743 N N . ALA A 1 641 ? 4.008 -11.733 -8.082 1.00 86.25 641 ALA A N 1
ATOM 4744 C CA . ALA A 1 641 ? 3.359 -10.759 -8.960 1.00 86.25 641 ALA A CA 1
ATOM 4745 C C . ALA A 1 641 ? 4.277 -9.555 -9.212 1.00 86.25 641 ALA A C 1
ATOM 4747 O O . ALA A 1 641 ? 4.266 -9.003 -10.311 1.00 86.25 641 ALA A O 1
ATOM 4748 N N . HIS A 1 642 ? 5.053 -9.179 -8.194 1.00 89.94 642 HIS A N 1
ATOM 4749 C CA . HIS A 1 642 ? 6.065 -8.125 -8.223 1.00 89.94 642 HIS A CA 1
ATOM 4750 C C . HIS A 1 642 ? 7.361 -8.590 -7.536 1.00 89.94 642 HIS A C 1
ATOM 4752 O O . HIS A 1 642 ? 7.911 -7.883 -6.710 1.00 89.94 642 HIS A O 1
ATOM 4758 N N . ASP A 1 643 ? 7.796 -9.829 -7.811 1.00 84.25 643 ASP A N 1
ATOM 4759 C CA . ASP A 1 643 ? 9.116 -10.374 -7.428 1.00 84.25 643 ASP A CA 1
ATOM 4760 C C . ASP A 1 643 ? 9.528 -10.202 -5.942 1.00 84.25 643 ASP A C 1
ATOM 4762 O O . ASP A 1 643 ? 10.706 -10.168 -5.602 1.00 84.25 643 ASP A O 1
ATOM 4766 N N . GLY A 1 644 ? 8.543 -10.151 -5.036 1.00 83.31 644 GLY A N 1
ATOM 4767 C CA . GLY A 1 644 ? 8.740 -9.972 -3.589 1.00 83.31 644 GLY A CA 1
ATOM 4768 C C . GLY A 1 644 ? 8.721 -8.515 -3.107 1.00 83.31 644 GLY A C 1
ATOM 4769 O O . GLY A 1 644 ? 8.751 -8.284 -1.901 1.00 83.31 644 GLY A O 1
ATOM 4770 N N . PHE A 1 645 ? 8.619 -7.547 -4.018 1.00 89.81 645 PHE A N 1
ATOM 4771 C CA . PHE A 1 645 ? 8.421 -6.128 -3.725 1.00 89.81 645 PHE A CA 1
ATOM 4772 C C . PHE A 1 645 ? 6.943 -5.787 -3.549 1.00 89.81 645 PHE A C 1
ATOM 4774 O O . PHE A 1 645 ? 6.080 -6.359 -4.213 1.00 89.81 645 PHE A O 1
ATOM 4781 N N . ALA A 1 646 ? 6.649 -4.804 -2.698 1.00 90.81 646 ALA A N 1
ATOM 4782 C CA . ALA A 1 646 ? 5.284 -4.427 -2.348 1.00 90.81 646 ALA A CA 1
ATOM 4783 C C . ALA A 1 646 ? 4.416 -4.084 -3.571 1.00 90.81 646 ALA A C 1
ATOM 4785 O O . ALA A 1 646 ? 4.809 -3.301 -4.441 1.00 90.81 646 ALA A O 1
ATOM 4786 N N . VAL A 1 647 ? 3.201 -4.646 -3.610 1.00 94.38 647 VAL A N 1
ATOM 4787 C CA . VAL A 1 647 ? 2.186 -4.288 -4.608 1.00 94.38 647 VAL A CA 1
ATOM 4788 C C . VAL A 1 647 ? 1.471 -3.024 -4.151 1.00 94.38 647 VAL A C 1
ATOM 4790 O O . VAL A 1 647 ? 0.665 -3.068 -3.223 1.00 94.38 647 VAL A O 1
ATOM 4793 N N . VAL A 1 648 ? 1.726 -1.914 -4.838 1.00 93.69 648 VAL A N 1
ATOM 4794 C CA . VAL A 1 648 ? 1.218 -0.594 -4.442 1.00 93.69 648 VAL A CA 1
ATOM 4795 C C . VAL A 1 648 ? -0.240 -0.407 -4.858 1.00 93.69 648 VAL A C 1
ATOM 4797 O O . VAL A 1 648 ? -1.079 0.024 -4.070 1.00 93.69 648 VAL A O 1
ATOM 4800 N N . LYS A 1 649 ? -0.586 -0.761 -6.102 1.00 95.50 649 LYS A N 1
ATOM 4801 C CA . LYS A 1 649 ? -1.947 -0.569 -6.620 1.00 95.50 649 LYS A CA 1
ATOM 4802 C C . LYS A 1 649 ? -2.390 -1.722 -7.506 1.00 95.50 649 LYS A C 1
ATOM 4804 O O . LYS A 1 649 ? -1.670 -2.145 -8.410 1.00 95.50 649 LYS A O 1
ATOM 4809 N N . VAL A 1 650 ? -3.625 -2.180 -7.299 1.00 95.50 650 VAL A N 1
ATOM 4810 C CA . VAL A 1 650 ? -4.324 -3.109 -8.195 1.00 95.50 650 VAL A CA 1
ATOM 4811 C C . VAL A 1 650 ? -5.621 -2.472 -8.685 1.00 95.50 650 VAL A C 1
ATOM 4813 O O . VAL A 1 650 ? -6.392 -1.921 -7.904 1.00 95.50 650 VAL A O 1
ATOM 4816 N N . GLU A 1 651 ? -5.892 -2.538 -9.986 1.00 94.44 651 GLU A N 1
ATOM 4817 C CA . GLU A 1 651 ? -7.099 -1.938 -10.556 1.00 94.44 651 GLU A CA 1
ATOM 4818 C C . GLU A 1 651 ? -7.612 -2.734 -11.760 1.00 94.44 651 GLU A C 1
ATOM 4820 O O . GLU A 1 651 ? -6.907 -2.928 -12.758 1.00 94.44 651 GLU A O 1
ATOM 4825 N N . PHE A 1 652 ? -8.862 -3.196 -11.680 1.00 92.75 652 PHE A N 1
ATOM 4826 C CA . PHE A 1 652 ? -9.536 -3.812 -12.821 1.00 92.75 652 PHE A CA 1
ATOM 4827 C C . PHE A 1 652 ? -9.913 -2.775 -13.875 1.00 92.75 652 PHE A C 1
ATOM 4829 O O . PHE A 1 652 ? -10.337 -1.663 -13.564 1.00 92.75 652 PHE A O 1
ATOM 4836 N N . MET A 1 653 ? -9.835 -3.175 -15.142 1.00 87.81 653 MET A N 1
ATOM 4837 C CA . MET A 1 653 ? -10.302 -2.340 -16.243 1.00 87.81 653 MET A CA 1
ATOM 4838 C C . MET A 1 653 ? -11.800 -2.031 -16.115 1.00 87.81 653 MET A C 1
ATOM 4840 O O . MET A 1 653 ? -12.613 -2.890 -15.758 1.00 87.81 653 MET A O 1
ATOM 4844 N N . SER A 1 654 ? -12.176 -0.802 -16.477 1.00 82.06 654 SER A N 1
ATOM 4845 C CA . SER A 1 654 ? -13.568 -0.349 -16.438 1.00 82.06 654 SER A CA 1
ATOM 4846 C C . SER A 1 654 ? -14.492 -1.248 -17.268 1.00 82.06 654 SER A C 1
ATOM 4848 O O . SER A 1 654 ? -14.099 -1.795 -18.303 1.00 82.06 654 SER A O 1
ATOM 4850 N N . ALA A 1 655 ? -15.761 -1.353 -16.861 1.00 71.44 655 ALA A N 1
ATOM 4851 C CA . ALA A 1 655 ? -16.790 -2.118 -17.572 1.00 71.44 655 ALA A CA 1
ATOM 4852 C C . ALA A 1 655 ? -16.917 -1.720 -19.057 1.00 71.44 655 ALA A C 1
ATOM 4854 O O . ALA A 1 655 ? -17.198 -2.566 -19.908 1.00 71.44 655 ALA A O 1
ATOM 4855 N N . GLY A 1 656 ? -16.674 -0.441 -19.373 1.00 66.12 656 GLY A N 1
ATOM 4856 C CA . GLY A 1 656 ? -16.734 0.105 -20.732 1.00 66.12 656 GLY A CA 1
ATOM 4857 C C . GLY A 1 656 ? -15.638 -0.401 -21.677 1.00 66.12 656 GLY A C 1
ATOM 4858 O O . GLY A 1 656 ? -15.787 -0.282 -22.890 1.00 66.12 656 GLY A O 1
ATOM 4859 N N . SER A 1 657 ? -14.577 -1.017 -21.150 1.00 68.75 657 SER A N 1
ATOM 4860 C CA . SER A 1 657 ? -13.454 -1.540 -21.940 1.00 68.75 657 SER A CA 1
ATOM 4861 C C . SER A 1 657 ? -13.774 -2.827 -22.717 1.00 68.75 657 SER A C 1
ATOM 4863 O O . SER A 1 657 ? -13.008 -3.248 -23.583 1.00 68.75 657 SER A O 1
ATOM 4865 N N . GLY A 1 658 ? -14.872 -3.515 -22.379 1.00 72.94 658 GLY A N 1
ATOM 4866 C CA . GLY A 1 658 ? -15.199 -4.839 -22.920 1.00 72.94 658 GLY A CA 1
ATOM 4867 C C . GLY A 1 658 ? -14.305 -5.981 -22.406 1.00 72.94 658 GLY A C 1
ATOM 4868 O O . GLY A 1 658 ? -14.516 -7.133 -22.790 1.00 72.94 658 GLY A O 1
ATOM 4869 N N . ARG A 1 659 ? -13.333 -5.696 -21.525 1.00 80.62 659 ARG A N 1
ATOM 4870 C CA . ARG A 1 659 ? -12.444 -6.679 -20.881 1.00 80.62 659 ARG A CA 1
ATOM 4871 C C . ARG A 1 659 ? -12.357 -6.459 -19.355 1.00 80.62 659 ARG A C 1
ATOM 4873 O O . ARG A 1 659 ? -11.259 -6.303 -18.831 1.00 80.62 659 ARG A O 1
ATOM 4880 N N . PRO A 1 660 ? -13.482 -6.493 -18.614 1.00 81.06 660 PRO A N 1
ATOM 4881 C CA . PRO A 1 660 ? -13.509 -6.177 -17.176 1.00 81.06 660 PRO A CA 1
ATOM 4882 C C . PRO A 1 660 ? -12.761 -7.189 -16.291 1.00 81.06 660 PRO A C 1
ATOM 4884 O O . PRO A 1 660 ? -12.548 -6.952 -15.109 1.00 81.06 660 PRO A O 1
ATOM 4887 N N . HIS A 1 661 ? -12.381 -8.341 -16.848 1.00 84.38 661 HIS A N 1
ATOM 4888 C CA . HIS A 1 661 ? -11.592 -9.381 -16.183 1.00 84.38 661 HIS A CA 1
ATOM 4889 C C . HIS A 1 661 ? -10.080 -9.119 -16.237 1.00 84.38 661 HIS A C 1
ATOM 4891 O O . HIS A 1 661 ? -9.302 -9.940 -15.753 1.00 84.38 661 HIS A O 1
ATOM 4897 N N . VAL A 1 662 ? -9.642 -8.049 -16.890 1.00 89.25 662 VAL A N 1
ATOM 4898 C CA . VAL A 1 662 ? -8.226 -7.704 -16.979 1.00 89.25 662 VAL A CA 1
ATOM 4899 C C . VAL A 1 662 ? -7.858 -6.827 -15.789 1.00 89.25 662 VAL A C 1
ATOM 4901 O O . VAL A 1 662 ? -8.514 -5.818 -15.530 1.00 89.25 662 VAL A O 1
ATOM 4904 N N . LEU A 1 663 ? -6.825 -7.246 -15.066 1.00 92.50 663 LEU A N 1
ATOM 4905 C CA . LEU A 1 663 ? -6.300 -6.573 -13.885 1.00 92.50 663 LEU A CA 1
ATOM 4906 C C . LEU A 1 663 ? -4.970 -5.912 -14.236 1.00 92.50 663 LEU A C 1
ATOM 4908 O O . LEU A 1 663 ? -4.099 -6.589 -14.773 1.00 92.50 663 LEU A O 1
ATOM 4912 N N . THR A 1 664 ? -4.798 -4.637 -13.910 1.00 94.50 664 THR A N 1
ATOM 4913 C CA . THR A 1 664 ? -3.503 -3.946 -13.994 1.00 94.50 664 THR A CA 1
ATOM 4914 C C . THR A 1 664 ? -2.951 -3.780 -12.579 1.00 94.50 664 THR A C 1
ATOM 4916 O O . THR A 1 664 ? -3.714 -3.471 -11.659 1.00 94.50 664 THR A O 1
ATOM 4919 N N . THR A 1 665 ? -1.658 -4.026 -12.390 1.00 95.38 665 THR A N 1
ATOM 4920 C CA . THR A 1 665 ? -0.966 -3.926 -11.100 1.00 95.38 665 THR A CA 1
ATOM 4921 C C . THR A 1 665 ? 0.348 -3.175 -11.255 1.00 95.38 665 THR A C 1
ATOM 4923 O O . THR A 1 665 ? 0.993 -3.268 -12.300 1.00 95.38 665 THR A O 1
ATOM 4926 N N . CYS A 1 666 ? 0.742 -2.439 -10.222 1.00 94.81 666 CYS A N 1
ATOM 4927 C CA . CYS A 1 666 ? 2.054 -1.811 -10.125 1.00 94.81 666 CYS A CA 1
ATOM 4928 C C . CYS A 1 666 ? 2.679 -2.104 -8.758 1.00 94.81 666 CYS A C 1
ATOM 4930 O O . CYS A 1 666 ? 1.955 -2.359 -7.787 1.00 94.81 666 CYS A O 1
ATOM 4932 N N . GLY A 1 667 ? 4.006 -2.076 -8.695 1.00 92.94 667 GLY A N 1
ATOM 4933 C CA . GLY A 1 667 ? 4.748 -2.374 -7.480 1.00 92.94 667 GLY A CA 1
ATOM 4934 C C . GLY A 1 667 ? 6.032 -1.570 -7.351 1.00 92.94 667 GLY A C 1
ATOM 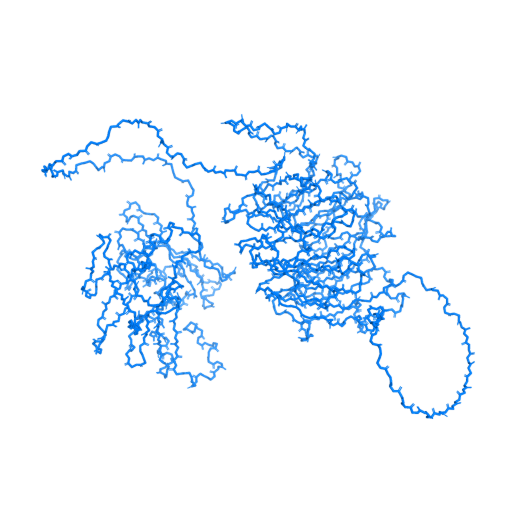4935 O O . GLY A 1 667 ? 6.423 -0.812 -8.245 1.00 92.94 667 GLY A O 1
ATOM 4936 N N . MET A 1 668 ? 6.685 -1.760 -6.208 1.00 91.25 668 MET A N 1
ATOM 4937 C CA . MET A 1 668 ? 7.969 -1.130 -5.884 1.00 91.25 668 MET A CA 1
ATOM 4938 C C . MET A 1 668 ? 9.153 -1.721 -6.666 1.00 91.25 668 MET A C 1
ATOM 4940 O O . MET A 1 668 ? 10.248 -1.179 -6.625 1.00 91.25 668 MET A O 1
ATOM 4944 N N . ASP A 1 669 ? 8.923 -2.776 -7.449 1.00 89.25 669 ASP A N 1
ATOM 4945 C CA . ASP A 1 669 ? 9.872 -3.302 -8.436 1.00 89.25 669 ASP A CA 1
ATOM 4946 C C . ASP A 1 669 ? 10.014 -2.406 -9.682 1.00 89.25 669 ASP A C 1
ATOM 4948 O O . ASP A 1 669 ? 10.766 -2.726 -10.595 1.00 89.25 669 ASP A O 1
ATOM 4952 N N . GLY A 1 670 ? 9.278 -1.291 -9.767 1.00 88.81 670 GLY A N 1
ATOM 4953 C CA . GLY A 1 670 ? 9.351 -0.366 -10.906 1.00 88.81 670 GLY A CA 1
ATOM 4954 C C . GLY A 1 670 ? 8.598 -0.856 -12.150 1.00 88.81 670 GLY A C 1
ATOM 4955 O O . GLY A 1 670 ? 8.692 -0.254 -13.225 1.00 88.81 670 GLY A O 1
ATOM 4956 N N . VAL A 1 671 ? 7.820 -1.937 -12.028 1.00 91.56 671 VAL A N 1
ATOM 4957 C CA . VAL A 1 671 ? 7.159 -2.591 -13.162 1.00 91.56 671 VAL A CA 1
ATOM 4958 C C . VAL A 1 671 ? 5.644 -2.452 -13.070 1.00 91.56 671 VAL A C 1
ATOM 4960 O O . VAL A 1 671 ? 5.027 -2.606 -12.012 1.00 91.56 671 VAL A O 1
ATOM 4963 N N . VAL A 1 672 ? 5.006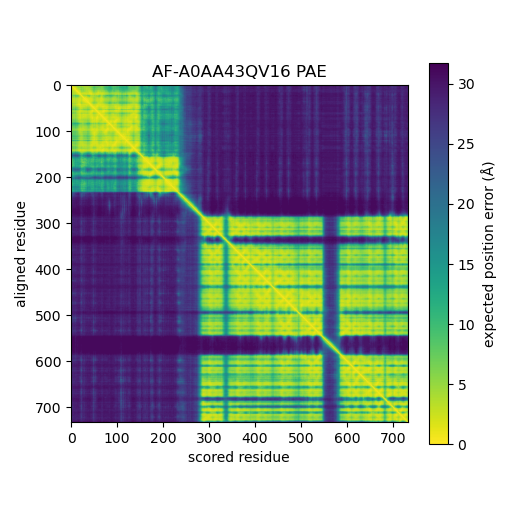 -2.218 -14.218 1.00 93.44 672 VAL A N 1
ATOM 4964 C CA . VAL A 1 672 ? 3.555 -2.373 -14.363 1.00 93.44 672 VAL A CA 1
ATOM 4965 C C . VAL A 1 672 ? 3.261 -3.682 -15.074 1.00 93.44 672 VAL A C 1
ATOM 4967 O O . VAL A 1 672 ? 3.787 -3.951 -16.154 1.00 93.44 672 VAL A O 1
ATOM 4970 N N . ARG A 1 673 ? 2.365 -4.490 -14.507 1.00 93.19 673 ARG A N 1
ATOM 4971 C CA . ARG A 1 673 ? 1.935 -5.763 -15.091 1.00 93.19 673 ARG A CA 1
ATOM 4972 C C . ARG A 1 673 ? 0.435 -5.785 -15.312 1.00 93.19 673 ARG A C 1
ATOM 4974 O O . ARG A 1 673 ? -0.347 -5.137 -14.619 1.00 93.19 673 ARG A O 1
ATOM 4981 N N . ARG A 1 674 ? 0.011 -6.554 -16.308 1.00 92.31 674 ARG A N 1
ATOM 4982 C CA . ARG A 1 674 ? -1.399 -6.783 -16.616 1.00 92.31 674 ARG A CA 1
ATOM 4983 C C . ARG A 1 674 ? -1.687 -8.266 -16.661 1.00 92.31 674 ARG A C 1
ATOM 4985 O O . ARG A 1 674 ? -0.954 -9.031 -17.276 1.00 92.31 674 ARG A O 1
ATOM 4992 N N . TRP A 1 675 ? -2.799 -8.661 -16.062 1.00 90.19 675 TRP A N 1
ATOM 4993 C CA . TRP A 1 675 ? -3.158 -10.049 -15.818 1.00 90.19 675 TRP A CA 1
ATOM 4994 C C . TRP A 1 675 ? -4.547 -10.355 -16.371 1.00 90.19 675 TRP A C 1
ATOM 4996 O O . TRP A 1 675 ? -5.518 -9.639 -16.124 1.00 90.19 675 TRP A O 1
ATOM 5006 N N . ASP A 1 676 ? -4.669 -11.467 -17.087 1.00 88.19 676 ASP A N 1
ATOM 5007 C CA . ASP A 1 676 ? -5.946 -12.078 -17.426 1.00 88.19 676 ASP A CA 1
ATOM 5008 C C . ASP A 1 676 ? -6.409 -12.991 -16.282 1.00 88.19 676 ASP A C 1
ATOM 5010 O O . ASP A 1 676 ? -5.895 -14.094 -16.060 1.00 88.19 676 ASP A O 1
ATOM 5014 N N . THR A 1 677 ? -7.433 -12.540 -15.562 1.00 84.56 677 THR A N 1
ATOM 5015 C CA . THR A 1 677 ? -7.945 -13.231 -14.369 1.00 84.56 677 THR A CA 1
ATOM 5016 C C . THR A 1 677 ? -8.925 -14.372 -14.675 1.00 84.56 677 THR A C 1
ATOM 5018 O O . THR A 1 677 ? -9.417 -15.051 -13.766 1.00 84.56 677 THR A O 1
ATOM 5021 N N . ARG A 1 678 ? -9.209 -14.652 -15.958 1.00 78.56 678 ARG A N 1
ATOM 5022 C CA . ARG A 1 678 ? -10.119 -15.744 -16.355 1.00 78.56 678 ARG A CA 1
ATOM 5023 C C . ARG A 1 678 ? -9.509 -17.123 -16.111 1.00 78.56 678 ARG A C 1
ATOM 5025 O O . ARG A 1 678 ? -10.256 -18.056 -15.798 1.00 78.56 678 ARG A O 1
ATOM 5032 N N . GLY A 1 679 ? -8.186 -17.250 -16.237 1.00 65.50 679 GLY A N 1
ATOM 5033 C CA . GLY A 1 679 ? -7.449 -18.505 -16.067 1.00 65.50 679 GLY A CA 1
ATOM 5034 C C . GLY A 1 679 ? -7.504 -19.056 -14.636 1.00 65.50 679 GLY A C 1
ATOM 5035 O O . GLY A 1 679 ? -7.486 -18.299 -13.669 1.00 65.50 679 GLY A O 1
ATOM 5036 N N . GLY A 1 680 ? -7.583 -20.384 -14.500 1.00 57.81 680 GLY A N 1
ATOM 5037 C CA . GLY A 1 680 ? -7.449 -21.069 -13.207 1.00 57.81 680 GLY A CA 1
ATOM 5038 C C . GLY A 1 680 ? -5.988 -21.195 -12.755 1.00 57.81 680 GLY A C 1
ATOM 5039 O O . GLY A 1 680 ? -5.072 -20.794 -13.469 1.00 57.81 680 GLY A O 1
ATOM 5040 N N . THR A 1 681 ? -5.760 -21.815 -11.594 1.00 49.91 681 THR A N 1
ATOM 5041 C CA . THR A 1 681 ? -4.427 -22.039 -10.987 1.00 49.91 681 THR A CA 1
ATOM 5042 C C . THR A 1 681 ? -3.447 -22.860 -11.837 1.00 49.91 681 THR A C 1
ATOM 5044 O O . THR A 1 681 ? -2.275 -22.953 -11.494 1.00 49.91 681 THR A O 1
ATOM 5047 N N . THR A 1 682 ? -3.907 -23.456 -12.938 1.00 41.66 682 THR A N 1
ATOM 5048 C CA . THR A 1 682 ? -3.129 -24.296 -13.861 1.00 41.66 682 THR A CA 1
ATOM 5049 C C . THR A 1 682 ? -2.768 -23.605 -15.181 1.00 41.66 682 THR A C 1
ATOM 5051 O O . THR A 1 682 ? -2.185 -24.242 -16.057 1.00 41.66 682 THR A O 1
ATOM 5054 N N . ALA A 1 683 ? -3.128 -22.330 -15.366 1.00 48.12 683 ALA A N 1
ATOM 5055 C CA . ALA A 1 683 ? -2.787 -21.588 -16.578 1.00 48.12 683 ALA A CA 1
ATOM 5056 C C . ALA A 1 683 ? -1.275 -21.293 -16.630 1.00 48.12 683 ALA A C 1
ATOM 5058 O O . ALA A 1 683 ? -0.714 -20.741 -15.684 1.00 48.12 683 ALA A O 1
ATOM 5059 N N . GLY A 1 684 ? -0.621 -21.658 -17.739 1.00 45.31 684 GLY A N 1
ATOM 5060 C CA . GLY A 1 684 ? 0.786 -21.331 -17.978 1.00 45.31 684 GLY A CA 1
ATOM 5061 C C . GLY A 1 684 ? 1.032 -19.821 -17.926 1.00 45.31 684 GLY A C 1
ATOM 5062 O O . GLY A 1 684 ? 0.193 -19.040 -18.375 1.00 45.31 684 GLY A O 1
ATOM 5063 N N . GLY A 1 685 ? 2.168 -19.426 -17.350 1.00 57.38 685 GLY A N 1
ATOM 5064 C CA . GLY A 1 685 ? 2.619 -18.036 -17.331 1.00 57.38 685 GLY A CA 1
ATOM 5065 C C . GLY A 1 685 ? 1.782 -17.109 -16.465 1.00 57.38 685 GLY A C 1
ATOM 5066 O O . GLY A 1 685 ? 1.666 -15.934 -16.793 1.00 57.38 685 GLY A O 1
ATOM 5067 N N . GLN A 1 686 ? 1.136 -17.589 -15.396 1.00 65.88 686 GLN A N 1
ATOM 5068 C CA . GLN A 1 686 ? 0.602 -16.595 -14.476 1.00 65.88 686 GLN A CA 1
ATOM 5069 C C . GLN A 1 686 ? -0.660 -15.873 -15.008 1.00 65.88 686 GLN A C 1
ATOM 5071 O O . GLN A 1 686 ? -1.095 -14.874 -14.443 1.00 65.88 686 GLN A O 1
ATOM 5076 N N . GLY A 1 687 ? -1.214 -16.254 -16.165 1.00 73.44 687 GLY A N 1
ATOM 5077 C CA . GLY A 1 687 ? -2.148 -15.381 -16.894 1.00 73.44 687 GLY A CA 1
ATOM 5078 C C . GLY A 1 687 ? -1.609 -13.963 -17.148 1.00 73.44 687 GLY A C 1
ATOM 5079 O O . GLY A 1 687 ? -2.414 -13.046 -17.273 1.00 73.44 687 GLY A O 1
ATOM 5080 N N . LEU A 1 688 ? -0.287 -13.766 -17.176 1.00 84.81 688 LEU A N 1
ATOM 5081 C CA . LEU A 1 688 ? 0.336 -12.490 -17.508 1.00 84.81 688 LEU A CA 1
ATOM 5082 C C . LEU A 1 688 ? -0.009 -12.147 -18.963 1.00 84.81 688 LEU A C 1
ATOM 5084 O O . LEU A 1 688 ? 0.185 -12.956 -19.870 1.00 84.81 688 LEU A O 1
ATOM 5088 N N . ALA A 1 689 ? -0.592 -10.972 -19.166 1.00 84.19 689 ALA A N 1
ATOM 5089 C CA . ALA A 1 689 ? -1.047 -10.464 -20.454 1.00 84.19 689 ALA A CA 1
ATOM 5090 C C . ALA A 1 689 ? -0.105 -9.394 -21.023 1.00 84.19 689 ALA A C 1
ATOM 5092 O O . ALA A 1 689 ? -0.039 -9.243 -22.238 1.00 84.19 689 ALA A O 1
ATOM 5093 N N . GLY A 1 690 ? 0.605 -8.664 -20.163 1.00 84.38 690 GLY A N 1
ATOM 5094 C CA . GLY A 1 690 ? 1.579 -7.653 -20.559 1.00 84.38 690 GLY A CA 1
ATOM 5095 C C . GLY A 1 690 ? 2.410 -7.186 -19.370 1.00 84.38 690 GLY A C 1
ATOM 5096 O O . GLY A 1 690 ? 1.958 -7.271 -18.227 1.00 84.38 690 GLY A O 1
ATOM 5097 N N . GLU A 1 691 ? 3.611 -6.714 -19.664 1.00 89.94 691 GLU A N 1
ATOM 5098 C CA . GLU A 1 691 ? 4.567 -6.147 -18.720 1.00 89.94 691 GLU A CA 1
ATOM 5099 C C . GLU A 1 691 ? 5.161 -4.893 -19.366 1.00 89.94 691 GLU A C 1
ATOM 5101 O O . GLU A 1 691 ? 5.443 -4.907 -20.565 1.00 89.94 691 GLU A O 1
ATOM 5106 N N . TRP A 1 692 ? 5.297 -3.819 -18.590 1.00 90.25 692 TRP A N 1
ATOM 5107 C CA . TRP A 1 692 ? 5.902 -2.563 -19.021 1.00 90.25 692 TRP A CA 1
ATOM 5108 C C . TRP A 1 692 ? 6.954 -2.137 -18.005 1.00 90.25 692 TRP A C 1
ATOM 5110 O O . TRP A 1 692 ? 6.641 -1.971 -16.821 1.00 90.25 692 TRP A O 1
ATOM 5120 N N . LYS A 1 693 ? 8.184 -1.947 -18.484 1.00 88.75 693 LYS A N 1
ATOM 5121 C CA . LYS A 1 693 ? 9.339 -1.506 -17.698 1.00 88.75 693 LYS A CA 1
ATOM 5122 C C . LYS A 1 693 ? 9.769 -0.103 -18.105 1.00 88.75 693 LYS A C 1
ATOM 5124 O O . LYS A 1 693 ? 9.619 0.298 -19.263 1.00 88.75 693 LYS A O 1
ATOM 5129 N N . GLY A 1 694 ? 10.312 0.642 -17.151 1.00 83.75 694 GLY A N 1
ATOM 5130 C CA . GLY A 1 694 ? 10.901 1.950 -17.425 1.00 83.75 694 GLY A CA 1
ATOM 5131 C C . GLY A 1 694 ? 11.203 2.789 -16.187 1.00 83.75 694 GLY A C 1
ATOM 5132 O O . GLY A 1 694 ? 12.093 3.628 -16.272 1.00 83.75 694 GLY A O 1
ATOM 5133 N N . HIS A 1 695 ? 10.500 2.572 -15.071 1.00 87.25 695 HIS A N 1
ATOM 5134 C CA . HIS A 1 695 ? 10.876 3.179 -13.791 1.00 87.25 695 HIS A CA 1
ATOM 5135 C C . HIS A 1 695 ? 12.093 2.476 -13.202 1.00 87.25 695 HIS A C 1
ATOM 5137 O O . HIS A 1 695 ? 12.338 1.303 -13.500 1.00 87.25 695 HIS A O 1
ATOM 5143 N N . ARG A 1 696 ? 12.819 3.182 -12.333 1.00 83.88 696 ARG A N 1
ATOM 5144 C CA . ARG A 1 696 ? 13.819 2.543 -11.468 1.00 83.88 696 ARG A CA 1
ATOM 5145 C C . ARG A 1 696 ? 13.108 1.613 -10.486 1.00 83.88 696 ARG A C 1
ATOM 5147 O O . ARG A 1 696 ? 12.019 1.933 -10.011 1.00 83.88 696 ARG A O 1
ATOM 5154 N N . GLY A 1 697 ? 13.698 0.456 -10.228 1.00 75.19 697 GLY A N 1
ATOM 5155 C CA . GLY A 1 697 ? 13.138 -0.612 -9.403 1.00 75.19 697 GLY A CA 1
ATOM 5156 C C . GLY A 1 697 ? 14.239 -1.343 -8.642 1.00 75.19 697 GLY A C 1
ATOM 5157 O O . GLY A 1 697 ? 15.383 -0.903 -8.643 1.00 75.19 697 GLY A O 1
ATOM 5158 N N . ASP A 1 698 ? 13.899 -2.447 -7.981 1.00 69.31 698 ASP A N 1
ATOM 5159 C CA . ASP A 1 698 ? 14.865 -3.373 -7.368 1.00 69.31 698 ASP A CA 1
ATOM 5160 C C . ASP A 1 698 ? 15.829 -2.769 -6.321 1.00 69.31 698 ASP A C 1
ATOM 5162 O O . ASP A 1 698 ? 16.925 -3.276 -6.099 1.00 69.31 698 ASP A O 1
ATOM 5166 N N . GLY A 1 699 ? 15.407 -1.709 -5.621 1.00 60.56 699 GLY A N 1
ATOM 5167 C CA . GLY A 1 699 ? 16.212 -1.052 -4.581 1.00 60.56 699 GLY A CA 1
ATOM 5168 C C . GLY A 1 699 ? 17.070 0.120 -5.071 1.00 60.56 699 GLY A C 1
ATOM 5169 O O . GLY A 1 699 ? 17.715 0.765 -4.251 1.00 60.56 699 GLY A O 1
ATOM 5170 N N . GLU A 1 700 ? 17.013 0.475 -6.358 1.00 68.50 700 GLU A N 1
ATOM 5171 C CA . GLU A 1 700 ? 17.719 1.631 -6.944 1.00 68.50 700 GLU A CA 1
ATOM 5172 C C . GLU A 1 700 ? 17.041 2.995 -6.653 1.00 68.50 700 GLU A C 1
ATOM 5174 O O . GLU A 1 700 ? 17.140 3.936 -7.445 1.00 68.50 700 GLU A O 1
ATOM 5179 N N . GLY A 1 701 ? 16.316 3.112 -5.533 1.00 65.62 701 GLY A N 1
ATOM 5180 C CA . GLY A 1 701 ? 15.619 4.346 -5.139 1.00 65.62 701 GLY A CA 1
ATOM 5181 C C . GLY A 1 701 ? 14.481 4.743 -6.088 1.00 65.62 701 GLY A C 1
ATOM 5182 O O . GLY A 1 701 ? 14.412 5.891 -6.521 1.00 65.62 701 GLY A O 1
ATOM 5183 N N . GLY A 1 702 ? 13.629 3.782 -6.457 1.00 81.31 702 GLY A N 1
ATOM 5184 C CA . GLY A 1 702 ? 12.468 3.995 -7.322 1.00 81.31 702 GLY A CA 1
ATOM 5185 C C . GLY A 1 702 ? 11.271 3.119 -6.940 1.00 81.31 702 GLY A C 1
ATOM 5186 O O . GLY A 1 702 ? 11.158 2.635 -5.818 1.00 81.31 702 GLY A O 1
ATOM 5187 N N . GLY A 1 703 ? 10.373 2.901 -7.897 1.00 89.25 703 GLY A N 1
ATOM 5188 C CA . GLY A 1 703 ? 9.133 2.146 -7.723 1.00 89.25 703 GLY A CA 1
ATOM 5189 C C . GLY A 1 703 ? 7.946 2.866 -8.354 1.00 89.25 703 GLY A C 1
ATOM 5190 O O . GLY A 1 703 ? 8.001 4.064 -8.626 1.00 89.25 703 GLY A O 1
ATOM 5191 N N . VAL A 1 704 ? 6.855 2.143 -8.611 1.00 93.25 704 VAL A N 1
ATOM 5192 C CA . VAL A 1 704 ? 5.629 2.742 -9.157 1.00 93.25 704 VAL A CA 1
ATOM 5193 C C . VAL A 1 704 ? 4.627 2.982 -8.033 1.00 93.25 704 VAL A C 1
ATOM 5195 O O . VAL A 1 704 ? 3.942 2.055 -7.595 1.00 93.25 704 VAL A O 1
ATOM 5198 N N . LEU A 1 705 ? 4.498 4.243 -7.622 1.00 93.25 705 LEU A N 1
ATOM 5199 C CA . LEU A 1 705 ? 3.620 4.684 -6.534 1.00 93.25 705 LEU A CA 1
ATOM 5200 C C . LEU A 1 705 ? 2.144 4.759 -6.944 1.00 93.25 705 LEU A C 1
ATOM 5202 O O . LEU A 1 705 ? 1.237 4.662 -6.120 1.00 93.25 705 LEU A O 1
ATOM 5206 N N . GLY A 1 706 ? 1.864 4.895 -8.239 1.00 93.12 706 GLY A N 1
ATOM 5207 C CA . GLY A 1 706 ? 0.491 4.905 -8.720 1.00 93.12 706 GLY A CA 1
ATOM 5208 C C . GLY A 1 706 ? 0.373 4.843 -10.231 1.00 93.12 706 GLY A C 1
ATOM 5209 O O . GLY A 1 706 ? 1.325 5.061 -10.976 1.00 93.12 706 GLY A O 1
ATOM 5210 N N . PHE A 1 707 ? -0.838 4.555 -10.704 1.00 95.44 707 PHE A N 1
ATOM 5211 C CA . PHE A 1 707 ? -1.157 4.632 -12.125 1.00 95.44 707 PHE A CA 1
ATOM 5212 C C . PHE A 1 707 ? -2.627 4.963 -12.376 1.00 95.44 707 PHE A C 1
ATOM 5214 O O . PHE A 1 707 ? -3.504 4.719 -11.540 1.00 95.44 707 PHE A O 1
ATOM 5221 N N . VAL A 1 708 ? -2.896 5.455 -13.582 1.00 94.00 708 VAL A N 1
ATOM 5222 C CA . VAL A 1 708 ? -4.228 5.614 -14.176 1.00 94.00 708 VAL A CA 1
ATOM 5223 C C . VAL A 1 708 ? -4.236 4.970 -15.559 1.00 94.00 708 VAL A C 1
ATOM 5225 O O . VAL A 1 708 ? -3.244 5.036 -16.281 1.00 94.00 708 VAL A O 1
ATOM 5228 N N . GLN A 1 709 ? -5.338 4.319 -15.940 1.00 90.31 709 GLN A N 1
ATOM 5229 C CA . GLN A 1 709 ? -5.390 3.520 -17.177 1.00 90.31 709 GLN A CA 1
ATOM 5230 C C . GLN A 1 709 ? -6.512 3.899 -18.159 1.00 90.31 709 GLN A C 1
ATOM 5232 O O . GLN A 1 709 ? -6.681 3.250 -19.192 1.00 90.31 709 GLN A O 1
ATOM 5237 N N . GLY A 1 710 ? -7.293 4.946 -17.872 1.00 81.50 710 GLY A N 1
ATOM 5238 C CA . GLY A 1 710 ? -8.435 5.339 -18.701 1.00 81.50 710 GLY A CA 1
ATOM 5239 C C . GLY A 1 710 ? -9.562 4.298 -18.752 1.00 81.50 710 GLY A C 1
ATOM 5240 O O . GLY A 1 710 ? -9.446 3.159 -18.304 1.00 81.50 710 GLY A O 1
ATOM 5241 N N . GLY A 1 711 ? -10.702 4.689 -19.330 1.00 72.94 711 GLY A N 1
ATOM 5242 C CA . GLY A 1 711 ? -11.864 3.799 -19.450 1.00 72.94 711 GLY A CA 1
ATOM 5243 C C . GLY A 1 711 ? -11.679 2.642 -20.444 1.00 72.94 711 GLY A C 1
ATOM 5244 O O . GLY A 1 711 ? -12.335 1.610 -20.305 1.00 72.94 711 GLY A O 1
ATOM 5245 N N . ASP A 1 712 ? -10.797 2.799 -21.437 1.00 75.88 712 ASP A N 1
ATOM 5246 C CA . ASP A 1 712 ? -10.485 1.781 -22.449 1.00 75.88 712 ASP A CA 1
ATOM 5247 C C . ASP A 1 712 ? -9.308 0.871 -22.048 1.00 75.88 712 ASP A C 1
ATOM 5249 O O . ASP A 1 712 ? -9.105 -0.161 -22.687 1.00 75.88 712 ASP A O 1
ATOM 5253 N N . GLY A 1 713 ? -8.546 1.221 -21.000 1.00 77.25 713 GLY A N 1
ATOM 5254 C CA . GLY A 1 713 ? -7.314 0.526 -20.602 1.00 77.25 713 GLY A CA 1
ATOM 5255 C C . GLY A 1 713 ? -6.197 0.607 -21.644 1.00 77.25 713 GLY A C 1
ATOM 5256 O O . GLY A 1 713 ? -5.228 -0.151 -21.567 1.00 77.25 713 GLY A O 1
ATOM 5257 N N . GLY A 1 714 ? -6.348 1.464 -22.658 1.00 81.69 714 GLY A N 1
ATOM 5258 C CA . GLY A 1 714 ? -5.444 1.525 -23.801 1.00 81.69 714 GLY A CA 1
ATOM 5259 C C . GLY A 1 714 ? -4.162 2.295 -23.508 1.00 81.69 714 GLY A C 1
ATOM 5260 O O . GLY A 1 714 ? -3.160 2.076 -24.176 1.00 81.69 714 GLY A O 1
ATOM 5261 N N . ARG A 1 715 ? -4.166 3.184 -22.517 1.00 88.06 715 ARG A N 1
ATOM 5262 C CA . ARG A 1 715 ? -2.970 3.907 -22.083 1.00 88.06 715 ARG A CA 1
ATOM 5263 C C . ARG A 1 715 ? -2.848 3.839 -20.582 1.00 88.06 715 ARG A C 1
ATOM 5265 O O . ARG A 1 715 ? -3.815 4.142 -19.894 1.00 88.06 715 ARG A O 1
ATOM 5272 N N . ILE A 1 716 ? -1.667 3.470 -20.112 1.00 92.06 716 ILE A N 1
ATOM 5273 C CA . ILE A 1 716 ? -1.323 3.485 -18.696 1.00 92.06 716 ILE A CA 1
ATOM 5274 C C . ILE A 1 716 ? -0.402 4.679 -18.487 1.00 92.06 716 ILE A C 1
ATOM 5276 O O . ILE A 1 716 ? 0.574 4.835 -19.215 1.00 92.06 716 ILE A O 1
ATOM 5280 N N . VAL A 1 717 ? -0.732 5.524 -17.522 1.00 93.31 717 VAL A N 1
ATOM 5281 C CA . VAL A 1 717 ? 0.132 6.609 -17.071 1.00 93.31 717 VAL A CA 1
ATOM 5282 C C . VAL A 1 717 ? 0.502 6.327 -15.629 1.00 93.31 717 VAL A C 1
ATOM 5284 O O . VAL A 1 717 ? -0.389 6.066 -14.821 1.00 93.31 717 VAL A O 1
ATOM 5287 N N . THR A 1 718 ? 1.789 6.343 -15.326 1.00 94.81 718 THR A N 1
ATOM 5288 C CA . THR A 1 718 ? 2.340 6.007 -14.016 1.00 94.81 718 THR A CA 1
ATOM 5289 C C . THR A 1 718 ? 2.916 7.231 -13.321 1.00 94.81 718 THR A C 1
ATOM 5291 O O . THR A 1 718 ? 3.262 8.224 -13.961 1.00 94.81 718 THR A O 1
ATOM 5294 N N . ALA A 1 719 ? 2.997 7.135 -12.002 1.00 93.75 719 ALA A N 1
ATOM 5295 C CA . ALA A 1 719 ? 3.690 8.046 -11.110 1.00 93.75 719 ALA A CA 1
ATOM 5296 C C . ALA A 1 719 ? 4.738 7.228 -10.350 1.00 93.75 719 ALA A C 1
ATOM 5298 O O . ALA A 1 719 ? 4.384 6.219 -9.730 1.00 93.75 719 ALA A O 1
ATOM 5299 N N . GLY A 1 720 ? 6.006 7.607 -10.484 1.00 91.81 720 GLY A N 1
ATOM 5300 C CA . GLY A 1 720 ? 7.127 6.900 -9.882 1.00 91.81 720 GLY A CA 1
ATOM 5301 C C . GLY A 1 720 ? 7.709 7.618 -8.670 1.00 91.81 720 GLY A C 1
ATOM 5302 O O . GLY A 1 720 ? 7.637 8.844 -8.556 1.00 91.81 720 GLY A O 1
ATOM 5303 N N . ASP A 1 721 ? 8.311 6.832 -7.784 1.00 91.56 721 ASP A N 1
ATOM 5304 C CA . ASP A 1 721 ? 9.143 7.320 -6.674 1.00 91.56 721 ASP A CA 1
ATOM 5305 C C . ASP A 1 721 ? 10.445 7.958 -7.197 1.00 91.56 721 ASP A C 1
ATOM 5307 O O . ASP A 1 721 ? 11.020 8.848 -6.591 1.00 91.56 721 ASP A O 1
ATOM 5311 N N . ASP A 1 722 ? 10.842 7.601 -8.421 1.00 88.50 722 ASP A N 1
ATOM 5312 C CA . ASP A 1 722 ? 11.970 8.186 -9.151 1.00 88.50 722 ASP A CA 1
ATOM 5313 C C . ASP A 1 722 ? 11.725 9.623 -9.665 1.00 88.50 722 ASP A C 1
ATOM 5315 O O . ASP A 1 722 ? 12.552 10.167 -10.399 1.00 88.50 722 ASP A O 1
ATOM 5319 N N . GLY A 1 723 ? 10.591 10.239 -9.313 1.00 88.50 723 GLY A N 1
ATOM 5320 C CA . GLY A 1 723 ? 10.207 11.586 -9.750 1.00 88.50 723 GLY A CA 1
ATOM 5321 C C . GLY A 1 723 ? 9.765 11.669 -11.214 1.00 88.50 723 GLY A C 1
ATOM 5322 O O . GLY A 1 723 ? 9.570 12.763 -11.750 1.00 88.50 723 GLY A O 1
ATOM 5323 N N . ILE A 1 724 ? 9.583 10.527 -11.883 1.00 89.88 724 ILE A N 1
ATOM 5324 C CA . ILE A 1 724 ? 9.226 10.461 -13.301 1.00 89.88 724 ILE A CA 1
ATOM 5325 C C . ILE A 1 724 ? 7.776 9.991 -13.443 1.00 89.88 724 ILE A C 1
ATOM 5327 O O . ILE A 1 724 ? 7.292 9.121 -12.723 1.00 89.88 724 ILE A O 1
ATOM 5331 N N . GLY A 1 725 ? 7.047 10.562 -14.399 1.00 90.69 725 GLY A N 1
ATOM 5332 C CA . GLY A 1 725 ? 5.781 10.027 -14.889 1.00 90.69 725 GLY A CA 1
ATOM 5333 C C . GLY A 1 725 ? 5.975 9.372 -16.252 1.00 90.69 725 GLY A C 1
ATOM 5334 O O . GLY A 1 725 ? 6.407 10.037 -17.193 1.00 90.69 725 GLY A O 1
ATOM 5335 N N . LEU A 1 726 ? 5.647 8.087 -16.401 1.00 91.38 726 LEU A N 1
ATOM 5336 C CA . LEU A 1 726 ? 5.769 7.382 -17.683 1.00 91.38 726 LEU A CA 1
ATOM 5337 C C . LEU A 1 726 ? 4.402 7.140 -18.320 1.00 91.38 726 LEU A C 1
ATOM 5339 O O . LEU A 1 726 ? 3.390 6.937 -17.651 1.00 91.38 726 LEU A O 1
ATOM 5343 N N . VAL A 1 727 ? 4.367 7.158 -19.651 1.00 90.75 727 VAL A N 1
ATOM 5344 C CA . VAL A 1 727 ? 3.184 6.817 -20.443 1.00 90.75 727 VAL A CA 1
ATOM 5345 C C . VAL A 1 727 ? 3.477 5.547 -21.227 1.00 90.75 727 VAL A C 1
ATOM 5347 O O . VAL A 1 727 ? 4.412 5.511 -22.022 1.00 90.75 727 VAL A O 1
ATOM 5350 N N . PHE A 1 728 ? 2.637 4.530 -21.070 1.00 89.12 728 PHE A N 1
ATOM 5351 C CA . PHE A 1 728 ? 2.714 3.260 -21.787 1.00 89.12 728 PHE A CA 1
ATOM 5352 C C . PHE A 1 728 ? 1.506 3.080 -22.713 1.00 89.12 728 PHE A C 1
ATOM 5354 O O . PHE A 1 728 ? 0.359 3.346 -22.333 1.00 89.12 728 PHE A O 1
ATOM 5361 N N . ASP A 1 729 ? 1.750 2.603 -23.938 1.00 84.75 729 ASP A N 1
ATOM 5362 C CA . ASP A 1 729 ? 0.686 2.190 -24.860 1.00 84.75 729 ASP A CA 1
ATOM 5363 C C . ASP A 1 729 ? 0.361 0.712 -24.627 1.00 84.75 729 ASP A C 1
ATOM 5365 O O . ASP A 1 729 ? 1.170 -0.182 -24.875 1.00 84.75 729 ASP A O 1
ATOM 5369 N N . ALA A 1 730 ? -0.848 0.466 -24.136 1.00 78.00 730 ALA A N 1
ATOM 5370 C CA . ALA A 1 730 ? -1.341 -0.844 -23.750 1.00 78.00 730 ALA A CA 1
ATOM 5371 C C . ALA A 1 730 ? -2.454 -1.347 -24.692 1.00 78.00 730 ALA A C 1
ATOM 5373 O O . ALA A 1 730 ? -3.225 -2.238 -24.325 1.00 78.00 730 ALA A O 1
ATOM 5374 N N . ARG A 1 731 ? -2.564 -0.762 -25.900 1.00 67.75 731 ARG A N 1
ATOM 5375 C CA . ARG A 1 731 ? -3.503 -1.173 -26.965 1.00 67.75 731 ARG A CA 1
ATOM 5376 C C . ARG A 1 731 ? -3.030 -2.376 -27.789 1.00 67.75 731 ARG A C 1
ATOM 5378 O O . ARG A 1 731 ? -3.772 -2.783 -28.686 1.00 67.75 731 ARG A O 1
ATOM 5385 N N . GLN A 1 732 ? -1.824 -2.888 -27.535 1.00 45.53 732 GLN A N 1
ATOM 5386 C CA . GLN A 1 732 ? -1.240 -4.014 -28.274 1.00 45.53 732 GLN A CA 1
ATOM 5387 C C . GLN A 1 732 ? -1.868 -5.362 -27.905 1.00 45.53 732 GLN A C 1
ATOM 5389 O O . GLN A 1 732 ? -2.216 -5.568 -26.719 1.00 45.53 732 GLN A O 1
#

Solvent-accessible surface area (backbone atoms only — not comparable to full-atom values): 41225 Å² total; per-residue (Å²): 113,77,90,43,60,78,67,54,70,78,52,92,62,86,83,51,59,61,48,78,44,56,98,58,92,64,38,37,68,54,46,50,50,38,36,69,76,37,73,78,31,46,72,36,26,33,39,54,43,78,61,35,65,55,58,46,24,39,31,48,95,89,58,73,55,78,48,32,26,17,26,70,38,94,74,48,45,75,51,30,28,37,98,89,72,44,78,53,87,58,66,78,49,73,21,36,34,32,40,35,42,91,49,43,59,99,64,59,86,96,34,69,65,60,32,59,71,31,49,48,96,78,28,35,56,64,62,31,24,24,28,43,40,69,43,99,87,67,47,66,28,34,29,77,63,44,45,66,89,66,46,27,50,73,80,72,40,43,34,67,60,52,30,40,53,47,60,67,39,85,58,33,62,44,63,51,48,44,68,39,85,35,101,85,50,52,32,40,43,30,34,43,32,28,69,16,90,82,54,56,97,83,59,58,64,72,58,54,47,50,51,54,44,49,54,44,55,75,76,45,60,81,91,68,39,60,75,44,71,45,82,49,83,93,83,66,102,64,81,84,76,88,82,82,88,80,91,80,81,93,72,91,78,94,80,89,79,90,86,84,87,85,87,78,89,88,88,87,84,89,85,82,88,84,86,87,79,82,82,72,84,74,79,77,83,64,61,60,52,74,43,43,30,66,87,48,88,30,31,20,55,18,65,26,58,31,72,74,45,69,45,39,36,37,40,19,11,61,59,25,36,35,39,30,30,57,76,63,65,94,66,83,79,76,90,65,88,85,68,97,62,87,74,82,76,81,62,55,65,68,63,32,80,50,78,74,55,89,28,32,23,42,18,38,34,40,23,26,74,71,24,63,33,39,37,43,23,13,49,57,11,38,41,34,38,20,35,52,89,42,80,72,46,51,78,75,52,73,47,70,92,47,69,24,30,50,39,52,47,56,32,64,21,82,91,45,54,33,19,35,38,37,25,15,52,72,13,34,36,39,31,36,39,51,38,87,83,41,83,89,55,38,70,36,79,71,44,77,44,73,82,44,86,28,34,20,51,30,64,38,58,31,69,71,32,62,36,42,36,40,30,10,48,60,23,33,39,40,30,37,49,77,78,43,58,36,56,73,72,69,52,74,32,57,91,92,53,86,30,52,28,75,48,35,51,83,41,73,90,71,40,42,77,82,8,26,41,19,45,32,50,39,85,81,36,52,31,37,39,38,21,11,28,60,17,35,34,41,30,33,26,37,64,77,72,76,92,72,87,77,78,84,73,89,77,82,85,84,91,84,87,81,90,82,90,82,83,90,82,89,80,92,76,94,70,97,82,88,84,88,78,86,58,83,88,40,47,66,36,77,78,48,77,48,71,88,52,78,26,35,19,52,17,41,27,56,24,34,81,93,58,51,34,39,41,38,18,15,46,51,4,26,37,39,31,26,30,52,92,63,78,53,38,77,52,37,73,38,61,68,66,32,80,55,26,32,24,47,42,42,45,42,32,37,62,84,42,79,46,21,58,31,35,38,36,29,7,38,44,13,37,39,40,28,32,43,64,82,54,56,83,81,44,76,71,77,31,61,71,46,76,46,42,61,56,44,25,82,79,68,69,31,10,28,55,36,73,51,33,58,57,66,43,38,41,39,39,38,22,15,44,58,14,36,31,43,29,34,77,51,73,120

Sequence (732 aa):
MANNPQVLQKYDLSSMKSIFSGAAPLGAEVSERLAKQYPNCKIRQGYGLTETCTVVTSTGFDDIWLGSCGSLLPGVKGKIVSPEGKEITEYDRPGELVIHSPSVVLGYLNNEKANKETFVDGWMHTGDEAVFRKSPQGHEHMFIVDRIKELIKGLQVAPAELEAHLLGHPSVADCAVIPIPDDRAGELPKAYVVKSSSVGLEDNDRMVIREIKKHVENHKAKHKWLAEVKFIDDQSGTSVPPEEDADAPELLDAADAAEEINEQEDEDIHMGSDPDEAIEESIQLQNDSVAHFDSHSDSIFSIAQHPTNPSIIATGGGDDTTYVWSSDPASRPLPSSYETTPTERDSLQPLAKLSGHTDSINALTFTLPNGDYLLTGGLDGQLRAHITQSNSFPLLSSVSEVPEINFLIPCPHPDYPNTIALGASDGSVWVYAISAADKDSPMQVLQAYYLHTESCTAGAWTPDGNLLATVSEDGSFYVWDPFGHAAAAGISGSAGSQALVGLTAEDQRFAVEGGLYSIAIAPSGAFAVVGGAGGMLRVVGLPRVGVGASTAGTTTGVKGGGGAKSKAGGSKQGGGRNADQAGAGQAGQILASLAAQSDGIETLSFAAPPLTLLAAGSVDGSVAIFDHAHRFAVRRNIKEAHDGFAVVKVEFMSAGSGRPHVLTTCGMDGVVRRWDTRGGTTAGGQGLAGEWKGHRGDGEGGGVLGFVQGGDGGRIVTAGDDGIGLVFDARQ

Foldseek 3Di:
DLLPVVVPVVDDCVVAQEDEDEPDQQALLSQVSVCVSPVNYHYKYFYDDVQQVGGQAIADPVFDDRQWNHDGDPQKDKFFAAPVRDTDPDAPDKHWIKIAGPSGDPADPPCPPRRPVQQPPRIGTPQWIKGWDAGPVGDIIIHTPARNVQFQPQPGAHQSNLQNQLVVDNQFPGKGWHWDQDPPRRTAIAMEGETDPVQDPPHDPVVVFVVSQVSCVVPDDPRNGHPYYHYDYPDDPDDDDDDDDDDDDDDDDDDDDDDDDDDDDDDDDDDDDDDDDDPDPPPPQDFQFPAKAQPFPFFFQEKEAFQVQRQWIWTWFQSQKIFIFGLDPPDDDDDDDDDPDDDDDDHTDTLEIDHDRPGTFNEWYAWPDGSQWIWTFACCQKIWIFGPVDSHRDTLDIDRPANGWQYKAYQLAPVQTQKIWTWGQQRKIWIWRAASVPNPPRTDTLDIDRPDRGGWQDKDAQNNRQWIWTWHQQLKIFIAGSPCLCVVVVQDQDPPDRGSAIDGCVPVVSHDPRTWHEKDAFNVNQWIWTWFWQQKIWIAGAADRDDDDDDPDDDDDDDDDDDDDDDDDDDDDDDDDDDPDPHRVRHNPTQDMDGDDGTTFNEWEFQDPPFTWIWTWGQQCKIWIFGVVVSRDTQDIGRNNPDRFGWQYKYAAAPLQVQSQKIWTWGQQQKIWIARNPDGHPDPPRNTPDIGHNWHHDPPQKTFSDWDQHNNSQWIWTTMSNSMIGIHGPVD

Secondary structure (DSSP, 8-state):
-TT-HHHHTTS--TT--EEEE-SS---HHHHHHHHHH-TTSEEEEEE--GGGTS-SEE--SS---TT--BEEPTT-EEEEE-TTS-EE-STT--EEEEEE-TTS-S--TT-HHHHHHHEETTEEEEEEEEEEEE-TTS-EEEEEEEETTTSBTTTTB-HHHHHHHHTTSTTEEEEEEEEEEETTTEEEEEEEEEEPTTS-TTS-HHHHHHHHHHHHHHHS-GGG--SEEEEE--S---PPPPPP---------------------------------------------SEEE---SS---EEEE-SS-TTEEEEE-TTSEEEEEE-S-S------S--SS-PPPPPPPEEEEEE--SS-EEEEEEPTTT--EEEEEETT--EEEEETTSTT--EEEEE--SS-EEEEEE---TTSTTEEEEEETTS-EEEEEE-TT-SS-SEEEEEEE---SS-EEEEEE-TTSS-EEEEETTS-EEEE-TTSHHHHTT---STT-S-SEEE-TTSTTT--TT-EEEEEE-TTSSEEEEEEGGGEEEEEE-----S-------------------------------SS---GGGTT-EEEEEE--SS-EEEEEEPPTTS-EEEEEETTS-EEEEEGGGTTEEEEEETTSSTTS-EEEEEEPPGGGS-TTEEEEEETTSEEEEEETTS-TT-GGGGEEEEEE-S--TTSS--EEEEE-TTTS-EEEEEETTS-EEEEE---

pLDDT: mean 78.41, std 21.06, range [23.83, 96.62]